Protein AF-0000000077848939 (afdb_homodimer)

Secondary structure (DSSP, 8-state):
-HHHHHHHHHHHHGGGGSSS-HHHHHHHHH--SHHHHHHHHHHHTT-TTTTT-HHHHHHHHHHHHHHHHHHHHT--HHHHHHHHHHHHHHHHHHTT-SS--HHHHHHHHHHHHHHHHS--TTT----S-HHHHHHHHHHHHHTTGGGHHHHHHHHS--------HHHHHHHHTTTT----------------------------/-HHHHHHHHHHHHGGGGSSS-HHHHHHHHH--SHHHHHHHHHHHTT-TTTTT-HHHHHHHHHHHHHHHHHHHHT--HHHHHHHHHHHHHHHHHHTT-SS--HHHHHHHHHHHHHHHHS--TTT----S-HHHHHHHHHHHHHTTGGGHHHHHHHHS--------HHHHHHHHTTS-----------------------------

Radius of gyration: 37.56 Å; Cα contacts (8 Å, |Δi|>4): 303; chains: 2; bounding box: 124×148×64 Å

pLDDT: mean 74.63, std 29.15, range [17.47, 98.62]

Solvent-accessible surface area (backbone atoms only — not comparable to full-atom values): 23945 Å² total; per-residue (Å²): 111,62,63,62,46,44,56,46,38,64,50,40,71,52,27,33,46,62,77,41,39,72,67,52,46,52,52,55,70,65,38,82,45,73,68,52,39,50,54,50,49,19,59,73,65,72,31,74,56,27,89,81,33,69,65,39,34,45,50,50,49,55,52,49,52,50,53,48,50,30,58,76,69,64,51,51,67,61,45,37,23,30,52,49,34,48,54,52,51,37,52,52,59,46,36,72,44,73,60,92,50,66,67,60,33,51,51,50,44,51,50,53,52,46,50,39,29,44,69,37,83,96,70,33,45,58,67,37,53,72,70,53,48,51,53,54,50,51,49,42,47,68,47,54,60,66,42,40,65,46,53,38,59,70,58,23,81,70,90,61,77,75,74,63,60,66,71,58,56,63,63,62,64,60,66,71,71,66,77,77,76,76,78,78,76,73,78,70,82,68,91,78,78,88,84,83,87,79,92,86,86,90,86,134,109,60,64,61,44,46,56,45,38,64,50,40,72,51,27,33,44,62,77,40,39,73,68,53,47,52,53,55,70,65,39,83,44,74,67,52,40,50,53,50,50,19,60,72,67,73,31,74,56,28,90,81,31,68,64,39,35,47,50,48,49,56,53,48,52,50,52,49,49,31,59,75,71,65,50,53,68,62,47,38,23,29,52,49,34,48,53,52,50,35,52,53,59,48,38,72,44,75,60,93,50,66,66,60,34,49,51,50,45,51,50,53,50,46,50,38,30,44,69,36,83,96,71,33,46,58,67,37,52,72,70,53,47,51,50,53,49,52,50,42,47,70,45,54,58,67,42,40,62,47,53,38,58,70,57,23,82,68,88,62,78,74,74,61,61,66,69,58,55,62,61,63,67,57,64,80,70,71,78,76,76,77,78,81,75,72,82,77,78,77,88,80,83,88,71,91,82,82,87,75,88,73,87,131

Structure (mmCIF, N/CA/C/O backbone):
data_AF-0000000077848939-model_v1
#
loop_
_entity.id
_entity.type
_entity.pdbx_description
1 polymer 'Cilia and flagella associated protein 119'
#
loop_
_atom_site.group_PDB
_atom_site.id
_atom_site.type_symbol
_atom_site.label_atom_id
_atom_site.label_alt_id
_atom_site.label_comp_id
_atom_site.label_asym_id
_atom_site.label_entity_id
_atom_site.label_seq_id
_atom_site.pdbx_PDB_ins_code
_atom_site.Cartn_x
_atom_site.Cartn_y
_atom_site.Cartn_z
_atom_site.occupancy
_atom_site.B_iso_or_equiv
_atom_site.auth_seq_id
_atom_site.auth_comp_id
_atom_site.auth_asym_id
_atom_site.auth_atom_id
_atom_site.pdbx_PDB_model_num
ATOM 1 N N . MET A 1 1 ? 1.97 -10.859 -32.031 1 37.5 1 MET A N 1
ATOM 2 C CA . MET A 1 1 ? 1.158 -10.805 -30.828 1 37.5 1 MET A CA 1
ATOM 3 C C . MET A 1 1 ? 0.741 -12.211 -30.391 1 37.5 1 MET A C 1
ATOM 5 O O . MET A 1 1 ? 0.78 -12.531 -29.203 1 37.5 1 MET A O 1
ATOM 9 N N . LYS A 1 2 ? 0.543 -13.008 -31.328 1 42.25 2 LYS A N 1
ATOM 10 C CA . LYS A 1 2 ? 0.109 -14.383 -31.094 1 42.25 2 LYS A CA 1
ATOM 11 C C . LYS A 1 2 ? 1.262 -15.242 -30.578 1 42.25 2 LYS A C 1
ATOM 13 O O . LYS A 1 2 ? 1.075 -16.078 -29.688 1 42.25 2 LYS A O 1
ATOM 18 N N . LEU A 1 3 ? 2.199 -15.125 -31.281 1 40.72 3 LEU A N 1
ATOM 19 C CA . LEU A 1 3 ? 3.338 -15.945 -30.859 1 40.72 3 LEU A CA 1
ATOM 20 C C . LEU A 1 3 ? 3.807 -15.555 -29.469 1 40.72 3 LEU A C 1
ATOM 22 O O . LEU A 1 3 ? 4.203 -16.422 -28.688 1 40.72 3 LEU A O 1
ATOM 26 N N . PHE A 1 4 ? 3.867 -14.273 -29.172 1 46.06 4 PHE A N 1
ATOM 27 C CA . PHE A 1 4 ? 4.219 -13.773 -27.859 1 46.06 4 PHE A CA 1
ATOM 28 C C . PHE A 1 4 ? 3.23 -14.273 -26.812 1 46.06 4 PHE A C 1
ATOM 30 O O . PHE A 1 4 ? 3.629 -14.703 -25.719 1 46.06 4 PHE A O 1
ATOM 37 N N . PHE A 1 5 ? 2.033 -14.359 -27.188 1 45.28 5 PHE A N 1
ATOM 38 C CA . PHE A 1 5 ? 1 -14.867 -26.297 1 45.28 5 PHE A CA 1
ATOM 39 C C . PHE A 1 5 ? 1.146 -16.375 -26.109 1 45.28 5 PHE A C 1
ATOM 41 O O . PHE A 1 5 ? 0.905 -16.891 -25.016 1 45.28 5 PHE A O 1
ATOM 48 N N . ARG A 1 6 ? 1.472 -17.016 -27.219 1 44.75 6 ARG A N 1
ATOM 49 C CA . ARG A 1 6 ? 1.657 -18.453 -27.094 1 44.75 6 ARG A CA 1
ATOM 50 C C . ARG A 1 6 ? 2.867 -18.781 -26.234 1 44.75 6 ARG A C 1
ATOM 52 O O . ARG A 1 6 ? 2.838 -19.734 -25.438 1 44.75 6 ARG A O 1
ATOM 59 N N . LEU A 1 7 ? 3.898 -18.234 -26.5 1 47.12 7 LEU A N 1
ATOM 60 C CA . LEU A 1 7 ? 5.059 -18.375 -25.625 1 47.12 7 LEU A CA 1
ATOM 61 C C . LEU A 1 7 ? 4.723 -17.953 -24.203 1 47.12 7 LEU A C 1
ATOM 63 O O . LEU A 1 7 ? 5.184 -18.578 -23.234 1 47.12 7 LEU A O 1
ATOM 67 N N . LEU A 1 8 ? 3.863 -17 -24.156 1 49.41 8 LEU A N 1
ATOM 68 C CA . LEU A 1 8 ? 3.371 -16.594 -22.844 1 49.41 8 LEU A CA 1
ATOM 69 C C . LEU A 1 8 ? 2.502 -17.672 -22.219 1 49.41 8 LEU A C 1
ATOM 71 O O . LEU A 1 8 ? 2.586 -17.938 -21.016 1 49.41 8 LEU A O 1
ATOM 75 N N . ALA A 1 9 ? 1.713 -18.266 -23.078 1 48.12 9 ALA A N 1
ATOM 76 C CA . ALA A 1 9 ? 0.816 -19.328 -22.641 1 48.12 9 ALA A CA 1
ATOM 77 C C . ALA A 1 9 ? 1.602 -20.562 -22.188 1 48.12 9 ALA A C 1
ATOM 79 O O . ALA A 1 9 ? 1.264 -21.172 -21.172 1 48.12 9 ALA A O 1
ATOM 80 N N . PHE A 1 10 ? 2.412 -21.125 -23.109 1 48.38 10 PHE A N 1
ATOM 81 C CA . PHE A 1 10 ? 3.264 -22.25 -22.719 1 48.38 10 PHE A CA 1
ATOM 82 C C . PHE A 1 10 ? 4.027 -21.922 -21.438 1 48.38 10 PHE A C 1
ATOM 84 O O . PHE A 1 10 ? 4.227 -22.797 -20.594 1 48.38 10 PHE A O 1
ATOM 91 N N . LEU A 1 11 ? 4.414 -20.766 -21.281 1 51.28 11 LEU A N 1
ATOM 92 C CA . LEU A 1 11 ? 5.082 -20.281 -20.078 1 51.28 11 LEU A CA 1
ATOM 93 C C . LEU A 1 11 ? 4.102 -20.172 -18.922 1 51.28 11 LEU A C 1
ATOM 95 O O . LEU A 1 11 ? 4.488 -20.312 -17.75 1 51.28 11 LEU A O 1
ATOM 99 N N . CYS A 1 12 ? 2.891 -20.109 -19.297 1 54.47 12 CYS A N 1
ATOM 100 C CA . CYS A 1 12 ? 1.844 -19.953 -18.281 1 54.47 12 CYS A CA 1
ATOM 101 C C . CYS A 1 12 ? 1.561 -21.281 -17.594 1 54.47 12 CYS A C 1
ATOM 103 O O . CYS A 1 12 ? 1.271 -21.312 -16.391 1 54.47 12 CYS A O 1
ATOM 105 N N . SER A 1 13 ? 1.394 -22.391 -18.453 1 50.03 13 SER A N 1
ATOM 106 C CA . SER A 1 13 ? 1.188 -23.688 -17.797 1 50.03 13 SER A CA 1
ATOM 107 C C . SER A 1 13 ? 2.232 -23.938 -16.719 1 50.03 13 SER A C 1
ATOM 109 O O . SER A 1 13 ? 1.914 -24.469 -15.648 1 50.03 13 SER A O 1
ATOM 111 N N . SER A 1 14 ? 3.426 -23.656 -17.016 1 51.44 14 SER A N 1
ATOM 112 C CA . SER A 1 14 ? 4.543 -23.797 -16.094 1 51.44 14 SER A CA 1
ATOM 113 C C . SER A 1 14 ? 4.488 -22.734 -14.992 1 51.44 14 SER A C 1
ATOM 115 O O . SER A 1 14 ? 5.242 -22.812 -14.023 1 51.44 14 SER A O 1
ATOM 117 N N . CYS A 1 15 ? 3.594 -21.922 -15.141 1 54.56 15 CYS A N 1
ATOM 118 C CA . CYS A 1 15 ? 3.566 -20.75 -14.266 1 54.56 15 CYS A CA 1
ATOM 119 C C . CYS A 1 15 ? 3 -21.109 -12.891 1 54.56 15 CYS A C 1
ATOM 121 O O . CYS A 1 15 ? 3.441 -20.578 -11.875 1 54.56 15 CYS A O 1
ATOM 123 N N . SER A 1 16 ? 2.098 -22.203 -12.828 1 55.38 16 SER A N 1
ATOM 124 C CA . SER A 1 16 ? 1.521 -22.516 -11.523 1 55.38 16 SER A CA 1
ATOM 125 C C . SER A 1 16 ? 2.572 -23.094 -10.578 1 55.38 16 SER A C 1
ATOM 127 O O . SER A 1 16 ? 2.408 -23.047 -9.359 1 55.38 16 SER A O 1
ATOM 129 N N . ARG A 1 17 ? 3.68 -23.391 -11.094 1 71.31 17 ARG A N 1
ATOM 130 C CA . ARG A 1 17 ? 4.688 -23.953 -10.203 1 71.31 17 ARG A CA 1
ATOM 131 C C . ARG A 1 17 ? 6.035 -23.25 -10.391 1 71.31 17 ARG A C 1
ATOM 133 O O . ARG A 1 17 ? 7.082 -23.812 -10.07 1 71.31 17 ARG A O 1
ATOM 140 N N . LYS A 1 18 ? 5.824 -22.172 -10.875 1 82.12 18 LYS A N 1
ATOM 141 C CA . LYS A 1 18 ? 7.035 -21.438 -11.234 1 82.12 18 LYS A CA 1
ATOM 142 C C . LYS A 1 18 ? 7.859 -21.109 -9.992 1 82.12 18 LYS A C 1
ATOM 144 O O . LYS A 1 18 ? 9.078 -21.312 -9.977 1 82.12 18 LYS A O 1
ATOM 149 N N . TYR A 1 19 ? 7.297 -20.641 -8.922 1 90.5 19 TYR A N 1
ATOM 150 C CA . TYR A 1 19 ? 8.039 -20.203 -7.746 1 90.5 19 TYR A CA 1
ATOM 151 C C . TYR A 1 19 ? 7.723 -21.078 -6.539 1 90.5 19 TYR A C 1
ATOM 153 O O . TYR A 1 19 ? 8.562 -21.234 -5.648 1 90.5 19 TYR A O 1
ATOM 161 N N . LEU A 1 20 ? 6.512 -21.547 -6.523 1 94.12 20 LEU A N 1
ATOM 162 C CA . LEU A 1 20 ? 6.074 -22.422 -5.438 1 94.12 20 LEU A CA 1
ATOM 163 C C . LEU A 1 20 ? 5.633 -23.781 -5.977 1 94.12 20 LEU A C 1
ATOM 165 O O . LEU A 1 20 ? 4.539 -23.906 -6.527 1 94.12 20 LEU A O 1
ATOM 169 N N . ASP A 1 21 ? 6.438 -24.812 -5.75 1 91.25 21 ASP A N 1
ATOM 170 C CA . ASP A 1 21 ? 6.117 -26.156 -6.223 1 91.25 21 ASP A CA 1
ATOM 171 C C . ASP A 1 21 ? 5.176 -26.859 -5.258 1 91.25 21 ASP A C 1
ATOM 173 O O . ASP A 1 21 ? 4.742 -26.281 -4.262 1 91.25 21 ASP A O 1
ATOM 177 N N . VAL A 1 22 ? 4.871 -28.078 -5.602 1 91 22 VAL A N 1
ATOM 178 C CA . VAL A 1 22 ? 3.893 -28.859 -4.855 1 91 22 VAL A CA 1
ATOM 179 C C . VAL A 1 22 ? 4.359 -29.031 -3.408 1 91 22 VAL A C 1
ATOM 181 O O . VAL A 1 22 ? 3.564 -28.891 -2.475 1 91 22 VAL A O 1
ATOM 184 N N . HIS A 1 23 ? 5.613 -29.297 -3.256 1 94.19 23 HIS A N 1
ATOM 185 C CA . HIS A 1 23 ? 6.164 -29.469 -1.916 1 94.19 23 HIS A CA 1
ATOM 186 C C . HIS A 1 23 ? 6.074 -28.172 -1.115 1 94.19 23 HIS A C 1
ATOM 188 O O . HIS A 1 23 ? 5.691 -28.188 0.057 1 94.19 23 HIS A O 1
ATOM 194 N N . SER A 1 24 ? 6.453 -27.109 -1.715 1 96 24 SER A N 1
ATOM 195 C CA . SER A 1 24 ? 6.348 -25.797 -1.078 1 96 24 SER A CA 1
ATOM 196 C C . SER A 1 24 ? 4.91 -25.5 -0.668 1 96 24 SER A C 1
ATOM 198 O O . SER A 1 24 ? 4.664 -25.016 0.436 1 96 24 SER A O 1
ATOM 200 N N . MET A 1 25 ? 3.986 -25.812 -1.53 1 95.06 25 MET A N 1
ATOM 201 C CA . MET A 1 25 ? 2.578 -25.531 -1.254 1 95.06 25 MET A CA 1
ATOM 202 C C . MET A 1 25 ? 2.086 -26.359 -0.072 1 95.06 25 MET A C 1
ATOM 204 O O . MET A 1 25 ? 1.258 -25.906 0.714 1 95.06 25 MET A O 1
ATOM 208 N N . ASP A 1 26 ? 2.592 -27.578 0.05 1 95.5 26 ASP A N 1
ATOM 209 C CA . ASP A 1 26 ? 2.252 -28.406 1.196 1 95.5 26 ASP A CA 1
ATOM 210 C C . ASP A 1 26 ? 2.723 -27.781 2.502 1 95.5 26 ASP A C 1
ATOM 212 O O . ASP A 1 26 ? 1.994 -27.766 3.496 1 95.5 26 ASP A O 1
ATOM 216 N N . LEU A 1 27 ? 3.898 -27.312 2.453 1 97.06 27 LEU A N 1
ATOM 217 C CA . LEU A 1 27 ? 4.453 -26.656 3.627 1 97.06 27 LEU A CA 1
ATOM 218 C C . LEU A 1 27 ? 3.658 -25.406 3.973 1 97.06 27 LEU A C 1
ATOM 220 O O . LEU A 1 27 ? 3.361 -25.156 5.145 1 97.06 27 LEU A O 1
ATOM 224 N N . ILE A 1 28 ? 3.291 -24.656 2.998 1 97.69 28 ILE A N 1
ATOM 225 C CA . ILE A 1 28 ? 2.543 -23.422 3.184 1 97.69 28 ILE A CA 1
ATOM 226 C C . ILE A 1 28 ? 1.171 -23.734 3.781 1 97.69 28 ILE A C 1
ATOM 228 O O . ILE A 1 28 ? 0.717 -23.047 4.699 1 97.69 28 ILE A O 1
ATOM 232 N N . ASN A 1 29 ? 0.583 -24.75 3.305 1 95.94 29 ASN A N 1
ATOM 233 C CA . ASN A 1 29 ? -0.738 -25.141 3.793 1 95.94 29 ASN A CA 1
ATOM 234 C C . ASN A 1 29 ? -0.693 -25.562 5.258 1 95.94 29 ASN A C 1
ATOM 236 O O . ASN A 1 29 ? -1.668 -25.375 5.988 1 95.94 29 ASN A O 1
ATOM 240 N N . LYS A 1 30 ? 0.4 -26.047 5.664 1 95.5 30 LYS A N 1
ATOM 241 C CA . LYS A 1 30 ? 0.553 -26.531 7.027 1 95.5 30 LYS A CA 1
ATOM 242 C C . LYS A 1 30 ? 0.926 -25.406 7.98 1 95.5 30 LYS A C 1
ATOM 244 O O . LYS A 1 30 ? 0.775 -25.531 9.195 1 95.5 30 LYS A O 1
ATOM 249 N N . ALA A 1 31 ? 1.462 -24.344 7.449 1 96.44 31 ALA A N 1
ATOM 250 C CA . ALA A 1 31 ? 1.837 -23.203 8.297 1 96.44 31 ALA A CA 1
ATOM 251 C C . ALA A 1 31 ? 0.602 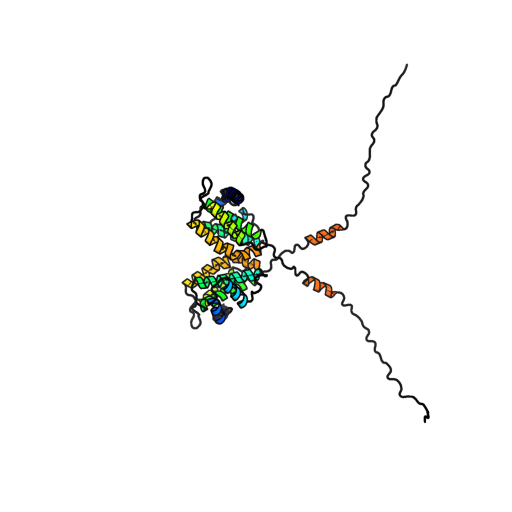-22.516 8.859 1 96.44 31 ALA A C 1
ATOM 253 O O . ALA A 1 31 ? -0.143 -21.859 8.133 1 96.44 31 ALA A O 1
ATOM 254 N N . GLY A 1 32 ? 0.391 -22.562 10.156 1 93.38 32 GLY A N 1
ATOM 255 C CA . GLY A 1 32 ? -0.853 -22.109 10.758 1 93.38 32 GLY A CA 1
ATOM 256 C C . GLY A 1 32 ? -0.743 -20.734 11.383 1 93.38 32 GLY A C 1
ATOM 257 O O . GLY A 1 32 ? -1.756 -20.062 11.617 1 93.38 32 GLY A O 1
ATOM 258 N N . THR A 1 33 ? 0.492 -20.328 11.711 1 95.56 33 THR A N 1
ATOM 259 C CA . THR A 1 33 ? 0.64 -19.016 12.344 1 95.56 33 THR A CA 1
ATOM 260 C C . THR A 1 33 ? 1.297 -18.031 11.383 1 95.56 33 THR A C 1
ATOM 262 O O . THR A 1 33 ? 1.938 -18.422 10.414 1 95.56 33 THR A O 1
ATOM 265 N N . THR A 1 34 ? 1.105 -16.766 11.68 1 95.5 34 THR A N 1
ATOM 266 C CA . THR A 1 34 ? 1.688 -15.68 10.891 1 95.5 34 THR A CA 1
ATOM 267 C C . THR A 1 34 ? 3.209 -15.797 10.852 1 95.5 34 THR A C 1
ATOM 269 O O . THR A 1 34 ? 3.812 -15.734 9.781 1 95.5 34 THR A O 1
ATOM 272 N N . ASP A 1 35 ? 3.826 -16 12 1 96.44 35 ASP A N 1
ATOM 273 C CA . ASP A 1 35 ? 5.281 -16.062 12.094 1 96.44 35 ASP A CA 1
ATOM 274 C C . ASP A 1 35 ? 5.824 -17.281 11.344 1 96.44 35 ASP A C 1
ATOM 276 O O . ASP A 1 35 ? 6.855 -17.188 10.672 1 96.44 35 ASP A O 1
ATOM 280 N N . GLU A 1 36 ? 5.148 -18.375 11.453 1 97.5 36 GLU A N 1
ATOM 281 C CA . GLU A 1 36 ? 5.559 -19.594 10.758 1 97.5 36 GLU A CA 1
ATOM 282 C C . GLU A 1 36 ? 5.496 -19.406 9.242 1 97.5 36 GLU A C 1
ATOM 284 O O . GLU A 1 36 ? 6.422 -19.797 8.531 1 97.5 36 GLU A O 1
ATOM 289 N N . LEU A 1 37 ? 4.41 -18.844 8.82 1 98.19 37 LEU A N 1
ATOM 290 C CA . LEU A 1 37 ? 4.246 -18.625 7.383 1 98.19 37 LEU A CA 1
ATOM 291 C C . LEU A 1 37 ? 5.289 -17.656 6.855 1 98.19 37 LEU A C 1
ATOM 293 O O . LEU A 1 37 ? 5.891 -17.875 5.805 1 98.19 37 LEU A O 1
ATOM 297 N N . LYS A 1 38 ? 5.543 -16.578 7.566 1 97.94 38 LYS A N 1
ATOM 298 C CA . LYS A 1 38 ? 6.531 -15.586 7.145 1 97.94 38 LYS A CA 1
ATOM 299 C C . LYS A 1 38 ? 7.926 -16.203 7.078 1 97.94 38 LYS A C 1
ATOM 301 O O . LYS A 1 38 ? 8.664 -15.969 6.117 1 97.94 38 LYS A O 1
ATOM 306 N N . SER A 1 39 ? 8.289 -16.953 8.086 1 97.69 39 SER A N 1
ATOM 307 C CA . SER A 1 39 ? 9.594 -17.609 8.109 1 97.69 39 SER A CA 1
ATOM 308 C C . SER A 1 39 ? 9.742 -18.594 6.957 1 97.69 39 SER A C 1
ATOM 310 O O . SER A 1 39 ? 10.797 -18.672 6.324 1 97.69 39 SER A O 1
ATOM 312 N N . LEU A 1 40 ? 8.695 -19.375 6.727 1 98.31 40 LEU A N 1
ATOM 313 C CA . LEU A 1 40 ? 8.695 -20.328 5.633 1 98.31 40 LEU A CA 1
ATOM 314 C C . LEU A 1 40 ? 8.859 -19.641 4.289 1 98.31 40 LEU A C 1
ATOM 316 O O . LEU A 1 40 ? 9.695 -20.031 3.473 1 98.31 40 LEU A O 1
ATOM 320 N N . LEU A 1 41 ? 8.102 -18.578 4.055 1 98.44 41 LEU A N 1
ATOM 321 C CA . LEU A 1 41 ? 8.172 -17.844 2.799 1 98.44 41 LEU A CA 1
ATOM 322 C C . LEU A 1 41 ? 9.547 -17.203 2.621 1 98.44 41 LEU A C 1
ATOM 324 O O . LEU A 1 41 ? 10.086 -17.172 1.512 1 98.44 41 LEU A O 1
ATOM 328 N N . ALA A 1 42 ? 10.109 -16.703 3.725 1 98.5 42 ALA A N 1
ATOM 329 C CA . ALA A 1 42 ? 11.445 -16.109 3.678 1 98.5 42 ALA A CA 1
ATOM 330 C C . ALA A 1 42 ? 12.469 -17.125 3.176 1 98.5 42 ALA A C 1
ATOM 332 O O . ALA A 1 42 ? 13.359 -16.797 2.393 1 98.5 42 ALA A O 1
ATOM 333 N N . ARG A 1 43 ? 12.32 -18.312 3.639 1 97.75 43 ARG A N 1
ATOM 334 C CA . ARG A 1 43 ? 13.227 -19.391 3.232 1 97.75 43 ARG A CA 1
ATOM 335 C C . ARG A 1 43 ? 12.984 -19.797 1.783 1 97.75 43 ARG A C 1
ATOM 337 O O . ARG A 1 43 ? 13.922 -19.891 0.993 1 97.75 43 ARG A O 1
ATOM 344 N N . LEU A 1 44 ? 11.766 -20 1.414 1 97.38 44 LEU A N 1
ATOM 345 C CA . LEU A 1 44 ? 11.398 -20.484 0.09 1 97.38 44 LEU A CA 1
ATOM 346 C C . LEU A 1 44 ? 11.766 -19.469 -0.987 1 97.38 44 LEU A C 1
ATOM 348 O O . LEU A 1 44 ? 12.094 -19.844 -2.115 1 97.38 44 LEU A O 1
ATOM 352 N N . LEU A 1 45 ? 11.773 -18.188 -0.622 1 97.5 45 LEU A N 1
ATOM 353 C CA . LEU A 1 45 ? 11.922 -17.141 -1.625 1 97.5 45 LEU A CA 1
ATOM 354 C C . LEU A 1 45 ? 13.242 -16.406 -1.454 1 97.5 45 LEU A C 1
ATOM 356 O O . LEU A 1 45 ? 13.445 -15.328 -2.033 1 97.5 45 LEU A O 1
ATOM 360 N N . ASP A 1 46 ? 14.109 -16.906 -0.672 1 96.75 46 ASP A N 1
ATOM 361 C CA . ASP A 1 46 ? 15.445 -16.391 -0.44 1 96.75 46 ASP A CA 1
ATOM 362 C C . ASP A 1 46 ? 15.398 -14.945 0.073 1 96.75 46 ASP A C 1
ATOM 364 O O . ASP A 1 46 ? 16.047 -14.062 -0.487 1 96.75 46 ASP A O 1
ATOM 368 N N . LEU A 1 47 ? 14.562 -14.75 1.081 1 98.12 47 LEU A N 1
ATOM 369 C CA . LEU A 1 47 ? 14.406 -13.445 1.726 1 98.12 47 LEU A CA 1
ATOM 370 C C . LEU A 1 47 ? 14.758 -13.531 3.207 1 98.12 47 LEU A C 1
ATOM 372 O O . LEU A 1 47 ? 14.109 -12.891 4.039 1 98.12 47 LEU A O 1
ATOM 376 N N . GLN A 1 48 ? 15.695 -14.289 3.553 1 97.19 48 GLN A N 1
ATOM 377 C CA . GLN A 1 48 ? 16.031 -14.547 4.949 1 97.19 48 GLN A CA 1
ATOM 378 C C . GLN A 1 48 ? 16.688 -13.328 5.594 1 97.19 48 GLN A C 1
ATOM 380 O O . GLN A 1 48 ? 16.781 -13.25 6.82 1 97.19 48 GLN A O 1
ATOM 385 N N . ASP A 1 49 ? 17.109 -12.352 4.848 1 96.69 49 ASP A N 1
ATOM 386 C CA . ASP A 1 49 ? 17.719 -11.141 5.395 1 96.69 49 ASP A CA 1
ATOM 387 C C . ASP A 1 49 ? 16.656 -10.086 5.707 1 96.69 49 ASP A C 1
ATOM 389 O O . ASP A 1 49 ? 16.984 -8.914 5.902 1 96.69 49 ASP A O 1
ATOM 393 N N . PHE A 1 50 ? 15.367 -10.445 5.805 1 95.75 50 PHE A N 1
ATOM 394 C CA . PHE A 1 50 ? 14.273 -9.492 5.91 1 95.75 50 PHE A CA 1
ATOM 395 C C . PHE A 1 50 ? 14.352 -8.711 7.215 1 95.75 50 PHE A C 1
ATOM 397 O O . PHE A 1 50 ? 13.812 -7.605 7.32 1 95.75 50 PHE A O 1
ATOM 404 N N . GLU A 1 51 ? 15.047 -9.18 8.164 1 93.81 51 GLU A N 1
ATOM 405 C CA . GLU A 1 51 ? 15.148 -8.461 9.43 1 93.81 51 GLU A CA 1
ATOM 406 C C . GLU A 1 51 ? 16.094 -7.27 9.312 1 93.81 51 GLU A C 1
ATOM 408 O O . GLU A 1 51 ? 15.945 -6.277 10.023 1 93.81 51 GLU A O 1
ATOM 413 N N . THR A 1 52 ? 17.062 -7.281 8.352 1 93 52 THR A N 1
ATOM 414 C CA . THR A 1 52 ? 18.078 -6.234 8.242 1 93 52 THR A CA 1
ATOM 415 C C . THR A 1 52 ? 17.953 -5.488 6.918 1 93 52 THR A C 1
ATOM 417 O O . THR A 1 52 ? 18.562 -4.434 6.734 1 93 52 THR A O 1
ATOM 420 N N . ASN A 1 53 ? 17.25 -6.02 6.059 1 94.56 53 ASN A N 1
ATOM 421 C CA . ASN A 1 53 ? 17.047 -5.438 4.738 1 94.56 53 ASN A CA 1
ATOM 422 C C . ASN A 1 53 ? 15.594 -4.992 4.539 1 94.56 53 ASN A C 1
ATOM 424 O O . ASN A 1 53 ? 14.711 -5.82 4.336 1 94.56 53 ASN A O 1
ATOM 428 N N . PRO A 1 54 ? 15.352 -3.715 4.531 1 95.25 54 PRO A N 1
ATOM 429 C CA . PRO A 1 54 ? 13.977 -3.219 4.445 1 95.25 54 PRO A CA 1
ATOM 430 C C . PRO A 1 54 ? 13.289 -3.625 3.145 1 95.25 54 PRO A C 1
ATOM 432 O O . PRO A 1 54 ? 12.07 -3.83 3.125 1 95.25 54 PRO A O 1
ATOM 435 N N . ARG A 1 55 ? 14.031 -3.707 2.062 1 96.06 55 ARG A N 1
ATOM 436 C CA . ARG A 1 55 ? 13.43 -4.113 0.795 1 96.06 55 ARG A CA 1
ATOM 437 C C . ARG A 1 55 ? 12.938 -5.555 0.862 1 96.06 55 ARG A C 1
ATOM 439 O O . ARG A 1 55 ? 11.844 -5.863 0.387 1 96.06 55 ARG A O 1
ATOM 446 N N . SER A 1 56 ? 13.766 -6.43 1.489 1 97.56 56 SER A N 1
ATOM 447 C CA . SER A 1 56 ? 13.352 -7.816 1.676 1 97.56 56 SER A CA 1
ATOM 448 C C . SER A 1 56 ? 12.133 -7.91 2.584 1 97.56 56 SER A C 1
ATOM 450 O O . SER A 1 56 ? 11.258 -8.75 2.371 1 97.56 56 SER A O 1
ATOM 452 N N . THR A 1 57 ? 12.062 -7.09 3.584 1 97.62 57 THR A N 1
ATOM 453 C CA . THR A 1 57 ? 10.922 -7.07 4.484 1 97.62 57 THR A CA 1
ATOM 454 C C . THR A 1 57 ? 9.648 -6.688 3.734 1 97.62 57 THR A C 1
ATOM 456 O O . THR A 1 57 ? 8.602 -7.305 3.922 1 97.62 57 THR A O 1
ATOM 459 N N . ILE A 1 58 ? 9.719 -5.691 2.914 1 98.12 58 ILE A N 1
ATOM 460 C CA . ILE A 1 58 ? 8.586 -5.223 2.121 1 98.12 58 ILE A CA 1
ATOM 461 C C . ILE A 1 58 ? 8.133 -6.324 1.168 1 98.12 58 ILE A C 1
ATOM 463 O O . ILE A 1 58 ? 6.934 -6.586 1.043 1 98.12 58 ILE A O 1
ATOM 467 N N . LEU A 1 59 ? 9.07 -6.969 0.538 1 98.5 59 LEU A N 1
ATOM 468 C CA . LEU A 1 59 ? 8.742 -8.047 -0.391 1 98.5 59 LEU A CA 1
ATOM 469 C C . LEU A 1 59 ? 8.078 -9.203 0.338 1 98.5 59 LEU A C 1
ATOM 471 O O . LEU A 1 59 ? 7.129 -9.805 -0.174 1 98.5 59 LEU A O 1
ATOM 475 N N . LEU A 1 60 ? 8.625 -9.523 1.445 1 98.56 60 LEU A N 1
ATOM 476 C CA . LEU A 1 60 ? 8.039 -10.602 2.24 1 98.56 60 LEU A CA 1
ATOM 477 C C . LEU A 1 60 ? 6.59 -10.281 2.596 1 98.56 60 LEU A C 1
ATOM 479 O O . LEU A 1 60 ? 5.727 -11.156 2.541 1 98.56 60 LEU A O 1
ATOM 483 N N . ASP A 1 61 ? 6.285 -9.055 2.959 1 98.19 61 ASP A N 1
ATOM 484 C CA . ASP A 1 61 ? 4.91 -8.648 3.229 1 98.19 61 ASP A CA 1
ATOM 485 C C . ASP A 1 61 ? 4.027 -8.836 1.997 1 98.19 61 ASP A C 1
ATOM 487 O O . ASP A 1 61 ? 2.914 -9.352 2.096 1 98.19 61 ASP A O 1
ATOM 491 N N . LEU A 1 62 ? 4.531 -8.406 0.857 1 98.62 62 LEU A N 1
ATOM 492 C CA . LEU A 1 62 ? 3.77 -8.555 -0.378 1 98.62 62 LEU A CA 1
ATOM 493 C C . LEU A 1 62 ? 3.377 -10.016 -0.604 1 98.62 62 LEU A C 1
ATOM 495 O O . LEU A 1 62 ? 2.211 -10.312 -0.871 1 98.62 62 LEU A O 1
ATOM 499 N N . TYR A 1 63 ? 4.285 -10.875 -0.41 1 98.62 63 TYR A N 1
ATOM 500 C CA . TYR A 1 63 ? 4.059 -12.297 -0.669 1 98.62 63 TYR A CA 1
ATOM 501 C C . TYR A 1 63 ? 3.199 -12.914 0.425 1 98.62 63 TYR A C 1
ATOM 503 O O . TYR A 1 63 ? 2.318 -13.734 0.142 1 98.62 63 TYR A O 1
ATOM 511 N N . PHE A 1 64 ? 3.457 -12.531 1.589 1 98.62 64 PHE A N 1
ATOM 512 C CA . PHE A 1 64 ? 2.676 -13.031 2.715 1 98.62 64 PHE A CA 1
ATOM 513 C C . PHE A 1 64 ? 1.198 -12.695 2.537 1 98.62 64 PHE A C 1
ATOM 515 O O . PHE A 1 64 ? 0.34 -13.57 2.656 1 98.62 64 PHE A O 1
ATOM 522 N N . TYR A 1 65 ? 0.916 -11.438 2.24 1 98.19 65 TYR A N 1
ATOM 523 C CA . TYR A 1 65 ? -0.473 -11.016 2.113 1 98.19 65 TYR A CA 1
ATOM 524 C C . TYR A 1 65 ? -1.124 -11.633 0.882 1 98.19 65 TYR A C 1
ATOM 526 O O . TYR A 1 65 ? -2.334 -11.867 0.862 1 98.19 65 TYR A O 1
ATOM 534 N N . THR A 1 66 ? -0.313 -11.938 -0.126 1 98.56 66 THR A N 1
ATOM 535 C CA . THR A 1 66 ? -0.832 -12.656 -1.284 1 98.56 66 THR A CA 1
ATOM 536 C C . THR A 1 66 ? -1.328 -14.039 -0.883 1 98.56 66 THR A C 1
ATOM 538 O O . THR A 1 66 ? -2.436 -14.438 -1.246 1 98.56 66 THR A O 1
ATOM 541 N N . ILE A 1 67 ? -0.529 -14.75 -0.111 1 98.62 67 ILE A N 1
ATOM 542 C CA . ILE A 1 67 ? -0.906 -16.078 0.353 1 98.62 67 ILE A CA 1
ATOM 543 C C . ILE A 1 67 ? -2.125 -15.977 1.268 1 98.62 67 ILE A C 1
ATOM 545 O O . ILE A 1 67 ? -3.049 -16.797 1.17 1 98.62 67 ILE A O 1
ATOM 549 N N . GLN A 1 68 ? -2.123 -14.984 2.084 1 97.94 68 GLN A N 1
ATOM 550 C CA . GLN A 1 68 ? -3.248 -14.797 2.99 1 97.94 68 GLN A CA 1
ATOM 551 C C . GLN A 1 68 ? -4.539 -14.547 2.219 1 97.94 68 GLN A C 1
ATOM 553 O O . GLN A 1 68 ? -5.598 -15.062 2.584 1 97.94 68 GLN A O 1
ATOM 558 N N . PHE A 1 69 ? -4.461 -13.75 1.224 1 98.38 69 PHE A N 1
ATOM 559 C CA . PHE A 1 69 ? -5.617 -13.5 0.376 1 98.38 69 PHE A CA 1
ATOM 560 C C . PHE A 1 69 ? -6.145 -14.797 -0.228 1 98.38 69 PHE A C 1
ATOM 562 O O . PHE A 1 69 ? -7.352 -15.047 -0.215 1 98.38 69 PHE A O 1
ATOM 569 N N . CYS A 1 70 ? -5.25 -15.602 -0.721 1 97.81 70 CYS A N 1
ATOM 570 C CA . CYS A 1 70 ? -5.645 -16.875 -1.328 1 97.81 70 CYS A CA 1
ATOM 571 C C . CYS A 1 70 ? -6.32 -17.781 -0.307 1 97.81 70 CYS A C 1
ATOM 573 O O . CYS A 1 70 ? -7.324 -18.422 -0.615 1 97.81 70 CYS A O 1
ATOM 575 N N . ARG A 1 71 ? -5.754 -17.812 0.882 1 97.75 71 ARG A N 1
ATOM 576 C CA . ARG A 1 71 ? -6.355 -18.609 1.95 1 97.75 71 ARG A CA 1
ATOM 577 C C . ARG A 1 71 ? -7.766 -18.125 2.266 1 97.75 71 ARG A C 1
ATOM 579 O O . ARG A 1 71 ? -8.688 -18.922 2.402 1 97.75 71 ARG A O 1
ATOM 586 N N . GLU A 1 72 ? -7.91 -16.812 2.32 1 97.38 72 GLU A N 1
ATOM 587 C CA . GLU A 1 72 ? -9.203 -16.219 2.629 1 97.38 72 GLU A CA 1
ATOM 588 C C . GLU A 1 72 ? -10.227 -16.531 1.539 1 97.38 72 GLU A C 1
ATOM 590 O O . GLU A 1 72 ? -11.422 -16.672 1.819 1 97.38 72 GLU A O 1
ATOM 595 N N . GLN A 1 73 ? -9.773 -16.672 0.313 1 97.5 73 GLN A N 1
ATOM 596 C CA . GLN A 1 73 ? -10.656 -16.953 -0.815 1 97.5 73 GLN A CA 1
ATOM 597 C C . GLN A 1 73 ? -10.938 -18.438 -0.932 1 97.5 73 GLN A C 1
ATOM 599 O O . GLN A 1 73 ? -11.789 -18.859 -1.722 1 97.5 73 GLN A O 1
ATOM 604 N N . GLY A 1 74 ? -10.266 -19.266 -0.205 1 96.62 74 GLY A N 1
ATOM 605 C CA . GLY A 1 74 ? -10.43 -20.703 -0.279 1 96.62 74 GLY A CA 1
ATOM 606 C C . GLY A 1 74 ? -9.836 -21.312 -1.539 1 96.62 74 GLY A C 1
ATOM 607 O O . GLY A 1 74 ? -10.336 -22.312 -2.047 1 96.62 74 GLY A O 1
ATOM 608 N N . PHE A 1 75 ? -8.859 -20.719 -2.105 1 95.12 75 PHE A N 1
ATOM 609 C CA . PHE A 1 75 ? -8.203 -21.219 -3.309 1 95.12 75 PHE A CA 1
ATOM 610 C C . PHE A 1 75 ? -7.438 -22.5 -3.01 1 95.12 75 PHE A C 1
ATOM 612 O O . PHE A 1 75 ? -6.852 -22.641 -1.935 1 95.12 75 PHE A O 1
ATOM 619 N N . ASN A 1 76 ? -7.457 -23.391 -3.949 1 92.56 76 ASN A N 1
ATOM 620 C CA . ASN A 1 76 ? -6.664 -24.609 -3.799 1 92.56 76 ASN A CA 1
ATOM 621 C C . ASN A 1 76 ? -5.188 -24.344 -4.094 1 92.56 76 ASN A C 1
ATOM 623 O O . ASN A 1 76 ? -4.793 -23.219 -4.375 1 92.56 76 ASN A O 1
ATOM 627 N N . ARG A 1 77 ? -4.402 -25.391 -4.066 1 92.38 77 ARG A N 1
ATOM 628 C CA . ARG A 1 77 ? -2.951 -25.297 -4.195 1 92.38 77 ARG A CA 1
ATOM 629 C C . ARG A 1 77 ? -2.559 -24.734 -5.555 1 92.38 77 ARG A C 1
ATOM 631 O O . ARG A 1 77 ? -1.684 -23.859 -5.648 1 92.38 77 ARG A O 1
ATOM 638 N N . GLU A 1 78 ? -3.215 -25.234 -6.598 1 89.31 78 GLU A N 1
ATOM 639 C CA . GLU A 1 78 ? -2.883 -24.781 -7.949 1 89.31 78 GLU A CA 1
ATOM 640 C C . GLU A 1 78 ? -3.25 -23.328 -8.156 1 89.31 78 GLU A C 1
ATOM 642 O O . GLU A 1 78 ? -2.488 -22.562 -8.758 1 89.31 78 GLU A O 1
ATOM 647 N N . GLN A 1 79 ? -4.402 -22.969 -7.633 1 91.81 79 GLN A N 1
ATOM 648 C CA . GLN A 1 79 ? -4.859 -21.594 -7.711 1 91.81 79 GLN A CA 1
ATOM 649 C C . GLN A 1 79 ? -3.916 -20.656 -6.953 1 91.81 79 GLN A C 1
ATOM 651 O O . GLN A 1 79 ? -3.525 -19.609 -7.469 1 91.81 79 GLN A O 1
ATOM 656 N N . THR A 1 80 ? -3.539 -21.062 -5.793 1 95.44 80 THR A N 1
ATOM 657 C CA . THR A 1 80 ? -2.664 -20.25 -4.949 1 95.44 80 THR A CA 1
ATOM 658 C C . THR A 1 80 ? -1.291 -20.094 -5.594 1 95.44 80 THR A C 1
ATOM 660 O O . THR A 1 80 ? -0.758 -18.984 -5.656 1 95.44 80 THR A O 1
ATOM 663 N N . SER A 1 81 ? -0.771 -21.156 -6.074 1 93.94 81 SER A N 1
ATOM 664 C CA . SER A 1 81 ? 0.538 -21.125 -6.719 1 93.94 81 SER A CA 1
ATOM 665 C C . SER A 1 81 ? 0.517 -20.234 -7.957 1 93.94 81 SER A C 1
ATOM 667 O O . SER A 1 81 ? 1.439 -19.453 -8.18 1 93.94 81 SER A O 1
ATOM 669 N N . ALA A 1 82 ? -0.517 -20.375 -8.719 1 92.25 82 ALA A N 1
ATOM 670 C CA . ALA A 1 82 ? -0.636 -19.594 -9.938 1 92.25 82 ALA A CA 1
ATOM 671 C C . ALA A 1 82 ? -0.746 -18.094 -9.617 1 92.25 82 ALA A C 1
ATOM 673 O O . ALA A 1 82 ? -0.054 -17.281 -10.219 1 92.25 82 ALA A O 1
ATOM 674 N N . PHE A 1 83 ? -1.66 -17.75 -8.703 1 95.75 83 PHE A N 1
ATOM 675 C CA . PHE A 1 83 ? -1.847 -16.344 -8.383 1 95.75 83 PHE A CA 1
ATOM 676 C C . PHE A 1 83 ? -0.585 -15.758 -7.758 1 95.75 83 PHE A C 1
ATOM 678 O O . PHE A 1 83 ? -0.219 -14.617 -8.047 1 95.75 83 PHE A O 1
ATOM 685 N N . PHE A 1 84 ? 0.037 -16.531 -6.938 1 97 84 PHE A N 1
ATOM 686 C CA . PHE A 1 84 ? 1.307 -16.109 -6.359 1 97 84 PHE A CA 1
ATOM 687 C C . PHE A 1 84 ? 2.316 -15.781 -7.449 1 97 84 PHE A C 1
ATOM 689 O O . PHE A 1 84 ? 2.984 -14.742 -7.383 1 97 84 PHE A O 1
ATOM 696 N N . SER A 1 85 ? 2.424 -16.609 -8.398 1 94.94 85 SER A N 1
ATOM 697 C CA . SER A 1 85 ? 3.346 -16.406 -9.508 1 94.94 85 SER A CA 1
ATOM 698 C C . SER A 1 85 ? 2.998 -15.133 -10.281 1 94.94 85 SER A C 1
ATOM 700 O O . SER A 1 85 ? 3.887 -14.383 -10.688 1 94.94 85 SER A O 1
ATOM 702 N N . ILE A 1 86 ? 1.734 -14.945 -10.469 1 95.5 86 ILE A N 1
ATOM 703 C CA . ILE A 1 86 ? 1.275 -13.758 -11.18 1 95.5 86 ILE A CA 1
ATOM 704 C C . ILE A 1 86 ? 1.723 -12.508 -10.43 1 95.5 86 ILE A C 1
ATOM 706 O O . ILE A 1 86 ? 2.293 -11.594 -11.031 1 95.5 86 ILE A O 1
ATOM 710 N N . VAL A 1 87 ? 1.515 -12.453 -9.117 1 97.94 87 VAL A N 1
ATOM 711 C CA . VAL A 1 87 ? 1.873 -11.297 -8.305 1 97.94 87 VAL A CA 1
ATOM 712 C C . VAL A 1 87 ? 3.381 -11.062 -8.375 1 97.94 87 VAL A C 1
ATOM 714 O O . VAL A 1 87 ? 3.836 -9.93 -8.562 1 97.94 87 VAL A O 1
ATOM 717 N N . LYS A 1 88 ? 4.105 -12.102 -8.227 1 97.25 88 LYS A N 1
ATOM 718 C CA . LYS A 1 88 ? 5.562 -12 -8.25 1 97.25 88 LYS A CA 1
ATOM 719 C C . LYS A 1 88 ? 6.055 -11.516 -9.609 1 97.25 88 LYS A C 1
ATOM 721 O O . LYS A 1 88 ? 6.926 -10.648 -9.688 1 97.25 88 LYS A O 1
ATOM 726 N N . ASP A 1 89 ? 5.539 -12.062 -10.641 1 95.56 89 ASP A N 1
ATOM 727 C CA . ASP A 1 89 ? 5.945 -11.672 -11.992 1 95.56 89 ASP A CA 1
ATOM 728 C C . ASP A 1 89 ? 5.586 -10.219 -12.273 1 95.56 89 ASP A C 1
ATOM 730 O O . ASP A 1 89 ? 6.371 -9.484 -12.883 1 95.56 89 ASP A O 1
ATOM 734 N N . VAL A 1 90 ? 4.41 -9.852 -11.883 1 97.38 90 VAL A N 1
ATOM 735 C CA . VAL A 1 90 ? 3.982 -8.469 -12.086 1 97.38 90 VAL A CA 1
ATOM 736 C C . VAL A 1 90 ? 4.914 -7.527 -11.328 1 97.38 90 VAL A C 1
ATOM 738 O O . VAL A 1 90 ? 5.328 -6.492 -11.852 1 97.38 90 VAL A O 1
ATOM 741 N N . HIS A 1 91 ? 5.262 -7.832 -10.094 1 98.25 91 HIS A N 1
ATOM 742 C CA . HIS A 1 91 ? 6.176 -7.004 -9.32 1 98.25 91 HIS A CA 1
ATOM 743 C C . HIS A 1 91 ? 7.535 -6.898 -10.008 1 98.25 91 HIS A C 1
ATOM 745 O O . HIS A 1 91 ? 8.102 -5.805 -10.102 1 98.25 91 HIS A O 1
ATOM 751 N N . GLU A 1 92 ? 8.031 -8.023 -10.461 1 96.88 92 GLU A N 1
ATOM 752 C CA . GLU A 1 92 ? 9.32 -8.039 -11.133 1 96.88 92 GLU A CA 1
ATOM 753 C C . GLU A 1 92 ? 9.297 -7.18 -12.398 1 96.88 92 GLU A C 1
ATOM 755 O O . GLU A 1 92 ? 10.25 -6.457 -12.688 1 96.88 92 GLU A O 1
ATOM 760 N N . ALA A 1 93 ? 8.242 -7.289 -13.117 1 95.81 93 ALA A N 1
ATOM 761 C CA . ALA A 1 93 ? 8.094 -6.438 -14.297 1 95.81 93 ALA A CA 1
ATOM 762 C C . ALA A 1 93 ? 8.031 -4.965 -13.906 1 95.81 93 ALA A C 1
ATOM 764 O O . ALA A 1 93 ? 8.625 -4.113 -14.57 1 95.81 93 ALA A O 1
ATOM 765 N N . CYS A 1 94 ? 7.34 -4.645 -12.891 1 96.56 94 CYS A N 1
ATOM 766 C CA . CYS A 1 94 ? 7.137 -3.285 -12.398 1 96.56 94 CYS A CA 1
ATOM 767 C C . CYS A 1 94 ? 8.469 -2.617 -12.078 1 96.56 94 CYS A C 1
ATOM 769 O O . CYS A 1 94 ? 8.68 -1.453 -12.414 1 96.56 94 CYS A O 1
ATOM 771 N N . VAL A 1 95 ? 9.375 -3.297 -11.508 1 97 95 VAL A N 1
ATOM 772 C CA . VAL A 1 95 ? 10.555 -2.66 -10.93 1 97 95 VAL A CA 1
ATOM 773 C C . VAL A 1 95 ? 11.758 -2.887 -11.844 1 97 95 VAL A C 1
ATOM 775 O O . VAL A 1 95 ? 12.891 -2.553 -11.484 1 97 95 VAL A O 1
ATOM 778 N N . GLU A 1 96 ? 11.531 -3.492 -13.023 1 94.94 96 GLU A N 1
ATOM 779 C CA . GLU A 1 96 ? 12.602 -3.721 -13.992 1 94.94 96 GLU A CA 1
ATOM 780 C C . GLU A 1 96 ? 13.141 -2.404 -14.539 1 94.94 96 GLU A C 1
ATOM 782 O O . GLU A 1 96 ? 14.258 -2.355 -15.055 1 94.94 96 GLU A O 1
ATOM 787 N N . THR A 1 97 ? 12.414 -1.355 -14.461 1 94 97 THR A N 1
ATOM 788 C CA . THR A 1 97 ? 12.797 -0.04 -14.961 1 94 97 THR A CA 1
ATOM 789 C C . THR A 1 97 ? 12.383 1.053 -13.984 1 94 97 THR A C 1
ATOM 791 O O . THR A 1 97 ? 11.328 0.957 -13.352 1 94 97 THR A O 1
ATOM 794 N N . PRO A 1 98 ? 13.211 2.098 -13.836 1 92.75 98 PRO A N 1
ATOM 795 C CA . PRO A 1 98 ? 12.805 3.221 -12.992 1 92.75 98 PRO A CA 1
ATOM 796 C C . PRO A 1 98 ? 11.758 4.113 -13.648 1 92.75 98 PRO A C 1
ATOM 798 O O . PRO A 1 98 ? 11.172 4.977 -12.992 1 92.75 98 PRO A O 1
ATOM 801 N N . LEU A 1 99 ? 11.609 3.902 -14.914 1 93.06 99 LEU A N 1
ATOM 802 C CA . LEU A 1 99 ? 10.633 4.711 -15.641 1 93.06 99 LEU A CA 1
ATOM 803 C C . LEU A 1 99 ? 9.211 4.258 -15.328 1 93.06 99 LEU A C 1
ATOM 805 O O . LEU A 1 99 ? 8.977 3.072 -15.086 1 93.06 99 LEU A O 1
ATOM 809 N N . PRO A 1 100 ? 8.281 5.207 -15.305 1 94.12 100 PRO A N 1
ATOM 810 C CA . PRO A 1 100 ? 6.891 4.801 -15.109 1 94.12 100 PRO A CA 1
ATOM 811 C C . PRO A 1 100 ? 6.422 3.783 -16.156 1 94.12 100 PRO A C 1
ATOM 813 O O . PRO A 1 100 ? 6.664 3.961 -17.344 1 94.12 100 PRO A O 1
ATOM 816 N N . ASN A 1 101 ? 5.754 2.705 -15.68 1 96.44 101 ASN A N 1
ATOM 817 C CA . ASN A 1 101 ? 5.293 1.646 -16.562 1 96.44 101 ASN A CA 1
ATOM 818 C C . ASN A 1 101 ? 4.027 0.981 -16.031 1 96.44 101 ASN A C 1
ATOM 820 O O . ASN A 1 101 ? 3.842 -0.227 -16.188 1 96.44 101 ASN A O 1
ATOM 824 N N . VAL A 1 102 ? 3.129 1.702 -15.336 1 96.69 102 VAL A N 1
ATOM 825 C CA . VAL A 1 102 ? 1.97 1.129 -14.664 1 96.69 102 VAL A CA 1
ATOM 826 C C . VAL A 1 102 ? 1.04 0.483 -15.688 1 96.69 102 VAL A C 1
ATOM 828 O O . VAL A 1 102 ? 0.462 -0.575 -15.43 1 96.69 102 VAL A O 1
ATOM 831 N N . GLU A 1 103 ? 0.822 1.101 -16.797 1 96.38 103 GLU A N 1
ATOM 832 C CA . GLU A 1 103 ? -0.063 0.559 -17.828 1 96.38 103 GLU A CA 1
ATOM 833 C C . GLU A 1 103 ? 0.472 -0.761 -18.375 1 96.38 103 GLU A C 1
ATOM 835 O O . GLU A 1 103 ? -0.283 -1.719 -18.547 1 96.38 103 GLU A O 1
ATOM 840 N N . GLU A 1 104 ? 1.732 -0.766 -18.641 1 96.56 104 GLU A N 1
ATOM 841 C CA . GLU A 1 104 ? 2.369 -1.994 -19.109 1 96.56 104 GLU A CA 1
ATOM 842 C C . GLU A 1 104 ? 2.248 -3.107 -18.078 1 96.56 104 GLU A C 1
ATOM 844 O O . GLU A 1 104 ? 1.984 -4.262 -18.422 1 96.56 104 GLU A O 1
ATOM 849 N N . CYS A 1 105 ? 2.459 -2.721 -16.828 1 96.25 105 CYS A N 1
ATOM 850 C CA . CYS A 1 105 ? 2.357 -3.695 -15.742 1 96.25 105 CYS A CA 1
ATOM 851 C C . CYS A 1 105 ? 0.935 -4.23 -15.625 1 96.25 105 CYS A C 1
ATOM 853 O O . CYS A 1 105 ? 0.731 -5.43 -15.43 1 96.25 105 CYS A O 1
ATOM 855 N N . TYR A 1 106 ? -0.054 -3.367 -15.773 1 97 106 TYR A N 1
ATOM 856 C CA . TYR A 1 106 ? -1.448 -3.789 -15.703 1 97 106 TYR A CA 1
ATOM 857 C C . TYR A 1 106 ? -1.809 -4.695 -16.875 1 97 106 TYR A C 1
ATOM 859 O O . TYR A 1 106 ? -2.521 -5.688 -16.703 1 97 106 TYR A O 1
ATOM 867 N N . ASN A 1 107 ? -1.412 -4.367 -18.047 1 96.31 107 ASN A N 1
ATOM 868 C CA . ASN A 1 107 ? -1.628 -5.219 -19.219 1 96.31 107 ASN A CA 1
ATOM 869 C C . ASN A 1 107 ? -0.991 -6.59 -19.031 1 96.31 107 ASN A C 1
ATOM 871 O O . ASN A 1 107 ? -1.594 -7.609 -19.375 1 96.31 107 ASN A O 1
ATOM 875 N N . TYR A 1 108 ? 0.222 -6.555 -18.562 1 95.12 108 TYR A N 1
ATOM 876 C CA . TYR A 1 108 ? 0.908 -7.812 -18.297 1 95.12 108 TYR A CA 1
ATOM 877 C C . TYR A 1 108 ? 0.125 -8.648 -17.281 1 95.12 108 TYR A C 1
ATOM 879 O O . TYR A 1 108 ? -0.077 -9.852 -17.5 1 95.12 108 TYR A O 1
ATOM 887 N N . PHE A 1 109 ? -0.34 -8.047 -16.25 1 96.5 109 PHE A N 1
ATOM 888 C CA . PHE A 1 109 ? -1.183 -8.695 -15.258 1 96.5 109 PHE A CA 1
ATOM 889 C C . PHE A 1 109 ? -2.414 -9.312 -15.914 1 96.5 109 PHE A C 1
ATOM 891 O O . PHE A 1 109 ? -2.742 -10.477 -15.664 1 96.5 109 PHE A O 1
ATOM 898 N N . SER A 1 110 ? -3.088 -8.508 -16.703 1 93.81 110 SER A N 1
ATOM 899 C CA . SER A 1 110 ? -4.293 -8.969 -17.391 1 93.81 110 SER A CA 1
ATOM 900 C C . SER A 1 110 ? -4.004 -10.164 -18.281 1 93.81 110 SER A C 1
ATOM 902 O O . SER A 1 110 ? -4.789 -11.117 -18.328 1 93.81 110 SER A O 1
ATOM 904 N N . GLU A 1 111 ? -2.93 -10.109 -18.969 1 90.94 111 GLU A N 1
ATOM 905 C CA . GLU A 1 111 ? -2.521 -11.219 -19.812 1 90.94 111 GLU A CA 1
ATOM 906 C C . GLU A 1 111 ? -2.279 -12.484 -19 1 90.94 111 GLU A C 1
ATOM 908 O O . GLU A 1 111 ? -2.719 -13.57 -19.391 1 90.94 111 GLU A O 1
ATOM 913 N N . LEU A 1 112 ? -1.568 -12.359 -17.922 1 90.31 112 LEU A N 1
ATOM 914 C CA . LEU A 1 112 ? -1.276 -13.516 -17.078 1 90.31 112 LEU A CA 1
ATOM 915 C C . LEU A 1 112 ? -2.561 -14.117 -16.516 1 90.31 112 LEU A C 1
ATOM 917 O O . LEU A 1 112 ? -2.721 -15.336 -16.484 1 90.31 112 LEU A O 1
ATOM 921 N N . VAL A 1 113 ? -3.465 -13.25 -16.062 1 90.25 113 VAL A N 1
ATOM 922 C CA . VAL A 1 113 ? -4.734 -13.695 -15.508 1 90.25 113 VAL A CA 1
ATOM 923 C C . VAL A 1 113 ? -5.555 -14.406 -16.578 1 90.25 113 VAL A C 1
ATOM 925 O O . VAL A 1 113 ? -6.184 -15.43 -16.312 1 90.25 113 VAL A O 1
ATOM 928 N N . PHE A 1 114 ? -5.555 -13.883 -17.766 1 84.19 114 PHE A N 1
ATOM 929 C CA . PHE A 1 114 ? -6.293 -14.469 -18.875 1 84.19 114 PHE A CA 1
ATOM 930 C C . PHE A 1 114 ? -5.734 -15.844 -19.234 1 84.19 114 PHE A C 1
ATOM 932 O O . PHE A 1 114 ? -6.496 -16.766 -19.531 1 84.19 114 PHE A O 1
ATOM 939 N N . CYS A 1 115 ? -4.445 -15.93 -19.141 1 80.69 115 CYS A N 1
ATOM 940 C CA . CYS A 1 115 ? -3.783 -17.188 -19.453 1 80.69 115 CYS A CA 1
ATOM 941 C C . CYS A 1 115 ? -4.184 -18.281 -18.469 1 80.69 115 CYS A C 1
ATOM 943 O O . CYS A 1 115 ? -4.297 -19.453 -18.828 1 80.69 115 CYS A O 1
ATOM 945 N N . HIS A 1 116 ? -4.477 -17.891 -17.281 1 81.31 116 HIS A N 1
ATOM 946 C CA . HIS A 1 116 ? -4.801 -18.875 -16.25 1 81.31 116 HIS A CA 1
ATOM 947 C C . HIS A 1 116 ? -6.309 -19.031 -16.078 1 81.31 116 HIS A C 1
ATOM 949 O O . HIS A 1 116 ? -6.773 -19.812 -15.266 1 81.31 116 HIS A O 1
ATOM 955 N N . SER A 1 117 ? -7.164 -18.266 -16.641 1 76.44 117 SER A N 1
ATOM 956 C CA . SER A 1 117 ? -8.609 -18.344 -16.484 1 76.44 117 SER A CA 1
ATOM 957 C C . SER A 1 117 ? -9.273 -18.906 -17.734 1 76.44 117 SER A C 1
ATOM 959 O O . SER A 1 117 ? -10.422 -19.359 -17.688 1 76.44 117 SER A O 1
ATOM 961 N N . ILE A 1 118 ? -9.031 -18.531 -18.906 1 63.56 118 ILE A N 1
ATOM 962 C CA . ILE A 1 118 ? -9.703 -18.906 -20.141 1 63.56 118 ILE A CA 1
ATOM 963 C C . ILE A 1 118 ? -9.336 -20.344 -20.516 1 63.56 118 ILE A C 1
ATOM 965 O O . ILE A 1 118 ? -8.172 -20.75 -20.391 1 63.56 118 ILE A O 1
ATOM 969 N N . ARG A 1 119 ? -10.562 -21.188 -20.562 1 54.31 119 ARG A N 1
ATOM 970 C CA . ARG A 1 119 ? -10.594 -22.547 -21.078 1 54.31 119 ARG A CA 1
ATOM 971 C C . ARG A 1 119 ? -9.992 -22.625 -22.469 1 54.31 119 ARG A C 1
ATOM 973 O O . ARG A 1 119 ? -10.656 -22.281 -23.453 1 54.31 119 ARG A O 1
ATOM 980 N N . ARG A 1 120 ? -8.945 -22.312 -22.75 1 49.66 120 ARG A N 1
ATOM 981 C CA . ARG A 1 120 ? -8.633 -22.688 -24.125 1 49.66 120 ARG A CA 1
ATOM 982 C C . ARG A 1 120 ? -8.227 -24.156 -24.203 1 49.66 120 ARG A C 1
ATOM 984 O O . ARG A 1 120 ? -7.172 -24.547 -23.688 1 49.66 120 ARG A O 1
ATOM 991 N N . PRO A 1 121 ? -9.055 -25.109 -24.75 1 50.94 121 PRO A N 1
ATOM 992 C CA . PRO A 1 121 ? -8.508 -26.422 -25.109 1 50.94 121 PRO A CA 1
ATOM 993 C C . PRO A 1 121 ? -7.168 -26.328 -25.828 1 50.94 121 PRO A C 1
ATOM 995 O O . PRO A 1 121 ? -6.91 -25.359 -26.531 1 50.94 121 PRO A O 1
ATOM 998 N N . PRO A 1 122 ? -6.504 -27.609 -25.844 1 45.19 122 PRO A N 1
ATOM 999 C CA . PRO A 1 122 ? -6.441 -28.609 -24.781 1 45.19 122 PRO A CA 1
ATOM 1000 C C . PRO A 1 122 ? -5.773 -28.094 -23.5 1 45.19 122 PRO A C 1
ATOM 1002 O O . PRO A 1 122 ? -5.805 -28.75 -22.469 1 45.19 122 PRO A O 1
ATOM 1005 N N . PHE A 1 123 ? -5.055 -26.922 -23.672 1 43.81 123 PHE A N 1
ATOM 1006 C CA . PHE A 1 123 ? -4.141 -26.594 -22.578 1 43.81 123 PHE A CA 1
ATOM 1007 C C . PHE A 1 123 ? -4.746 -25.516 -21.672 1 43.81 123 PHE A C 1
ATOM 1009 O O . PHE A 1 123 ? -4.121 -25.109 -20.703 1 43.81 123 PHE A O 1
ATOM 1016 N N . SER A 1 124 ? -5.773 -24.75 -22.031 1 50.16 124 SER A N 1
ATOM 1017 C CA . SER A 1 124 ? -6.23 -23.641 -21.219 1 50.16 124 SER A CA 1
ATOM 1018 C C . SER A 1 124 ? -6.602 -24.094 -19.812 1 50.16 124 SER A C 1
ATOM 1020 O O . SER A 1 124 ? -7.273 -25.109 -19.641 1 50.16 124 SER A O 1
ATOM 1022 N N . ILE A 1 125 ? -5.617 -23.906 -18.828 1 58.94 125 ILE A N 1
ATOM 1023 C CA . ILE A 1 125 ? -5.871 -24.234 -17.438 1 58.94 125 ILE A CA 1
ATOM 1024 C C . ILE A 1 125 ? -7.008 -23.375 -16.891 1 58.94 125 ILE A C 1
ATOM 1026 O O . ILE A 1 125 ? -6.988 -22.141 -17.047 1 58.94 125 ILE A O 1
ATOM 1030 N N . ASP A 1 126 ? -8.188 -23.766 -17.016 1 74.06 126 ASP A N 1
ATOM 1031 C CA . ASP A 1 126 ? -9.344 -23.141 -16.391 1 74.06 126 ASP A CA 1
ATOM 1032 C C . ASP A 1 126 ? -9.211 -23.156 -14.867 1 74.06 126 ASP A C 1
ATOM 1034 O O . ASP A 1 126 ? -10 -23.812 -14.172 1 74.06 126 ASP A O 1
ATOM 1038 N N . LEU A 1 127 ? -8.203 -22.5 -14.398 1 85.44 127 LEU A N 1
ATOM 1039 C CA . LEU A 1 127 ? -7.93 -22.547 -12.969 1 85.44 127 LEU A CA 1
ATOM 1040 C C . LEU A 1 127 ? -8.898 -21.656 -12.195 1 85.44 127 LEU A C 1
ATOM 1042 O O . LEU A 1 127 ? -9.336 -22.031 -11.102 1 85.44 127 LEU A O 1
ATOM 1046 N N . PHE A 1 128 ? -9.219 -20.422 -12.812 1 90.94 128 PHE A N 1
ATOM 1047 C CA . PHE A 1 128 ? -10.086 -19.469 -12.117 1 90.94 128 PHE A CA 1
ATOM 1048 C C . PHE A 1 128 ? -11.383 -19.281 -12.891 1 90.94 128 PHE A C 1
ATOM 1050 O O . PHE A 1 128 ? -11.367 -19.094 -14.109 1 90.94 128 PHE A O 1
ATOM 1057 N N . ASN A 1 129 ? -12.461 -19.312 -12.188 1 89.5 129 ASN A N 1
ATOM 1058 C CA . ASN A 1 129 ? -13.734 -18.969 -12.805 1 89.5 129 ASN A CA 1
ATOM 1059 C C . ASN A 1 129 ? -13.945 -17.453 -12.82 1 89.5 129 ASN A C 1
ATOM 1061 O O . ASN A 1 129 ? -13.109 -16.703 -12.328 1 89.5 129 ASN A O 1
ATOM 1065 N N . GLN A 1 130 ? -15.047 -17.031 -13.398 1 89.75 130 GLN A N 1
ATOM 1066 C CA . GLN A 1 130 ? -15.297 -15.617 -13.609 1 89.75 130 GLN A CA 1
ATOM 1067 C C . GLN A 1 130 ? -15.328 -14.859 -12.281 1 89.75 130 GLN A C 1
ATOM 1069 O O . GLN A 1 130 ? -14.75 -13.781 -12.164 1 89.75 130 GLN A O 1
A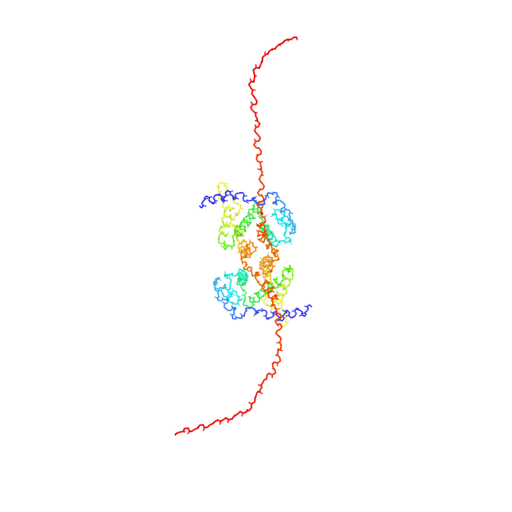TOM 1074 N N . ASN A 1 131 ? -16.031 -15.391 -11.305 1 93.81 131 ASN A N 1
ATOM 1075 C CA . ASN A 1 131 ? -16.109 -14.734 -10 1 93.81 131 ASN A CA 1
ATOM 1076 C C . ASN A 1 131 ? -14.734 -14.633 -9.344 1 93.81 131 ASN A C 1
ATOM 1078 O O . ASN A 1 131 ? -14.414 -13.609 -8.734 1 93.81 131 ASN A O 1
ATOM 1082 N N . GLN A 1 132 ? -13.984 -15.656 -9.469 1 94.31 132 GLN A N 1
ATOM 1083 C CA . GLN A 1 132 ? -12.633 -15.672 -8.914 1 94.31 132 GLN A CA 1
ATOM 1084 C C . GLN A 1 132 ? -11.734 -14.656 -9.625 1 94.31 132 GLN A C 1
ATOM 1086 O O . GLN A 1 132 ? -10.93 -13.984 -8.984 1 94.31 132 GLN A O 1
ATOM 1091 N N . LEU A 1 133 ? -11.922 -14.5 -10.906 1 94 133 LEU A N 1
ATOM 1092 C CA . LEU A 1 133 ? -11.148 -13.523 -11.672 1 94 133 LEU A CA 1
ATOM 1093 C C . LEU A 1 133 ? -11.438 -12.109 -11.188 1 94 133 LEU A C 1
ATOM 1095 O O . LEU A 1 133 ? -10.523 -11.289 -11.07 1 94 133 LEU A O 1
ATOM 1099 N N . VAL A 1 134 ? -12.672 -11.883 -10.953 1 95.81 134 VAL A N 1
ATOM 1100 C CA . VAL A 1 134 ? -13.07 -10.562 -10.453 1 95.81 134 VAL A CA 1
ATOM 1101 C C . VAL A 1 134 ? -12.406 -10.305 -9.109 1 95.81 134 VAL A C 1
ATOM 1103 O O . VAL A 1 134 ? -11.883 -9.211 -8.867 1 95.81 134 VAL A O 1
ATOM 1106 N N . ARG A 1 135 ? -12.336 -11.211 -8.242 1 96.62 135 ARG A N 1
ATOM 1107 C CA . ARG A 1 135 ? -11.766 -11.062 -6.902 1 96.62 135 ARG A CA 1
ATOM 1108 C C . ARG A 1 135 ? -10.258 -10.844 -6.965 1 96.62 135 ARG A C 1
ATOM 1110 O O . ARG A 1 135 ? -9.719 -10 -6.246 1 96.62 135 ARG A O 1
ATOM 1117 N N . LEU A 1 136 ? -9.625 -11.617 -7.859 1 96.81 136 LEU A N 1
ATOM 1118 C CA . LEU A 1 136 ? -8.188 -11.453 -8.023 1 96.81 136 LEU A CA 1
ATOM 1119 C C . LEU A 1 136 ? -7.848 -10.07 -8.547 1 96.81 136 LEU A C 1
ATOM 1121 O O . LEU A 1 136 ? -6.891 -9.438 -8.086 1 96.81 136 LEU A O 1
ATOM 1125 N N . THR A 1 137 ? -8.609 -9.672 -9.477 1 97.12 137 THR A N 1
ATOM 1126 C CA . THR A 1 137 ? -8.367 -8.367 -10.094 1 97.12 137 THR A CA 1
ATOM 1127 C C . THR A 1 137 ? -8.625 -7.242 -9.102 1 97.12 137 THR A C 1
ATOM 1129 O O . THR A 1 137 ? -7.824 -6.312 -8.984 1 97.12 137 THR A O 1
ATOM 1132 N N . ASP A 1 138 ? -9.727 -7.387 -8.383 1 97.38 138 ASP A N 1
ATOM 1133 C CA . ASP A 1 138 ? -10.047 -6.398 -7.363 1 97.38 138 ASP A CA 1
ATOM 1134 C C . ASP A 1 138 ? -8.938 -6.312 -6.316 1 97.38 138 ASP A C 1
ATOM 1136 O O . ASP A 1 138 ? -8.547 -5.219 -5.906 1 97.38 138 ASP A O 1
ATOM 1140 N N . TYR A 1 139 ? -8.484 -7.395 -5.926 1 98.19 139 TYR A N 1
ATOM 1141 C CA . TYR A 1 139 ? -7.41 -7.449 -4.945 1 98.19 139 TYR A CA 1
ATOM 1142 C C . TYR A 1 139 ? -6.172 -6.727 -5.453 1 98.19 139 TYR A C 1
ATOM 1144 O O . TYR A 1 139 ? -5.609 -5.879 -4.754 1 98.19 139 TYR A O 1
ATOM 1152 N N . MET A 1 140 ? -5.766 -7.055 -6.664 1 98.56 140 MET A N 1
ATOM 1153 C CA . MET A 1 140 ? -4.551 -6.477 -7.227 1 98.56 140 MET A CA 1
ATOM 1154 C C . MET A 1 140 ? -4.695 -4.969 -7.402 1 98.56 140 MET A C 1
ATOM 1156 O O . MET A 1 140 ? -3.756 -4.215 -7.137 1 98.56 140 MET A O 1
ATOM 1160 N N . ILE A 1 141 ? -5.812 -4.531 -7.793 1 97.56 141 ILE A N 1
ATOM 1161 C CA . ILE A 1 141 ? -6.062 -3.115 -8.039 1 97.56 141 ILE A CA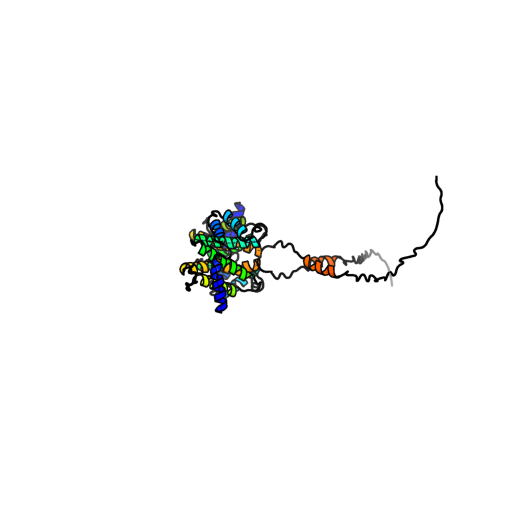 1
ATOM 1162 C C . ILE A 1 141 ? -6.035 -2.348 -6.723 1 97.56 141 ILE A C 1
ATOM 1164 O O . ILE A 1 141 ? -5.418 -1.283 -6.629 1 97.56 141 ILE A O 1
ATOM 1168 N N . ASN A 1 142 ? -6.562 -2.932 -5.695 1 96.12 142 ASN A N 1
ATOM 1169 C CA . ASN A 1 142 ? -6.773 -2.199 -4.453 1 96.12 142 ASN A CA 1
ATOM 1170 C C . ASN A 1 142 ? -5.598 -2.371 -3.496 1 96.12 142 ASN A C 1
ATOM 1172 O O . ASN A 1 142 ? -5.551 -1.735 -2.441 1 96.12 142 ASN A O 1
ATOM 1176 N N . THR A 1 143 ? -4.723 -3.166 -3.818 1 97.81 143 THR A N 1
ATOM 1177 C CA . THR A 1 143 ? -3.551 -3.336 -2.965 1 97.81 143 THR A CA 1
ATOM 1178 C C . THR A 1 143 ? -2.275 -2.965 -3.717 1 97.81 143 THR A C 1
ATOM 1180 O O . THR A 1 143 ? -1.847 -1.811 -3.689 1 97.81 143 THR A O 1
ATOM 1183 N N . TYR A 1 144 ? -1.891 -3.807 -4.719 1 98.62 144 TYR A N 1
ATOM 1184 C CA . TYR A 1 144 ? -0.61 -3.602 -5.387 1 98.62 144 TYR A CA 1
ATOM 1185 C C . TYR A 1 144 ? -0.641 -2.342 -6.246 1 98.62 144 TYR A C 1
ATOM 1187 O O . TYR A 1 144 ? 0.199 -1.453 -6.086 1 98.62 144 TYR A O 1
ATOM 1195 N N . PHE A 1 145 ? -1.633 -2.223 -7.105 1 98.31 145 PHE A N 1
ATOM 1196 C CA . PHE A 1 145 ? -1.637 -1.141 -8.086 1 98.31 145 PHE A CA 1
ATOM 1197 C C . PHE A 1 145 ? -1.956 0.191 -7.418 1 98.31 145 PHE A C 1
ATOM 1199 O O . PHE A 1 145 ? -1.454 1.237 -7.832 1 98.31 145 PHE A O 1
ATOM 1206 N N . ARG A 1 146 ? -2.74 0.124 -6.391 1 97.25 146 ARG A N 1
ATOM 1207 C CA . ARG A 1 146 ? -3.004 1.331 -5.613 1 97.25 146 ARG A CA 1
ATOM 1208 C C . ARG A 1 146 ? -1.719 1.877 -5 1 97.25 146 ARG A C 1
ATOM 1210 O O . ARG A 1 146 ? -1.574 3.088 -4.824 1 97.25 146 ARG A O 1
ATOM 1217 N N . HIS A 1 147 ? -0.803 1.061 -4.699 1 97.94 147 HIS A N 1
ATOM 1218 C CA . HIS A 1 147 ? 0.453 1.448 -4.07 1 97.94 147 HIS A CA 1
ATOM 1219 C C . HIS A 1 147 ? 1.634 1.227 -5.008 1 97.94 147 HIS A C 1
ATOM 1221 O O . HIS A 1 147 ? 2.771 1.074 -4.559 1 97.94 147 HIS A O 1
ATOM 1227 N N . TYR A 1 148 ? 1.376 1.235 -6.289 1 97.75 148 TYR A N 1
ATOM 1228 C CA . TYR A 1 148 ? 2.363 1.013 -7.344 1 97.75 148 TYR A CA 1
ATOM 1229 C C . TYR A 1 148 ? 3.547 1.958 -7.188 1 97.75 148 TYR A C 1
ATOM 1231 O O . TYR A 1 148 ? 4.703 1.543 -7.312 1 97.75 148 TYR A O 1
ATOM 1239 N N . LYS A 1 149 ? 3.328 3.189 -6.938 1 96.81 149 LYS A N 1
ATOM 1240 C CA . LYS A 1 149 ? 4.383 4.195 -6.859 1 96.81 149 LYS A CA 1
ATOM 1241 C C . LYS A 1 149 ? 5.27 3.969 -5.641 1 96.81 149 LYS A C 1
ATOM 1243 O O . LYS A 1 149 ? 6.465 4.27 -5.672 1 96.81 149 LYS A O 1
ATOM 1248 N N . LEU A 1 150 ? 4.688 3.453 -4.555 1 97.5 150 LEU A N 1
ATOM 1249 C CA . LEU A 1 150 ? 5.473 3.096 -3.377 1 97.5 150 LEU A CA 1
ATOM 1250 C C . LEU A 1 150 ? 6.445 1.966 -3.695 1 97.5 150 LEU A C 1
ATOM 1252 O O . LEU A 1 150 ? 7.625 2.037 -3.342 1 97.5 150 LEU A O 1
ATOM 1256 N N . TYR A 1 151 ? 5.91 0.956 -4.391 1 98.06 151 TYR A N 1
ATOM 1257 C CA . TYR A 1 151 ? 6.766 -0.159 -4.781 1 98.06 151 TYR A CA 1
ATOM 1258 C C . TYR A 1 151 ? 7.863 0.303 -5.734 1 98.06 151 TYR A C 1
ATOM 1260 O O . TYR A 1 151 ? 9.023 -0.098 -5.602 1 98.06 151 TYR A O 1
ATOM 1268 N N . LYS A 1 152 ? 7.465 1.102 -6.695 1 95.94 152 LYS A N 1
ATOM 1269 C CA . LYS A 1 152 ? 8.445 1.639 -7.633 1 95.94 152 LYS A CA 1
ATOM 1270 C C . LYS A 1 152 ? 9.547 2.406 -6.902 1 95.94 152 LYS A C 1
ATOM 1272 O O . LYS A 1 152 ? 10.734 2.223 -7.188 1 95.94 152 LYS A O 1
ATOM 1277 N N . TYR A 1 153 ? 9.195 3.219 -6.008 1 95.62 153 TYR A N 1
ATOM 1278 C CA . TYR A 1 153 ? 10.141 4.012 -5.234 1 95.62 153 TYR A CA 1
ATOM 1279 C C . TYR A 1 153 ? 11.109 3.115 -4.469 1 95.62 153 TYR A C 1
ATOM 1281 O O . TYR A 1 153 ? 12.32 3.342 -4.477 1 95.62 153 TYR A O 1
ATOM 1289 N N . ALA A 1 154 ? 10.617 2.133 -3.857 1 96.12 154 ALA A N 1
ATOM 1290 C CA . ALA A 1 154 ? 11.391 1.289 -2.953 1 96.12 154 ALA A CA 1
ATOM 1291 C C . ALA A 1 154 ? 12.344 0.379 -3.73 1 96.12 154 ALA A C 1
ATOM 1293 O O . ALA A 1 154 ? 13.406 0.014 -3.232 1 96.12 154 ALA A O 1
ATOM 1294 N N . PHE A 1 155 ? 11.992 0.041 -5.008 1 97.19 155 PHE A N 1
ATOM 1295 C CA . PHE A 1 155 ? 12.711 -1.068 -5.621 1 97.19 155 PHE A CA 1
ATOM 1296 C C . PHE A 1 155 ? 13.398 -0.625 -6.91 1 97.19 155 PHE A C 1
ATOM 1298 O O . PHE A 1 155 ? 13.906 -1.454 -7.664 1 97.19 155 PHE A O 1
ATOM 1305 N N . THR A 1 156 ? 13.398 0.637 -7.137 1 94.94 156 THR A N 1
ATOM 1306 C CA . THR A 1 156 ? 14.148 1.165 -8.266 1 94.94 156 THR A CA 1
ATOM 1307 C C . THR A 1 156 ? 15.07 2.297 -7.824 1 94.94 156 THR A C 1
ATOM 1309 O O . THR A 1 156 ? 14.82 2.945 -6.805 1 94.94 156 THR A O 1
ATOM 1312 N N . PRO A 1 157 ? 16.25 2.504 -8.531 1 87.06 157 PRO A N 1
ATOM 1313 C CA . PRO A 1 157 ? 17.156 3.582 -8.148 1 87.06 157 PRO A CA 1
ATOM 1314 C C . PRO A 1 157 ? 16.5 4.961 -8.203 1 87.06 157 PRO A C 1
ATOM 1316 O O . PRO A 1 157 ? 15.703 5.23 -9.102 1 87.06 157 PRO A O 1
ATOM 1319 N N . GLN A 1 158 ? 16.719 5.711 -7.141 1 76.69 158 GLN A N 1
ATOM 1320 C CA . GLN A 1 158 ? 16.219 7.082 -7.094 1 76.69 158 GLN A CA 1
ATOM 1321 C C . GLN A 1 158 ? 17.281 8.078 -7.539 1 76.69 158 GLN A C 1
ATOM 1323 O O . GLN A 1 158 ? 18.469 7.883 -7.266 1 76.69 158 GLN A O 1
ATOM 1328 N N . VAL A 1 159 ? 17.094 8.68 -8.656 1 58.81 159 VAL A N 1
ATOM 1329 C CA . VAL A 1 159 ? 18.062 9.688 -9.078 1 58.81 159 VAL A CA 1
ATOM 1330 C C . VAL A 1 159 ? 18.234 10.727 -7.977 1 58.81 159 VAL A C 1
ATOM 1332 O O . VAL A 1 159 ? 17.281 11.445 -7.633 1 58.81 159 VAL A O 1
ATOM 1335 N N . LYS A 1 160 ? 18.922 10.391 -6.922 1 55.03 160 LYS A N 1
ATOM 1336 C CA . LYS A 1 160 ? 19.234 11.43 -5.941 1 55.03 160 LYS A CA 1
ATOM 1337 C C . LYS A 1 160 ? 20.359 12.344 -6.441 1 55.03 160 LYS A C 1
ATOM 1339 O O . LYS A 1 160 ? 21.281 11.883 -7.102 1 55.03 160 LYS A O 1
ATOM 1344 N N . ILE A 1 161 ? 20.094 13.445 -6.895 1 49.22 161 ILE A N 1
ATOM 1345 C CA . ILE A 1 161 ? 21.172 14.398 -7.094 1 49.22 161 ILE A CA 1
ATOM 1346 C C . ILE A 1 161 ? 22.109 14.391 -5.883 1 49.22 161 ILE A C 1
ATOM 1348 O O . ILE A 1 161 ? 21.656 14.633 -4.754 1 49.22 161 ILE A O 1
ATOM 1352 N N . CYS A 1 162 ? 23 13.43 -5.789 1 43.25 162 CYS A N 1
ATOM 1353 C CA . CYS A 1 162 ? 24 13.438 -4.738 1 43.25 162 CYS A CA 1
ATOM 1354 C C . CYS A 1 162 ? 24.406 14.859 -4.367 1 43.25 162 CYS A C 1
ATOM 1356 O O . CYS A 1 162 ? 24.922 15.602 -5.203 1 43.25 162 CYS A O 1
ATOM 1358 N N . GLN A 1 163 ? 23.672 15.602 -3.723 1 42.19 163 GLN A N 1
ATOM 1359 C CA . GLN A 1 163 ? 24.234 16.797 -3.115 1 42.19 163 GLN A CA 1
ATOM 1360 C C . GLN A 1 163 ? 25.484 16.469 -2.309 1 42.19 163 GLN A C 1
ATOM 1362 O O . GLN A 1 163 ? 25.406 16.109 -1.135 1 42.19 163 GLN A O 1
ATOM 1367 N N . GLY A 1 164 ? 26.359 15.539 -2.639 1 40.09 164 GLY A N 1
ATOM 1368 C CA . GLY A 1 164 ? 27.688 15.438 -2.072 1 40.09 164 GLY A CA 1
ATOM 1369 C C . GLY A 1 164 ? 28.328 16.781 -1.802 1 40.09 164 GLY A C 1
ATOM 1370 O O . GLY A 1 164 ? 29.438 16.844 -1.271 1 40.09 164 GLY A O 1
ATOM 1371 N N . LEU A 1 165 ? 28.078 17.797 -2.6 1 37.88 165 LEU A N 1
ATOM 1372 C CA . LEU A 1 165 ? 29.016 18.922 -2.602 1 37.88 165 LEU A CA 1
ATOM 1373 C C . LEU A 1 165 ? 28.938 19.688 -1.287 1 37.88 165 LEU A C 1
ATOM 1375 O O . LEU A 1 165 ? 29.688 20.641 -1.077 1 37.88 165 LEU A O 1
ATOM 1379 N N . GLY A 1 166 ? 27.922 19.547 -0.482 1 38.94 166 GLY A N 1
ATOM 1380 C CA . GLY A 1 166 ? 27.938 20.516 0.598 1 38.94 166 GLY A CA 1
ATOM 1381 C C . GLY A 1 166 ? 28.984 20.234 1.651 1 38.94 166 GLY A C 1
ATOM 1382 O O . GLY A 1 166 ? 29.328 21.109 2.453 1 38.94 166 GLY A O 1
ATOM 1383 N N . PHE A 1 167 ? 29.344 18.953 1.924 1 37.28 167 PHE A N 1
ATOM 1384 C CA . PHE A 1 167 ? 30.375 18.828 2.949 1 37.28 167 PHE A CA 1
ATOM 1385 C C . PHE A 1 167 ? 31.75 19.156 2.383 1 37.28 167 PHE A C 1
ATOM 1387 O O . PHE A 1 167 ? 32.688 19.406 3.135 1 37.28 167 PHE A O 1
ATOM 1394 N N . LEU A 1 168 ? 31.984 19.062 1.072 1 37.12 168 LEU A N 1
ATOM 1395 C CA . LEU A 1 168 ? 33.281 19.469 0.573 1 37.12 168 LEU A CA 1
ATOM 1396 C C . LEU A 1 168 ? 33.469 20.984 0.655 1 37.12 168 LEU A C 1
ATOM 1398 O O . LEU A 1 168 ? 34.594 21.484 0.63 1 37.12 168 LEU A O 1
ATOM 1402 N N . SER A 1 169 ? 32.406 21.734 0.549 1 37.66 169 SER A N 1
ATOM 1403 C CA . SER A 1 169 ? 32.594 23.188 0.561 1 37.66 169 SER A CA 1
ATOM 1404 C C . SER A 1 169 ? 33 23.672 1.946 1 37.66 169 SER A C 1
ATOM 1406 O O . SER A 1 169 ? 33.469 24.812 2.1 1 37.66 169 SER A O 1
ATOM 1408 N N . SER A 1 170 ? 32.656 22.953 3.018 1 37.28 170 SER A N 1
ATOM 1409 C CA . SER A 1 170 ? 33.125 23.5 4.297 1 37.28 170 SER A CA 1
ATOM 1410 C C . SER A 1 170 ? 34.625 23.281 4.496 1 37.28 170 SER A C 1
ATOM 1412 O O . SER A 1 170 ? 35.219 23.828 5.422 1 37.28 170 SER A O 1
ATOM 1414 N N . LEU A 1 171 ? 35.188 22.297 3.801 1 36.25 171 LEU A N 1
ATOM 1415 C CA . LEU A 1 171 ? 36.625 22.156 4.059 1 36.25 171 LEU A CA 1
ATOM 1416 C C . LEU A 1 171 ? 37.406 23.266 3.385 1 36.25 171 LEU A C 1
ATOM 1418 O O . LEU A 1 171 ? 38.562 23.516 3.73 1 36.25 171 LEU A O 1
ATOM 1422 N N . SER A 1 172 ? 36.969 23.641 2.219 1 36.94 172 SER A N 1
ATOM 1423 C CA . SER A 1 172 ? 37.906 24.562 1.552 1 36.94 172 SER A CA 1
ATOM 1424 C C . SER A 1 172 ? 37.938 25.922 2.238 1 36.94 172 SER A C 1
ATOM 1426 O O . SER A 1 172 ? 38.812 26.75 1.956 1 36.94 172 SER A O 1
ATOM 1428 N N . SER A 1 173 ? 36.75 26.25 2.75 1 36.5 173 SER A N 1
ATOM 1429 C CA . SER A 1 173 ? 36.781 27.672 3.078 1 36.5 173 SER A CA 1
ATOM 1430 C C . SER A 1 173 ? 37.656 27.922 4.312 1 36.5 173 SER A C 1
ATOM 1432 O O . SER A 1 173 ? 37.625 29.031 4.871 1 36.5 173 SER A O 1
ATOM 1434 N N . THR A 1 174 ? 38.125 26.828 4.914 1 34.62 174 THR A N 1
ATOM 1435 C CA . THR A 1 174 ? 38.812 27.203 6.133 1 34.62 174 THR A CA 1
ATOM 1436 C C . THR A 1 174 ? 40.094 27.984 5.801 1 34.62 174 THR A C 1
ATOM 1438 O O . THR A 1 174 ? 40.812 28.438 6.699 1 34.62 174 THR A O 1
ATOM 1441 N N . GLU A 1 175 ? 40.656 27.625 4.656 1 32.19 175 GLU A N 1
ATOM 1442 C CA . GLU A 1 175 ? 42.031 28.109 4.785 1 32.19 175 GLU A CA 1
ATOM 1443 C C . GLU A 1 175 ? 42.062 29.609 5.039 1 32.19 175 GLU A C 1
ATOM 1445 O O . GLU A 1 175 ? 42.938 30.094 5.75 1 32.19 175 GLU A O 1
ATOM 1450 N N . ALA A 1 176 ? 41.562 30.344 4.027 1 32.41 176 ALA A N 1
ATOM 1451 C CA . ALA A 1 176 ? 42.312 31.594 3.783 1 32.41 176 ALA A CA 1
ATOM 1452 C C . ALA A 1 176 ? 41.969 32.656 4.836 1 32.41 176 ALA A C 1
ATOM 1454 O O . ALA A 1 176 ? 42.031 33.844 4.566 1 32.41 176 ALA A O 1
ATOM 1455 N N . ALA A 1 177 ? 41.125 32.344 5.805 1 32.53 177 ALA A N 1
ATOM 1456 C CA . ALA A 1 177 ? 40.844 33.562 6.547 1 32.53 177 ALA A CA 1
ATOM 1457 C C . ALA A 1 177 ? 42.125 34.156 7.113 1 32.53 177 ALA A C 1
ATOM 1459 O O . ALA A 1 177 ? 42.688 33.656 8.078 1 32.53 177 ALA A O 1
ATOM 1460 N N . THR A 1 178 ? 43.094 34.375 6.301 1 28.02 178 THR A N 1
ATOM 1461 C CA . THR A 1 178 ? 44.188 35.156 6.828 1 28.02 178 THR A CA 1
ATOM 1462 C C . THR A 1 178 ? 43.656 36.406 7.562 1 28.02 178 THR A C 1
ATOM 1464 O O . THR A 1 178 ? 42.656 37 7.156 1 28.02 178 THR A O 1
ATOM 1467 N N . GLU A 1 179 ? 43.812 36.406 8.883 1 29.38 179 GLU A N 1
ATOM 1468 C CA . GLU A 1 179 ? 43.656 37.375 9.945 1 29.38 179 GLU A CA 1
ATOM 1469 C C . GLU A 1 179 ? 44.125 38.75 9.5 1 29.38 179 GLU A C 1
ATOM 1471 O O . GLU A 1 179 ? 45.312 38.969 9.336 1 29.38 179 GLU A O 1
ATOM 1476 N N . ASP A 1 180 ? 43.75 39.25 8.352 1 26.12 180 ASP A N 1
ATOM 1477 C CA . ASP A 1 180 ? 44.25 40.594 8.094 1 26.12 180 ASP A CA 1
ATOM 1478 C C . ASP A 1 180 ? 43.969 41.531 9.281 1 26.12 180 ASP A C 1
ATOM 1480 O O . ASP A 1 180 ? 42.812 41.719 9.656 1 26.12 180 ASP A O 1
ATOM 1484 N N . SER A 1 181 ? 44.844 41.531 10.32 1 25.84 181 SER A N 1
ATOM 1485 C CA . SER A 1 181 ? 45.031 42.312 11.523 1 25.84 181 SER A CA 1
ATOM 1486 C C . SER A 1 181 ? 44.844 43.812 11.234 1 25.84 181 SER A C 1
ATOM 1488 O O . SER A 1 181 ? 45.812 44.562 11.117 1 25.84 181 SER A O 1
ATOM 1490 N N . GLU A 1 182 ? 44.125 44.25 10.25 1 24.64 182 GLU A N 1
ATOM 1491 C CA . GLU A 1 182 ? 44.281 45.688 10.094 1 24.64 182 GLU A CA 1
ATOM 1492 C C . GLU A 1 182 ? 43.906 46.438 11.359 1 24.64 182 GLU A C 1
ATOM 1494 O O . GLU A 1 182 ? 42.844 46.188 11.922 1 24.64 182 GLU A O 1
ATOM 1499 N N . ALA A 1 183 ? 44.938 47.031 12.07 1 26.64 183 ALA A N 1
ATOM 1500 C CA . ALA A 1 183 ? 45.188 47.938 13.172 1 26.64 183 ALA A CA 1
ATOM 1501 C C . ALA A 1 183 ? 44.281 49.156 13.094 1 26.64 183 ALA A C 1
ATOM 1503 O O . ALA A 1 183 ? 44.469 50.062 12.273 1 26.64 183 ALA A O 1
ATOM 1504 N N . ALA A 1 184 ? 42.969 49 13.023 1 25.34 184 ALA A N 1
ATOM 1505 C CA . ALA A 1 184 ? 42.125 50.188 13.031 1 25.34 184 ALA A CA 1
ATOM 1506 C C . ALA A 1 184 ? 42.469 51.094 14.219 1 25.34 184 ALA A C 1
ATOM 1508 O O . ALA A 1 184 ? 42.344 50.656 15.375 1 25.34 184 ALA A O 1
ATOM 1509 N N . LEU A 1 185 ? 43.438 51.969 14.07 1 23.12 185 LEU A N 1
ATOM 1510 C CA . LEU A 1 185 ? 43.906 53.094 14.883 1 23.12 185 LEU A CA 1
ATOM 1511 C C . LEU A 1 185 ? 42.75 53.906 15.438 1 23.12 185 LEU A C 1
ATOM 1513 O O . LEU A 1 185 ? 41.844 54.312 14.688 1 23.12 185 LEU A O 1
ATOM 1517 N N . SER A 1 186 ? 42.25 53.688 16.656 1 23.34 186 SER A N 1
ATOM 1518 C CA . SER A 1 186 ? 41.25 54.344 17.516 1 23.34 186 SER A CA 1
ATOM 1519 C C . SER A 1 186 ? 41.531 55.844 17.578 1 23.34 186 SER A C 1
ATOM 1521 O O . SER A 1 186 ? 42.562 56.281 18.062 1 23.34 186 SER A O 1
ATOM 1523 N N . PRO A 1 187 ? 41.375 56.656 16.562 1 21.78 187 PRO A N 1
ATOM 1524 C CA . PRO A 1 187 ? 41.781 58 16.875 1 21.78 187 PRO A CA 1
ATOM 1525 C C . PRO A 1 187 ? 41.094 58.562 18.125 1 21.78 187 PRO A C 1
ATOM 1527 O O . PRO A 1 187 ? 39.875 58.469 18.266 1 21.78 187 PRO A O 1
ATOM 1530 N N . LEU A 1 188 ? 41.594 58.469 19.328 1 21.44 188 LEU A N 1
ATOM 1531 C CA . LEU A 1 188 ? 41.312 59.125 20.609 1 21.44 188 LEU A CA 1
ATOM 1532 C C . LEU A 1 188 ? 41.094 60.625 20.438 1 21.44 188 LEU A C 1
ATOM 1534 O O . LEU A 1 188 ? 41.188 61.375 21.406 1 21.44 188 LEU A O 1
ATOM 1538 N N . GLN A 1 189 ? 40.375 61.156 19.391 1 18.59 189 GLN A N 1
ATOM 1539 C CA . GLN A 1 189 ? 40.531 62.594 19.359 1 18.59 189 GLN A CA 1
ATOM 1540 C C . GLN A 1 189 ? 40.094 63.25 20.688 1 18.59 189 GLN A C 1
ATOM 1542 O O . GLN A 1 189 ? 39 62.969 21.188 1 18.59 189 GLN A O 1
ATOM 1547 N N . GLU A 1 190 ? 40.969 63.812 21.5 1 21.16 190 GLU A N 1
ATOM 1548 C CA . GLU A 1 190 ? 41.25 64.625 22.688 1 21.16 190 GLU A CA 1
ATOM 1549 C C . GLU A 1 190 ? 40.438 65.938 22.641 1 21.16 190 GLU A C 1
ATOM 1551 O O . GLU A 1 190 ? 40.688 66.875 23.438 1 21.16 190 GLU A O 1
ATOM 1556 N N . ASP A 1 191 ? 39.344 66.188 21.859 1 21.58 191 ASP A N 1
ATOM 1557 C CA . ASP A 1 191 ? 39.219 67.625 21.797 1 21.58 191 ASP A CA 1
ATOM 1558 C C . ASP A 1 191 ? 39.062 68.188 23.188 1 21.58 191 ASP A C 1
ATOM 1560 O O . ASP A 1 191 ? 38.344 67.688 24.031 1 21.58 191 ASP A O 1
ATOM 1564 N N . MET A 1 192 ? 39.938 69.188 23.547 1 18.67 192 MET A N 1
ATOM 1565 C CA . MET A 1 192 ? 40.5 70.125 24.516 1 18.67 192 MET A CA 1
ATOM 1566 C C . MET A 1 192 ? 39.438 71 25.125 1 18.67 192 MET A C 1
ATOM 1568 O O . MET A 1 192 ? 38.438 71.312 24.469 1 18.67 192 MET A O 1
ATOM 1572 N N . ASP A 1 193 ? 39.5 71.438 26.453 1 20.09 193 ASP A N 1
ATOM 1573 C CA . ASP A 1 193 ? 39.094 72.062 27.703 1 20.09 193 ASP A CA 1
ATOM 1574 C C . ASP A 1 193 ? 38.969 73.562 27.547 1 20.09 193 ASP A C 1
ATOM 1576 O O . ASP A 1 193 ? 38.844 74.312 28.531 1 20.09 193 ASP A O 1
ATOM 1580 N N . GLU A 1 194 ? 38.688 74.125 26.297 1 20.16 194 GLU A N 1
ATOM 1581 C CA . GLU A 1 194 ? 39.156 75.5 26.328 1 20.16 194 GLU A CA 1
ATOM 1582 C C . GLU A 1 194 ? 38.594 76.25 27.547 1 20.16 194 GLU A C 1
ATOM 1584 O O . GLU A 1 194 ? 37.406 76.188 27.844 1 20.16 194 GLU A O 1
ATOM 1589 N N . THR A 1 195 ? 39.469 77 28.312 1 20.97 195 THR A N 1
ATOM 1590 C CA . THR A 1 195 ? 40.031 77.75 29.422 1 20.97 195 THR A CA 1
ATOM 1591 C C . THR 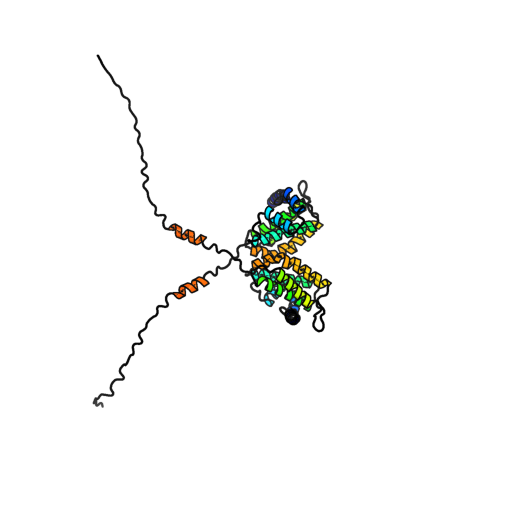A 1 195 ? 39.156 79 29.719 1 20.97 195 THR A C 1
ATOM 1593 O O . THR A 1 195 ? 38.406 79.438 28.844 1 20.97 195 THR A O 1
ATOM 1596 N N . ALA A 1 196 ? 39.438 79.75 30.875 1 20.55 196 ALA A N 1
ATOM 1597 C CA . ALA A 1 196 ? 39.312 80.625 32.031 1 20.55 196 ALA A CA 1
ATOM 1598 C C . ALA A 1 196 ? 39.219 82.125 31.625 1 20.55 196 ALA A C 1
ATOM 1600 O O . ALA A 1 196 ? 38.844 82.938 32.438 1 20.55 196 ALA A O 1
ATOM 1601 N N . ILE A 1 197 ? 40 82.5 30.594 1 20 197 ILE A N 1
ATOM 1602 C CA . ILE A 1 197 ? 40.781 83.75 30.828 1 20 197 ILE A CA 1
ATOM 1603 C C . ILE A 1 197 ? 39.875 84.875 31.141 1 20 197 ILE A C 1
ATOM 1605 O O . ILE A 1 197 ? 38.781 85 30.594 1 20 197 ILE A O 1
ATOM 1609 N N . ALA A 1 198 ? 40.5 85.938 31.812 1 18.88 198 ALA A N 1
ATOM 1610 C CA . ALA A 1 198 ? 40.844 87.125 32.625 1 18.88 198 ALA A CA 1
ATOM 1611 C C . ALA A 1 198 ? 40.375 88.438 31.953 1 18.88 198 ALA A C 1
ATOM 1613 O O . ALA A 1 198 ? 39.906 89.312 32.625 1 18.88 198 ALA A O 1
ATOM 1614 N N . GLU A 1 199 ? 41.031 88.75 30.797 1 18.78 199 GLU A N 1
ATOM 1615 C CA . GLU A 1 199 ? 41.812 90 30.75 1 18.78 199 GLU A CA 1
ATOM 1616 C C . GLU A 1 199 ? 40.906 91.25 30.812 1 18.78 199 GLU A C 1
ATOM 1618 O O . GLU A 1 199 ? 39.719 91.188 30.484 1 18.78 199 GLU A O 1
ATOM 1623 N N . GLU A 1 200 ? 41.625 92.438 30.828 1 19.77 200 GLU A N 1
ATOM 1624 C CA . GLU A 1 200 ? 42.25 93.688 31.203 1 19.77 200 GLU A CA 1
ATOM 1625 C C . GLU A 1 200 ? 41.469 94.875 30.578 1 19.77 200 GLU A C 1
ATOM 1627 O O . GLU A 1 200 ? 41.094 95.812 31.281 1 19.77 200 GLU A O 1
ATOM 1632 N N . SER A 1 201 ? 42.281 95.75 29.781 1 20.02 201 SER A N 1
ATOM 1633 C CA . SER A 1 201 ? 42.844 97.062 29.734 1 20.02 201 SER A CA 1
ATOM 1634 C C . SER A 1 201 ? 41.906 98.062 29.062 1 20.02 201 SER A C 1
ATOM 1636 O O . SER A 1 201 ? 40.844 97.688 28.578 1 20.02 201 SER A O 1
ATOM 1638 N N . LYS A 1 202 ? 42.562 98.812 28.016 1 23.16 202 LYS A N 1
ATOM 1639 C CA . LYS A 1 202 ? 43 100.188 27.734 1 23.16 202 LYS A CA 1
ATOM 1640 C C . LYS A 1 202 ? 41.875 101 27.172 1 23.16 202 LYS A C 1
ATOM 1642 O O . LYS A 1 202 ? 40.938 100.5 26.562 1 23.16 202 LYS A O 1
ATOM 1647 N N . ARG A 1 203 ? 42.312 102.062 26.203 1 20.97 203 ARG A N 1
ATOM 1648 C CA . ARG A 1 203 ? 42.844 103.375 25.812 1 20.97 203 ARG A CA 1
ATOM 1649 C C . ARG A 1 203 ? 41.844 104.125 24.938 1 20.97 203 ARG A C 1
ATOM 1651 O O . ARG A 1 203 ? 41 103.5 24.297 1 20.97 203 ARG A O 1
ATOM 1658 N N . ALA A 1 204 ? 42.5 104.75 23.734 1 21.33 204 ALA A N 1
ATOM 1659 C CA . ALA A 1 204 ? 42.594 106.062 23.016 1 21.33 204 ALA A CA 1
ATOM 1660 C C . ALA A 1 204 ? 41.438 106.188 22.031 1 21.33 204 ALA A C 1
ATOM 1662 O O . ALA A 1 204 ? 41 105.25 21.422 1 21.33 204 ALA A O 1
ATOM 1663 N N . MET B 1 1 ? -0.757 10.844 31.422 1 36.06 1 MET B N 1
ATOM 1664 C CA . MET B 1 1 ? -1.491 10.234 30.312 1 36.06 1 MET B CA 1
ATOM 1665 C C . MET B 1 1 ? -2.785 10.984 30.031 1 36.06 1 MET B C 1
ATOM 1667 O O . MET B 1 1 ? -3.113 11.258 28.875 1 36.06 1 MET B O 1
ATOM 1671 N N . LYS B 1 2 ? -3.324 11.469 31.047 1 45.47 2 LYS B N 1
ATOM 1672 C CA . LYS B 1 2 ? -4.598 12.18 30.953 1 45.47 2 LYS B CA 1
ATOM 1673 C C . LYS B 1 2 ? -4.406 13.578 30.375 1 45.47 2 LYS B C 1
ATOM 1675 O O . LYS B 1 2 ? -5.215 14.039 29.562 1 45.47 2 LYS B O 1
ATOM 1680 N N . LEU B 1 3 ? -3.479 14.172 30.953 1 44 3 LEU B N 1
ATOM 1681 C CA . LEU B 1 3 ? -3.227 15.516 30.438 1 44 3 LEU B CA 1
ATOM 1682 C C . LEU B 1 3 ? -2.818 15.461 28.969 1 44 3 LEU B C 1
ATOM 1684 O O . LEU B 1 3 ? -3.211 16.328 28.172 1 44 3 LEU B O 1
ATOM 1688 N N . PHE B 1 4 ? -1.987 14.516 28.609 1 46.53 4 PHE B N 1
ATOM 1689 C CA . PHE B 1 4 ? -1.607 14.312 27.219 1 46.53 4 PHE B CA 1
ATOM 1690 C C . PHE B 1 4 ? -2.83 14.016 26.359 1 46.53 4 PHE B C 1
ATOM 1692 O O . PHE B 1 4 ? -2.973 14.562 25.266 1 46.53 4 PHE B O 1
ATOM 1699 N N . PHE B 1 5 ? -3.721 13.328 26.922 1 44.91 5 PHE B N 1
ATOM 1700 C CA . PHE B 1 5 ? -4.957 13.016 26.203 1 44.91 5 PHE B CA 1
ATOM 1701 C C . PHE B 1 5 ? -5.844 14.25 26.094 1 44.91 5 PHE B C 1
ATOM 1703 O O . PHE B 1 5 ? -6.52 14.438 25.078 1 44.91 5 PHE B O 1
ATOM 1710 N N . ARG B 1 6 ? -5.875 15 27.219 1 45.31 6 ARG B N 1
ATOM 1711 C CA . ARG B 1 6 ? -6.672 16.219 27.156 1 45.31 6 ARG B CA 1
ATOM 1712 C C . ARG B 1 6 ? -6.086 17.203 26.156 1 45.31 6 ARG B C 1
ATOM 1714 O O . ARG B 1 6 ? -6.832 17.875 25.438 1 45.31 6 ARG B O 1
ATOM 1721 N N . LEU B 1 7 ? -4.887 17.438 26.25 1 47.59 7 LEU B N 1
ATOM 1722 C CA . LEU B 1 7 ? -4.234 18.25 25.234 1 47.59 7 LEU B CA 1
ATOM 1723 C C . LEU B 1 7 ? -4.445 17.656 23.844 1 47.59 7 LEU B C 1
ATOM 1725 O O . LEU B 1 7 ? -4.637 18.391 22.875 1 47.59 7 LEU B O 1
ATOM 1729 N N . LEU B 1 8 ? -4.508 16.391 23.844 1 49.62 8 LEU B N 1
ATOM 1730 C CA . LEU B 1 8 ? -4.824 15.719 22.594 1 49.62 8 LEU B CA 1
ATOM 1731 C C . LEU B 1 8 ? -6.27 15.984 22.188 1 49.62 8 LEU B C 1
ATOM 1733 O O . LEU B 1 8 ? -6.555 16.188 21.016 1 49.62 8 LEU B O 1
ATOM 1737 N N . ALA B 1 9 ? -7.113 15.93 23.188 1 48.28 9 ALA B N 1
ATOM 1738 C CA . ALA B 1 9 ? -8.539 16.172 22.969 1 48.28 9 ALA B CA 1
ATOM 1739 C C . ALA B 1 9 ? -8.781 17.594 22.484 1 48.28 9 ALA B C 1
ATOM 1741 O O . ALA B 1 9 ? -9.586 17.828 21.578 1 48.28 9 ALA B O 1
ATOM 1742 N N . PHE B 1 10 ? -8.359 18.562 23.312 1 48.72 10 PHE B N 1
ATOM 1743 C CA . PHE B 1 10 ? -8.477 19.953 22.891 1 48.72 10 PHE B CA 1
ATOM 1744 C C . PHE B 1 10 ? -7.891 20.141 21.484 1 48.72 10 PHE B C 1
ATOM 1746 O O . PHE B 1 10 ? -8.43 20.906 20.688 1 48.72 10 PHE B O 1
ATOM 1753 N N . LEU B 1 11 ? -6.879 19.5 21.188 1 51.34 11 LEU B N 1
ATOM 1754 C CA . LEU B 1 11 ? -6.262 19.5 19.859 1 51.34 11 LEU B CA 1
ATOM 1755 C C . LEU B 1 11 ? -7.125 18.75 18.859 1 51.34 11 LEU B C 1
ATOM 1757 O O . LEU B 1 11 ? -7.09 19.047 17.656 1 51.34 11 LEU B O 1
ATOM 1761 N N . CYS B 1 12 ? -7.945 17.969 19.406 1 54.94 12 CYS B N 1
ATOM 1762 C CA . CYS B 1 12 ? -8.797 17.141 18.562 1 54.94 12 CYS B CA 1
ATOM 1763 C C . CYS B 1 12 ? -9.953 17.969 17.984 1 54.94 12 CYS B C 1
ATOM 1765 O O . CYS B 1 12 ? -10.375 17.75 16.859 1 54.94 12 CYS B O 1
ATOM 1767 N N . SER B 1 13 ? -10.664 18.766 18.922 1 50.09 13 SER B N 1
ATOM 1768 C CA . SER B 1 13 ? -11.719 19.609 18.375 1 50.09 13 SER B CA 1
ATOM 1769 C C . SER B 1 13 ? -11.219 20.406 17.172 1 50.09 13 SER B C 1
ATOM 1771 O O . SER B 1 13 ? -11.945 20.562 16.188 1 50.09 13 SER B O 1
ATOM 1773 N N . SER B 1 14 ? -10.07 20.922 17.297 1 51.53 14 SER B N 1
ATOM 1774 C CA . SER B 1 14 ? -9.422 21.688 16.234 1 51.53 14 SER B CA 1
ATOM 1775 C C . SER B 1 14 ? -8.938 20.797 15.109 1 51.53 14 SER B C 1
ATOM 1777 O O . SER B 1 14 ? -8.523 21.281 14.055 1 51.53 14 SER B O 1
ATOM 1779 N N . CYS B 1 15 ? -9.102 19.594 15.312 1 54.94 15 CYS B N 1
ATOM 1780 C CA . CYS B 1 15 ? -8.5 18.625 14.398 1 54.94 15 CYS B CA 1
ATOM 1781 C C . CYS B 1 15 ? -9.336 18.5 13.125 1 54.94 15 CYS B C 1
ATOM 1783 O O . CYS B 1 15 ? -8.789 18.328 12.031 1 54.94 15 CYS B O 1
ATOM 1785 N N . SER B 1 16 ? -10.711 18.781 13.234 1 55.41 16 SER B N 1
ATOM 1786 C CA . SER B 1 16 ? -11.523 18.609 12.031 1 55.41 16 SER B CA 1
ATOM 1787 C C . SER B 1 16 ? -11.195 19.688 11 1 55.41 16 SER B C 1
ATOM 1789 O O . SER B 1 16 ? -11.461 19.5 9.805 1 55.41 16 SER B O 1
ATOM 1791 N N . ARG B 1 17 ? -10.453 20.625 11.383 1 70.62 17 ARG B N 1
ATOM 1792 C CA . ARG B 1 17 ? -10.148 21.656 10.406 1 70.62 17 ARG B CA 1
ATOM 1793 C C . ARG B 1 17 ? -8.656 21.969 10.391 1 70.62 17 ARG B C 1
ATOM 1795 O O . ARG B 1 17 ? -8.258 23.062 9.969 1 70.62 17 ARG B O 1
ATOM 1802 N N . LYS B 1 18 ? -8.078 21.016 10.836 1 81.94 18 LYS B N 1
ATOM 1803 C CA . LYS B 1 18 ? -6.645 21.234 11 1 81.94 18 LYS B CA 1
ATOM 1804 C C . LYS B 1 18 ? -5.957 21.438 9.648 1 81.94 18 LYS B C 1
ATOM 1806 O O . LYS B 1 18 ? -5.16 22.375 9.492 1 81.94 18 LYS B O 1
ATOM 1811 N N . TYR B 1 19 ? -6.238 20.688 8.633 1 90.31 19 TYR B N 1
ATOM 1812 C CA . TYR B 1 19 ? -5.539 20.75 7.359 1 90.31 19 TYR B CA 1
ATOM 1813 C C . TYR B 1 19 ? -6.488 21.188 6.242 1 90.31 19 TYR B C 1
ATOM 1815 O O . TYR B 1 19 ? -6.066 21.797 5.262 1 90.31 19 TYR B O 1
ATOM 1823 N N . LEU B 1 20 ? -7.699 20.781 6.406 1 94 20 LEU B N 1
ATOM 1824 C CA . LEU B 1 20 ? -8.727 21.125 5.43 1 94 20 LEU B CA 1
ATOM 1825 C C . LEU B 1 20 ? -9.844 21.938 6.082 1 94 20 LEU B C 1
ATOM 1827 O O . LEU B 1 20 ? -10.695 21.375 6.777 1 94 20 LEU B O 1
ATOM 1831 N N . ASP B 1 21 ? -9.906 23.219 5.797 1 91.06 21 ASP B N 1
ATOM 1832 C CA . ASP B 1 21 ? -10.938 24.078 6.371 1 91.06 21 ASP B CA 1
ATOM 1833 C C . ASP B 1 21 ? -12.234 24 5.566 1 91.06 21 ASP B C 1
ATOM 1835 O O . ASP B 1 21 ? -12.328 23.234 4.609 1 91.06 21 ASP B O 1
ATOM 1839 N N . VAL B 1 22 ? -13.195 24.766 6.004 1 90.69 22 VAL B N 1
ATOM 1840 C CA . VAL B 1 22 ? -14.531 24.719 5.426 1 90.69 22 VAL B CA 1
ATOM 1841 C C . VAL B 1 22 ? -14.469 25.078 3.941 1 90.69 22 VAL B C 1
ATOM 1843 O O . VAL B 1 22 ? -15.109 24.422 3.111 1 90.69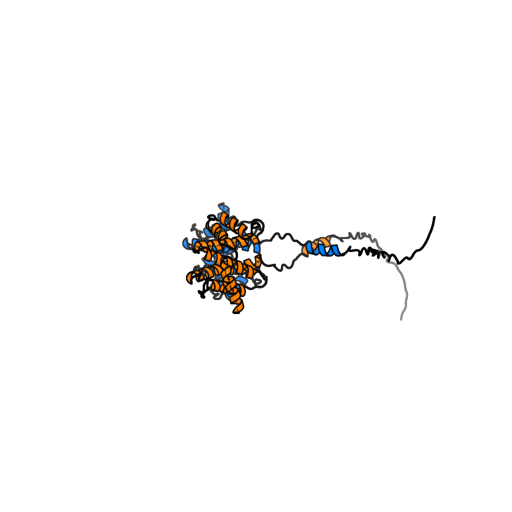 22 VAL B O 1
ATOM 1846 N N . HIS B 1 23 ? -13.711 26.078 3.643 1 94 23 HIS B N 1
ATOM 1847 C CA . HIS B 1 23 ? -13.57 26.5 2.252 1 94 23 HIS B CA 1
ATOM 1848 C C . HIS B 1 23 ? -12.922 25.406 1.409 1 94 23 HIS B C 1
ATOM 1850 O O . HIS B 1 23 ? -13.383 25.109 0.301 1 94 23 HIS B O 1
ATOM 1856 N N . SER B 1 24 ? -11.875 24.844 1.901 1 96 24 SER B N 1
ATOM 1857 C CA . SER B 1 24 ? -11.211 23.734 1.223 1 96 24 SER B CA 1
ATOM 1858 C C . SER B 1 24 ? -12.172 22.578 0.986 1 96 24 SER B C 1
ATOM 1860 O O . SER B 1 24 ? -12.195 21.984 -0.099 1 96 24 SER B O 1
ATOM 1862 N N . MET B 1 25 ? -12.961 22.266 1.979 1 94.94 25 MET B N 1
ATOM 1863 C CA . MET B 1 25 ? -13.898 21.141 1.871 1 94.94 25 MET B CA 1
ATOM 1864 C C . MET B 1 25 ? -14.945 21.422 0.8 1 94.94 25 MET B C 1
ATOM 1866 O O . MET B 1 25 ? -15.391 20.5 0.104 1 94.94 25 MET B O 1
ATOM 1870 N N . ASP B 1 26 ? -15.344 22.672 0.681 1 95.31 26 ASP B N 1
ATOM 1871 C CA . ASP B 1 26 ? -16.281 23.047 -0.371 1 95.31 26 ASP B CA 1
ATOM 1872 C C . ASP B 1 26 ? -15.688 22.797 -1.755 1 95.31 26 ASP B C 1
ATOM 1874 O O . ASP B 1 26 ? -16.359 22.281 -2.646 1 95.31 26 ASP B O 1
ATOM 1878 N N . LEU B 1 27 ? -14.5 23.203 -1.893 1 97 27 LEU B N 1
ATOM 1879 C CA . LEU B 1 27 ? -13.805 22.984 -3.158 1 97 27 LEU B CA 1
ATOM 1880 C C . LEU B 1 27 ? -13.664 21.5 -3.457 1 97 27 LEU B C 1
ATOM 1882 O O . LEU B 1 27 ? -13.883 21.062 -4.59 1 97 27 LEU B O 1
ATOM 1886 N N . ILE B 1 28 ? -13.352 20.719 -2.48 1 97.69 28 ILE B N 1
ATOM 1887 C CA . ILE B 1 28 ? -13.164 19.281 -2.627 1 97.69 28 ILE B CA 1
ATOM 1888 C C . ILE B 1 28 ? -14.484 18.625 -3.029 1 97.69 28 ILE B C 1
ATOM 1890 O O . ILE B 1 28 ? -14.516 17.766 -3.912 1 97.69 28 ILE B O 1
ATOM 1894 N N . ASN B 1 29 ? -15.523 19.062 -2.438 1 95.75 29 ASN B N 1
ATOM 1895 C CA . ASN B 1 29 ? -16.828 18.516 -2.734 1 95.75 29 ASN B CA 1
ATOM 1896 C C . ASN B 1 29 ? -17.25 18.797 -4.172 1 95.75 29 ASN B C 1
ATOM 1898 O O . ASN B 1 29 ? -17.984 18.016 -4.781 1 95.75 29 ASN B O 1
ATOM 1902 N N . LYS B 1 30 ? -16.766 19.859 -4.684 1 95.38 30 LYS B N 1
ATOM 1903 C CA . LYS B 1 30 ? -17.141 20.266 -6.031 1 95.38 30 LYS B CA 1
ATOM 1904 C C . LYS B 1 30 ? -16.25 19.578 -7.078 1 95.38 30 LYS B C 1
ATOM 1906 O O . LYS B 1 30 ? -16.609 19.531 -8.258 1 95.38 30 LYS B O 1
ATOM 1911 N N . ALA B 1 31 ? -15.109 19.125 -6.68 1 96.38 31 ALA B N 1
ATOM 1912 C CA . ALA B 1 31 ? -14.219 18.453 -7.617 1 96.38 31 ALA B CA 1
ATOM 1913 C C . ALA B 1 31 ? -14.797 17.109 -8.055 1 96.38 31 ALA B C 1
ATOM 1915 O O . ALA B 1 31 ? -14.875 16.172 -7.266 1 96.38 31 ALA B O 1
ATOM 1916 N N . GLY B 1 32 ? -15.156 16.953 -9.312 1 93.25 32 GLY B N 1
ATOM 1917 C CA . GLY B 1 32 ? -15.891 15.789 -9.773 1 93.25 32 GLY B CA 1
ATOM 1918 C C . GLY B 1 32 ? -15.023 14.766 -10.477 1 93.25 32 GLY B C 1
ATOM 1919 O O . GLY B 1 32 ? -15.406 13.602 -10.617 1 93.25 32 GLY B O 1
ATOM 1920 N N . THR B 1 33 ? -13.859 15.227 -10.953 1 95.5 33 THR B N 1
ATOM 1921 C CA . THR B 1 33 ? -13 14.281 -11.664 1 95.5 33 THR B CA 1
ATOM 1922 C C . THR B 1 33 ? -11.75 13.969 -10.844 1 95.5 33 THR B C 1
ATOM 1924 O O . THR B 1 33 ? -11.391 14.727 -9.945 1 95.5 33 THR B O 1
ATOM 1927 N N . THR B 1 34 ? -11.133 12.852 -11.188 1 95.5 34 THR B N 1
ATOM 1928 C CA . THR B 1 34 ? -9.906 12.406 -10.539 1 95.5 34 THR B CA 1
ATOM 1929 C C . THR B 1 34 ? -8.812 13.461 -10.68 1 95.5 34 THR B C 1
ATOM 1931 O O . THR B 1 34 ? -8.172 13.844 -9.695 1 95.5 34 THR B O 1
ATOM 1934 N N . ASP B 1 35 ? -8.617 13.961 -11.891 1 96.44 35 ASP B N 1
ATOM 1935 C CA . ASP B 1 35 ? -7.559 14.922 -12.164 1 96.44 35 ASP B CA 1
ATOM 1936 C C . ASP B 1 35 ? -7.812 16.234 -11.43 1 96.44 35 ASP B C 1
ATOM 1938 O O . ASP B 1 35 ? -6.883 16.859 -10.898 1 96.44 35 ASP B O 1
ATOM 1942 N N . GLU B 1 36 ? -9.031 16.641 -11.406 1 97.44 36 GLU B N 1
ATOM 1943 C CA . GLU B 1 36 ? -9.398 17.875 -10.711 1 97.44 36 GLU B CA 1
ATOM 1944 C C . GLU B 1 36 ? -9.141 17.766 -9.211 1 97.44 36 GLU B C 1
ATOM 1946 O O . GLU B 1 36 ? -8.586 18.688 -8.602 1 97.44 36 GLU B O 1
ATOM 1951 N N . LEU B 1 37 ? -9.562 16.672 -8.672 1 98.12 37 LEU B N 1
ATOM 1952 C CA . LEU B 1 37 ? -9.375 16.469 -7.238 1 98.12 37 LEU B CA 1
ATOM 1953 C C . LEU B 1 37 ? -7.891 16.375 -6.895 1 98.12 37 LEU B C 1
ATOM 1955 O O . LEU B 1 37 ? -7.441 16.984 -5.918 1 98.12 37 LEU B O 1
ATOM 1959 N N . LYS B 1 38 ? -7.098 15.688 -7.684 1 97.94 38 LYS B N 1
ATOM 1960 C CA . LYS B 1 38 ? -5.66 15.57 -7.441 1 97.94 38 LYS B CA 1
ATOM 1961 C C . LYS B 1 38 ? -4.973 16.922 -7.523 1 97.94 38 LYS B C 1
ATOM 1963 O O . LYS B 1 38 ? -4.145 17.266 -6.672 1 97.94 38 LYS B O 1
ATOM 1968 N N . SER B 1 39 ? -5.297 17.688 -8.531 1 97.69 39 SER B N 1
ATOM 1969 C CA . SER B 1 39 ? -4.719 19.031 -8.688 1 97.69 39 SER B CA 1
ATOM 1970 C C . SER B 1 39 ? -5.082 19.922 -7.52 1 97.69 39 SER B C 1
ATOM 1972 O O . SER B 1 39 ? -4.242 20.688 -7.023 1 97.69 39 SER B O 1
ATOM 1974 N N . LEU B 1 40 ? -6.344 19.875 -7.117 1 98.31 40 LEU B N 1
ATOM 1975 C CA . LEU B 1 40 ? -6.812 20.672 -5.988 1 98.31 40 LEU B CA 1
ATOM 1976 C C . LEU B 1 40 ? -6.074 20.297 -4.711 1 98.31 40 LEU B C 1
ATOM 1978 O O . LEU B 1 40 ? -5.582 21.156 -3.99 1 98.31 40 LEU B O 1
ATOM 1982 N N . LEU B 1 41 ? -5.965 19.016 -4.43 1 98.44 41 LEU B N 1
ATOM 1983 C CA . LEU B 1 41 ? -5.277 18.531 -3.232 1 98.44 41 LEU B CA 1
ATOM 1984 C C . LEU B 1 41 ? -3.803 18.922 -3.266 1 98.44 41 LEU B C 1
ATOM 1986 O O . LEU B 1 41 ? -3.227 19.281 -2.236 1 98.44 41 LEU B O 1
ATOM 1990 N N . ALA B 1 42 ? -3.203 18.828 -4.453 1 98.5 42 ALA B N 1
ATOM 1991 C CA . ALA B 1 42 ? -1.806 19.234 -4.605 1 98.5 42 ALA B CA 1
ATOM 1992 C C . ALA B 1 42 ? -1.6 20.688 -4.188 1 98.5 42 ALA B C 1
ATOM 1994 O O . ALA B 1 42 ? -0.602 21.016 -3.545 1 98.5 42 ALA B O 1
ATOM 1995 N N . ARG B 1 43 ? -2.518 21.484 -4.562 1 97.75 43 ARG B N 1
ATOM 1996 C CA . ARG B 1 43 ? -2.445 22.906 -4.227 1 97.75 43 ARG B CA 1
ATOM 1997 C C . ARG B 1 43 ? -2.703 23.125 -2.738 1 97.75 43 ARG B C 1
ATOM 1999 O O . ARG B 1 43 ? -1.945 23.828 -2.07 1 97.75 43 ARG B O 1
ATOM 2006 N N . LEU B 1 44 ? -3.715 22.531 -2.213 1 97.25 44 LEU B N 1
ATOM 2007 C CA . LEU B 1 44 ? -4.137 22.734 -0.832 1 97.25 44 LEU B CA 1
ATOM 2008 C C . LEU B 1 44 ? -3.076 22.234 0.14 1 97.25 44 LEU B C 1
ATOM 2010 O O . LEU B 1 44 ? -2.92 22.781 1.233 1 97.25 44 LEU B O 1
ATOM 2014 N N . LEU B 1 45 ? -2.305 21.234 -0.28 1 97.44 45 LEU B N 1
ATOM 2015 C CA . LEU B 1 45 ? -1.402 20.562 0.645 1 97.44 45 LEU B CA 1
ATOM 2016 C C . LEU B 1 45 ? 0.053 20.812 0.269 1 97.44 45 LEU B C 1
ATOM 2018 O O . LEU B 1 45 ? 0.956 20.141 0.764 1 97.44 45 LEU B O 1
ATOM 2022 N N . ASP B 1 46 ? 0.303 21.719 -0.592 1 96.69 46 ASP B N 1
ATOM 2023 C CA . ASP B 1 46 ? 1.631 22.156 -1.02 1 96.69 46 ASP B CA 1
ATOM 2024 C C . ASP B 1 46 ? 2.43 20.984 -1.591 1 96.69 46 ASP B C 1
ATOM 2026 O O . ASP B 1 46 ? 3.559 20.734 -1.164 1 96.69 46 ASP B O 1
ATOM 2030 N N . LEU B 1 47 ? 1.783 20.25 -2.488 1 98.12 47 LEU B N 1
ATOM 2031 C CA . LEU B 1 47 ? 2.398 19.109 -3.17 1 98.12 47 LEU B CA 1
ATOM 2032 C C . LEU B 1 47 ? 2.424 19.344 -4.68 1 98.12 47 LEU B C 1
ATOM 2034 O O . LEU B 1 47 ? 2.219 18.406 -5.449 1 98.12 47 LEU B O 1
ATOM 2038 N N . GLN B 1 48 ? 2.623 20.5 -5.094 1 97.12 48 GLN B N 1
ATOM 2039 C CA . GLN B 1 48 ? 2.531 20.859 -6.508 1 97.12 48 GLN B CA 1
ATOM 2040 C C . GLN B 1 48 ? 3.715 20.297 -7.293 1 97.12 48 GLN B C 1
ATOM 2042 O O . GLN B 1 48 ? 3.688 20.25 -8.523 1 97.12 48 GLN B O 1
ATOM 2047 N N . ASP B 1 49 ? 4.766 19.844 -6.66 1 96.69 49 ASP B N 1
ATOM 2048 C CA . ASP B 1 49 ? 5.922 19.266 -7.34 1 96.69 49 ASP B CA 1
ATOM 2049 C C . ASP B 1 49 ? 5.734 17.766 -7.566 1 96.69 49 ASP B C 1
ATOM 2051 O O . ASP B 1 49 ? 6.695 17.047 -7.855 1 96.69 49 ASP B O 1
ATOM 2055 N N . PHE B 1 50 ? 4.512 17.219 -7.473 1 95.81 50 PHE B N 1
ATOM 2056 C CA . PHE B 1 50 ? 4.258 15.781 -7.48 1 95.81 50 PHE B CA 1
ATOM 2057 C C . PHE B 1 50 ? 4.641 15.164 -8.82 1 95.81 50 PHE B C 1
ATOM 2059 O O . PHE B 1 50 ? 4.898 13.961 -8.914 1 95.81 50 PHE B O 1
ATOM 2066 N N . GLU B 1 51 ? 4.754 15.93 -9.828 1 93.81 51 GLU B N 1
ATOM 2067 C CA . GLU B 1 51 ? 5.121 15.375 -11.133 1 93.81 51 GLU B CA 1
ATOM 2068 C C . GLU B 1 51 ? 6.609 15.055 -11.195 1 93.81 51 GLU B C 1
ATOM 2070 O O . GLU B 1 51 ? 7.023 14.156 -11.938 1 93.81 51 GLU B O 1
ATOM 2075 N N . THR B 1 52 ? 7.465 15.719 -10.367 1 93 52 THR B N 1
ATOM 2076 C CA . THR B 1 52 ? 8.914 15.547 -10.445 1 93 52 THR B CA 1
ATOM 2077 C C . THR B 1 52 ? 9.453 14.953 -9.148 1 93 52 THR B C 1
ATOM 2079 O O . THR B 1 52 ? 10.609 14.516 -9.094 1 93 52 THR B O 1
ATOM 2082 N N . ASN B 1 53 ? 8.719 14.969 -8.188 1 94.5 53 ASN B N 1
ATOM 2083 C CA . ASN B 1 53 ? 9.102 14.453 -6.883 1 94.5 53 ASN B CA 1
ATOM 2084 C C . ASN B 1 53 ? 8.305 13.203 -6.52 1 94.5 53 ASN B C 1
ATOM 2086 O O . ASN B 1 53 ? 7.125 13.289 -6.172 1 94.5 53 ASN B O 1
ATOM 2090 N N . PRO B 1 54 ? 8.914 12.055 -6.527 1 95.19 54 PRO B N 1
ATOM 2091 C CA . PRO B 1 54 ? 8.195 10.805 -6.289 1 95.19 54 PRO B CA 1
ATOM 2092 C C . PRO B 1 54 ? 7.574 10.742 -4.895 1 95.19 54 PRO B C 1
ATOM 2094 O O . PRO B 1 54 ? 6.516 10.133 -4.711 1 95.19 54 PRO B O 1
ATOM 2097 N N . ARG B 1 55 ? 8.219 11.328 -3.914 1 96 55 ARG B N 1
ATOM 2098 C CA . ARG B 1 55 ? 7.664 11.32 -2.564 1 96 55 ARG B CA 1
ATOM 2099 C C . ARG B 1 55 ? 6.367 12.117 -2.5 1 96 55 ARG B C 1
ATOM 2101 O O . ARG B 1 55 ? 5.395 11.688 -1.872 1 96 55 ARG B O 1
ATOM 2108 N N . SER B 1 56 ? 6.371 13.289 -3.184 1 97.5 56 SER B N 1
ATOM 2109 C CA . SER B 1 56 ? 5.156 14.094 -3.25 1 97.5 56 SER B CA 1
ATOM 2110 C C . SER B 1 56 ? 4.047 13.359 -3.988 1 97.5 56 SER B C 1
ATOM 2112 O O . SER B 1 56 ? 2.873 13.469 -3.625 1 97.5 56 SER B O 1
ATOM 2114 N N . THR B 1 57 ? 4.395 12.633 -5.016 1 97.56 57 THR B N 1
ATOM 2115 C CA . THR B 1 57 ? 3.414 11.844 -5.762 1 97.56 57 THR B CA 1
ATOM 2116 C C . THR B 1 57 ? 2.779 10.781 -4.867 1 97.56 57 THR B C 1
ATOM 2118 O O . THR B 1 57 ? 1.562 10.594 -4.891 1 97.56 57 THR B O 1
ATOM 2121 N N . ILE B 1 58 ? 3.553 10.094 -4.109 1 98.06 58 ILE B N 1
ATOM 2122 C CA . ILE B 1 58 ? 3.092 9.055 -3.197 1 98.06 58 ILE B CA 1
ATOM 2123 C C . ILE B 1 58 ? 2.166 9.656 -2.145 1 98.06 58 ILE B C 1
ATOM 2125 O O . ILE B 1 58 ? 1.1 9.109 -1.856 1 98.06 58 ILE B O 1
ATOM 2129 N N . LEU B 1 59 ? 2.562 10.789 -1.62 1 98.5 59 LEU B N 1
ATOM 2130 C CA . LEU B 1 59 ? 1.749 11.461 -0.61 1 98.5 59 LEU B CA 1
ATOM 2131 C C . LEU B 1 59 ? 0.412 11.898 -1.195 1 98.5 59 LEU B C 1
ATOM 2133 O O . LEU B 1 59 ? -0.626 11.781 -0.541 1 98.5 59 LEU B O 1
ATOM 2137 N N . LEU B 1 60 ? 0.485 12.438 -2.342 1 98.56 60 LEU B N 1
ATOM 2138 C CA . LEU B 1 60 ? -0.742 12.867 -3.006 1 98.56 60 LEU B CA 1
ATOM 2139 C C . LEU B 1 60 ? -1.696 11.688 -3.189 1 98.56 60 LEU B C 1
ATOM 2141 O O . LEU B 1 60 ? -2.904 11.828 -2.984 1 98.56 60 LEU B O 1
ATOM 2145 N N . ASP B 1 61 ? -1.194 10.531 -3.566 1 98.12 61 ASP B N 1
ATOM 2146 C CA . ASP B 1 61 ? -2.021 9.328 -3.682 1 98.12 61 ASP B CA 1
ATOM 2147 C C . ASP B 1 61 ? -2.654 8.969 -2.34 1 98.12 61 ASP B C 1
ATOM 2149 O O . ASP B 1 61 ? -3.846 8.656 -2.273 1 98.12 61 ASP B O 1
ATOM 2153 N N . LEU B 1 62 ? -1.872 9.016 -1.291 1 98.62 62 LEU B N 1
ATOM 2154 C CA . LEU B 1 62 ? -2.391 8.703 0.037 1 98.62 62 LEU B CA 1
ATOM 2155 C C . LEU B 1 62 ? -3.58 9.594 0.379 1 98.62 62 LEU B C 1
ATOM 2157 O O . LEU B 1 62 ? -4.629 9.102 0.803 1 98.62 62 LEU B O 1
ATOM 2161 N N . TYR B 1 63 ? -3.447 10.828 0.118 1 98.56 63 TYR B N 1
ATOM 2162 C CA . TYR B 1 63 ? -4.48 11.797 0.47 1 98.56 63 TYR B CA 1
ATOM 2163 C C . TYR B 1 63 ? -5.676 11.688 -0.473 1 98.56 63 TYR B C 1
ATOM 2165 O O . TYR B 1 63 ? -6.824 11.773 -0.042 1 98.56 63 TYR B O 1
ATOM 2173 N N . PHE B 1 64 ? -5.383 11.5 -1.69 1 98.56 64 PHE B N 1
ATOM 2174 C CA . PHE B 1 64 ? -6.438 11.336 -2.684 1 98.56 64 PHE B CA 1
ATOM 2175 C C . PHE B 1 64 ? -7.332 10.156 -2.334 1 98.56 64 PHE B C 1
ATOM 2177 O O . PHE B 1 64 ? -8.555 10.281 -2.303 1 98.56 64 PHE B O 1
ATOM 2184 N N . TYR B 1 65 ? -6.73 9.016 -2.064 1 98.19 65 TYR B N 1
ATOM 2185 C CA . TYR B 1 65 ? -7.508 7.816 -1.782 1 98.19 65 TYR B CA 1
ATOM 2186 C C . TYR B 1 65 ? -8.242 7.938 -0.451 1 98.19 65 TYR B C 1
ATOM 2188 O O . TYR B 1 65 ? -9.312 7.352 -0.267 1 98.19 65 TYR B O 1
ATOM 2196 N N . THR B 1 66 ? -7.68 8.734 0.466 1 98.56 66 THR B N 1
ATOM 2197 C CA . THR B 1 66 ? -8.383 9.016 1.714 1 98.56 66 THR B CA 1
ATOM 2198 C C . THR B 1 66 ? -9.688 9.758 1.445 1 98.56 66 THR B C 1
ATOM 2200 O O . THR B 1 66 ? -10.742 9.383 1.967 1 98.56 66 THR B O 1
ATOM 2203 N N . ILE B 1 67 ? -9.617 10.773 0.613 1 98.56 67 ILE B N 1
ATOM 2204 C CA . ILE B 1 67 ? -10.812 11.547 0.266 1 98.56 67 ILE B CA 1
ATOM 2205 C C . ILE B 1 67 ? -11.797 10.656 -0.491 1 98.56 67 ILE B C 1
ATOM 2207 O O . ILE B 1 67 ? -13 10.711 -0.24 1 98.56 67 ILE B O 1
ATOM 2211 N N . GLN B 1 68 ? -11.266 9.859 -1.348 1 97.94 68 GLN B N 1
ATOM 2212 C CA . GLN B 1 68 ? -12.125 8.953 -2.111 1 97.94 68 GLN B CA 1
ATOM 2213 C C . GLN B 1 68 ? -12.852 7.98 -1.193 1 97.94 68 GLN B C 1
ATOM 2215 O O . GLN B 1 68 ? -14.039 7.695 -1.396 1 97.94 68 GLN B O 1
ATOM 2220 N N . PHE B 1 69 ? -12.172 7.465 -0.256 1 98.31 69 PHE B N 1
ATOM 2221 C CA . PHE B 1 69 ? -12.781 6.574 0.72 1 98.31 69 PHE B CA 1
ATOM 2222 C C . PHE B 1 69 ? -13.93 7.27 1.443 1 98.31 69 PHE B C 1
ATOM 2224 O O . PHE B 1 69 ? -15.016 6.703 1.593 1 98.31 69 PHE B O 1
ATOM 2231 N N . CYS B 1 70 ? -13.68 8.484 1.867 1 97.81 70 CYS B N 1
ATOM 2232 C CA . CYS B 1 70 ? -14.703 9.242 2.578 1 97.81 70 CYS B CA 1
ATOM 2233 C C . CYS B 1 70 ? -15.922 9.469 1.696 1 97.81 70 CYS B C 1
ATOM 2235 O O . CYS B 1 70 ? -17.062 9.352 2.16 1 97.81 70 CYS B O 1
ATOM 2237 N N . ARG B 1 71 ? -15.672 9.812 0.439 1 97.75 71 ARG B N 1
ATOM 2238 C CA . ARG B 1 71 ? -16.766 9.992 -0.506 1 97.75 71 ARG B CA 1
ATOM 2239 C C . ARG B 1 71 ? -17.578 8.711 -0.663 1 97.75 71 ARG B C 1
ATOM 2241 O O . ARG B 1 71 ? -18.812 8.75 -0.64 1 97.75 71 ARG B O 1
ATOM 2248 N N . GLU B 1 72 ? -16.891 7.617 -0.761 1 97.38 72 GLU B N 1
ATOM 2249 C CA . GLU B 1 72 ? -17.531 6.32 -0.932 1 97.38 72 GLU B CA 1
ATOM 2250 C C . GLU B 1 72 ? -18.375 5.961 0.293 1 97.38 72 GLU B C 1
ATOM 2252 O O . GLU B 1 72 ? -19.406 5.301 0.172 1 97.38 72 GLU B O 1
ATOM 2257 N N . GLN B 1 73 ? -17.938 6.398 1.46 1 97.5 73 GLN B N 1
ATOM 2258 C CA . GLN B 1 73 ? -18.641 6.109 2.703 1 97.5 73 GLN B CA 1
ATOM 2259 C C . GLN B 1 73 ? -19.797 7.09 2.93 1 97.5 73 GLN B C 1
ATOM 2261 O O . GLN B 1 73 ? -20.594 6.91 3.846 1 97.5 73 GLN B O 1
ATOM 2266 N N . GLY B 1 74 ? -19.891 8.117 2.164 1 96.56 74 GLY B N 1
ATOM 2267 C CA . GLY B 1 74 ? -20.922 9.133 2.324 1 96.56 74 GLY B CA 1
ATOM 2268 C C . GLY B 1 74 ? -20.688 10.031 3.525 1 96.56 74 GLY B C 1
ATOM 2269 O O . GLY B 1 74 ? -21.641 10.516 4.137 1 96.56 74 GLY B O 1
ATOM 2270 N N . PHE B 1 75 ? -19.5 10.211 3.936 1 95.06 75 PHE B N 1
ATOM 2271 C CA . PHE B 1 75 ? -19.172 11.07 5.07 1 95.06 75 PHE B CA 1
ATOM 2272 C C . PHE B 1 75 ? -19.422 12.531 4.734 1 95.06 75 PHE B C 1
ATOM 2274 O O . PHE B 1 75 ? -19.203 12.969 3.604 1 95.06 75 PHE B O 1
ATOM 2281 N N . ASN B 1 76 ? -19.891 13.25 5.727 1 92.38 76 ASN B N 1
ATOM 2282 C CA . ASN B 1 76 ? -20.062 14.688 5.531 1 92.38 76 ASN B CA 1
ATOM 2283 C C . ASN B 1 76 ? -18.734 15.438 5.625 1 92.38 76 ASN B C 1
ATOM 2285 O O . ASN B 1 76 ? -17.688 14.828 5.797 1 92.38 76 ASN B O 1
ATOM 2289 N N . ARG B 1 77 ? -18.797 16.75 5.547 1 92.31 77 ARG B N 1
ATOM 2290 C CA . ARG B 1 77 ? -17.609 17.578 5.48 1 92.31 77 ARG B CA 1
ATOM 2291 C C . ARG B 1 77 ? -16.766 17.453 6.754 1 92.31 77 ARG B C 1
ATOM 2293 O O . ARG B 1 77 ? -15.547 17.344 6.691 1 92.31 77 ARG B O 1
ATOM 2300 N N . GLU B 1 78 ? -17.453 17.469 7.883 1 89.19 78 GLU B N 1
ATOM 2301 C CA . GLU B 1 78 ? -16.75 17.391 9.156 1 89.19 78 GLU B CA 1
ATOM 2302 C C . GLU B 1 78 ? -16.078 16.031 9.344 1 89.19 78 GLU B C 1
ATOM 2304 O O . GLU B 1 78 ? -14.938 15.961 9.805 1 89.19 78 GLU B O 1
ATOM 2309 N N . GLN B 1 79 ? -16.812 15.023 8.953 1 91.81 79 GLN B N 1
ATOM 2310 C CA . GLN B 1 79 ? -16.266 13.672 9.023 1 91.81 79 GLN B CA 1
ATOM 2311 C C . GLN B 1 79 ? -15.062 13.508 8.109 1 91.81 79 GLN B C 1
ATOM 2313 O O . GLN B 1 79 ? -14.039 12.961 8.516 1 91.81 79 GLN B O 1
ATOM 2318 N N . THR B 1 80 ? -15.172 14.008 6.926 1 95.44 80 THR B N 1
ATOM 2319 C CA . THR B 1 80 ? -14.102 13.898 5.938 1 95.44 80 THR B CA 1
ATOM 2320 C C . THR B 1 80 ? -12.859 14.664 6.395 1 95.44 80 THR B C 1
ATOM 2322 O O . THR B 1 80 ? -11.75 14.148 6.34 1 95.44 80 THR B O 1
ATOM 2325 N N . SER B 1 81 ? -13.086 15.859 6.855 1 93.88 81 SER B N 1
ATOM 2326 C CA . SER B 1 81 ? -11.984 16.688 7.328 1 93.88 81 SER B CA 1
ATOM 2327 C C . SER B 1 81 ? -11.273 16.031 8.516 1 93.88 81 SER B C 1
ATOM 2329 O O . SER B 1 81 ? -10.047 16.016 8.578 1 93.88 81 SER B O 1
ATOM 2331 N N . ALA B 1 82 ? -12.062 15.523 9.406 1 92.31 82 ALA B N 1
ATOM 2332 C CA . ALA B 1 82 ? -11.492 14.883 10.594 1 92.31 82 ALA B CA 1
ATOM 2333 C C . ALA B 1 82 ? -10.68 13.648 10.211 1 92.31 82 ALA B C 1
ATOM 2335 O O . ALA B 1 82 ? -9.555 13.477 10.68 1 92.31 82 ALA B O 1
ATOM 2336 N N . PHE B 1 83 ? -11.273 12.766 9.406 1 95.62 83 PHE B N 1
ATOM 2337 C CA . PHE B 1 83 ? -10.562 11.539 9.047 1 95.62 83 PHE B CA 1
ATOM 2338 C C . PHE B 1 83 ? -9.312 11.859 8.242 1 95.62 83 PHE B C 1
ATOM 2340 O O . PHE B 1 83 ? -8.273 11.227 8.43 1 95.62 83 PHE B O 1
ATOM 2347 N N . PHE B 1 84 ? -9.43 12.82 7.391 1 96.88 84 PHE B N 1
ATOM 2348 C CA . PHE B 1 84 ? -8.266 13.273 6.637 1 96.88 84 PHE B CA 1
ATOM 2349 C C . PHE B 1 84 ? -7.141 13.695 7.574 1 96.88 84 PHE B C 1
ATOM 2351 O O . PHE B 1 84 ? -5.984 13.312 7.379 1 96.88 84 PHE B O 1
ATOM 2358 N N . SER B 1 85 ? -7.477 14.453 8.539 1 95 85 SER B N 1
ATOM 2359 C CA . SER B 1 85 ? -6.492 14.914 9.508 1 95 85 SER B CA 1
ATOM 2360 C C . SER B 1 85 ? -5.859 13.75 10.258 1 95 85 SER B C 1
ATOM 2362 O O . SER B 1 85 ? -4.652 13.75 10.508 1 95 85 SER B O 1
ATOM 2364 N N . ILE B 1 86 ? -6.684 12.82 10.594 1 95.5 86 ILE B N 1
ATOM 2365 C CA . ILE B 1 86 ? -6.195 11.641 11.305 1 95.5 86 ILE B CA 1
ATOM 2366 C C . ILE B 1 86 ? -5.156 10.922 10.445 1 95.5 86 ILE B C 1
ATOM 2368 O O . ILE B 1 86 ? -4.062 10.602 10.914 1 95.5 86 ILE B O 1
ATOM 2372 N N . VAL B 1 87 ? -5.449 10.688 9.172 1 97.94 87 VAL B N 1
ATOM 2373 C CA . VAL B 1 87 ? -4.547 9.984 8.273 1 97.94 87 VAL B CA 1
ATOM 2374 C C . VAL B 1 87 ? -3.238 10.758 8.133 1 97.94 87 VAL B C 1
ATOM 2376 O O . VAL B 1 87 ? -2.154 10.172 8.211 1 97.94 87 VAL B O 1
ATOM 2379 N N . LYS B 1 88 ? -3.365 12.023 7.934 1 97.25 88 LYS B N 1
ATOM 2380 C CA . LYS B 1 88 ? -2.18 12.859 7.766 1 97.25 88 LYS B CA 1
ATOM 2381 C C . LYS B 1 88 ? -1.325 12.859 9.031 1 97.25 88 LYS B C 1
ATOM 2383 O O . LYS B 1 88 ? -0.101 12.734 8.961 1 97.25 88 LYS B O 1
ATOM 2388 N N . ASP B 1 89 ? -1.93 13 10.141 1 95.5 89 ASP B N 1
ATOM 2389 C CA . ASP B 1 89 ? -1.201 13.016 11.406 1 95.5 89 ASP B CA 1
ATOM 2390 C C . ASP B 1 89 ? -0.52 11.672 11.664 1 95.5 89 ASP B C 1
ATOM 2392 O O . ASP B 1 89 ? 0.617 11.633 12.133 1 95.5 89 ASP B O 1
ATOM 2396 N N . VAL B 1 90 ? -1.236 10.625 11.414 1 97.44 90 VAL B N 1
ATOM 2397 C CA . VAL B 1 90 ? -0.667 9.297 11.602 1 97.44 90 VAL B CA 1
ATOM 2398 C C . VAL B 1 90 ? 0.543 9.117 10.688 1 97.44 90 VAL B C 1
ATOM 2400 O O . VAL B 1 90 ? 1.579 8.602 11.109 1 97.44 90 VAL B O 1
ATOM 2403 N N . HIS B 1 91 ? 0.46 9.516 9.445 1 98.31 91 HIS B N 1
ATOM 2404 C CA . HIS B 1 91 ? 1.584 9.414 8.523 1 98.31 91 HIS B CA 1
ATOM 2405 C C . HIS B 1 91 ? 2.781 10.219 9.023 1 98.31 91 HIS B C 1
ATOM 2407 O O . HIS B 1 91 ? 3.914 9.734 8.992 1 98.31 91 HIS B O 1
ATOM 2413 N N . GLU B 1 92 ? 2.498 11.43 9.453 1 96.88 92 GLU B N 1
ATOM 2414 C CA . GLU B 1 92 ? 3.572 12.289 9.961 1 96.88 92 GLU B CA 1
ATOM 2415 C C . GLU B 1 92 ? 4.25 11.656 11.172 1 96.88 92 GLU B C 1
ATOM 2417 O O . GLU B 1 92 ? 5.477 11.719 11.305 1 96.88 92 GLU B O 1
ATOM 2422 N N . ALA B 1 93 ? 3.469 11.125 12.039 1 95.81 93 ALA B N 1
ATOM 2423 C CA . ALA B 1 93 ? 4.043 10.422 13.18 1 95.81 93 ALA B CA 1
ATOM 2424 C C . ALA B 1 93 ? 4.871 9.219 12.734 1 95.81 93 ALA B C 1
ATOM 2426 O O . ALA B 1 93 ? 5.949 8.969 13.273 1 95.81 93 ALA B O 1
ATOM 2427 N N . CYS B 1 94 ? 4.418 8.492 11.805 1 96.69 94 CYS B N 1
ATOM 2428 C CA . CYS B 1 94 ? 5.059 7.293 11.281 1 96.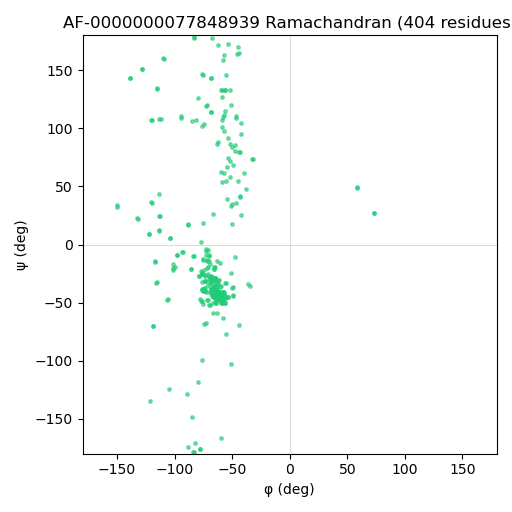69 94 CYS B CA 1
ATOM 2429 C C . CYS B 1 94 ? 6.457 7.598 10.758 1 96.69 94 CYS B C 1
ATOM 2431 O O . CYS B 1 94 ? 7.398 6.848 11.016 1 96.69 94 CYS B O 1
ATOM 2433 N N . VAL B 1 95 ? 6.645 8.664 10.109 1 97.06 95 VAL B N 1
ATOM 2434 C CA . VAL B 1 95 ? 7.879 8.891 9.359 1 97.06 95 VAL B CA 1
ATOM 2435 C C . VAL B 1 95 ? 8.773 9.867 10.125 1 97.06 95 VAL B C 1
ATOM 2437 O O . VAL B 1 95 ? 9.805 10.305 9.609 1 97.06 95 VAL B O 1
ATOM 2440 N N . GLU B 1 96 ? 8.359 10.242 11.344 1 94.88 96 GLU B N 1
ATOM 2441 C CA . GLU B 1 96 ? 9.156 11.141 12.172 1 94.88 96 GLU B CA 1
ATOM 2442 C C . GLU B 1 96 ? 10.477 10.484 12.586 1 94.88 96 GLU B C 1
ATOM 2444 O O . GLU B 1 96 ? 11.422 11.18 12.961 1 94.88 96 GLU B O 1
ATOM 2449 N N . THR B 1 97 ? 10.578 9.211 12.555 1 94 97 THR B N 1
ATOM 2450 C CA . THR B 1 97 ? 11.773 8.461 12.938 1 94 97 THR B CA 1
ATOM 2451 C C . THR B 1 97 ? 12.016 7.309 11.969 1 94 97 THR B C 1
ATOM 2453 O O . THR B 1 97 ? 11.07 6.688 11.484 1 94 97 THR B O 1
ATOM 2456 N N . PRO B 1 98 ? 13.289 7.023 11.68 1 92.88 98 PRO B N 1
ATOM 2457 C CA . PRO B 1 98 ? 13.586 5.859 10.836 1 92.88 98 PRO B CA 1
ATOM 2458 C C . PRO B 1 98 ? 13.438 4.539 11.586 1 92.88 98 PRO B C 1
ATOM 2460 O O . PRO B 1 98 ? 13.445 3.471 10.969 1 92.88 98 PRO B O 1
ATOM 2463 N N . LEU B 1 99 ? 13.336 4.66 12.859 1 93.12 99 LEU B N 1
ATOM 2464 C CA . LEU B 1 99 ? 13.195 3.453 13.664 1 93.12 99 LEU B CA 1
ATOM 2465 C C . LEU B 1 99 ? 11.773 2.893 13.555 1 93.12 99 LEU B C 1
ATOM 2467 O O . LEU B 1 99 ? 10.812 3.65 13.406 1 93.12 99 LEU B O 1
ATOM 2471 N N . PRO B 1 100 ? 11.672 1.562 13.609 1 94.12 100 PRO B N 1
ATOM 2472 C CA . PRO B 1 100 ? 10.32 0.99 13.609 1 94.12 100 PRO B CA 1
ATOM 2473 C C . PRO B 1 100 ? 9.453 1.523 14.75 1 94.12 100 PRO B C 1
ATOM 2475 O O . PRO B 1 100 ? 9.906 1.581 15.898 1 94.12 100 PRO B O 1
ATOM 2478 N N . ASN B 1 101 ? 8.203 1.922 14.414 1 96.38 101 ASN B N 1
ATOM 2479 C CA . ASN B 1 101 ? 7.293 2.488 15.406 1 96.38 101 ASN B CA 1
ATOM 2480 C C . ASN B 1 101 ? 5.836 2.182 15.07 1 96.38 101 ASN B C 1
ATOM 2482 O O . ASN B 1 101 ? 4.953 3.008 15.305 1 96.38 101 ASN B O 1
ATOM 2486 N N . VAL B 1 102 ? 5.516 1.025 14.477 1 96.75 102 VAL B N 1
ATOM 2487 C CA . VAL B 1 102 ? 4.184 0.706 13.977 1 96.75 102 VAL B CA 1
ATOM 2488 C C . VAL B 1 102 ? 3.195 0.663 15.141 1 96.75 102 VAL B C 1
ATOM 2490 O O . VAL B 1 102 ? 2.051 1.104 15.008 1 96.75 102 VAL B O 1
ATOM 2493 N N . GLU B 1 103 ? 3.564 0.099 16.234 1 96.44 103 GLU B N 1
ATOM 2494 C CA . GLU B 1 103 ? 2.678 0.006 17.391 1 96.44 103 GLU B CA 1
ATOM 2495 C C . GLU B 1 103 ? 2.322 1.391 17.922 1 96.44 103 GLU B C 1
ATOM 2497 O O . GLU B 1 103 ? 1.161 1.662 18.234 1 96.44 103 GLU B O 1
ATOM 2502 N N . GLU B 1 104 ? 3.312 2.209 18.031 1 96.56 104 GLU B N 1
ATOM 2503 C CA . GLU B 1 104 ? 3.084 3.582 18.469 1 96.56 104 GLU B CA 1
ATOM 2504 C C . GLU B 1 104 ? 2.154 4.32 17.516 1 96.56 104 GLU B C 1
ATOM 2506 O O . GLU B 1 104 ? 1.27 5.062 17.938 1 96.56 104 GLU B O 1
ATOM 2511 N N . CYS B 1 105 ? 2.402 4.094 16.219 1 96.44 105 CYS B N 1
ATOM 2512 C CA . CYS B 1 105 ? 1.57 4.738 15.211 1 96.44 105 CYS B CA 1
ATOM 2513 C C . CYS B 1 105 ? 0.13 4.246 15.305 1 96.44 105 CYS B C 1
ATOM 2515 O O . CYS B 1 105 ? -0.808 5.039 15.195 1 96.44 105 CYS B O 1
ATOM 2517 N N . TYR B 1 106 ? -0.066 2.965 15.539 1 97.06 106 TYR B N 1
ATOM 2518 C CA . TYR B 1 106 ? -1.408 2.408 15.664 1 97.06 106 TYR B CA 1
ATOM 2519 C C . TYR B 1 106 ? -2.102 2.936 16.922 1 97.06 106 TYR B C 1
ATOM 2521 O O . TYR B 1 106 ? -3.295 3.248 16.891 1 97.06 106 TYR B O 1
ATOM 2529 N N . ASN B 1 107 ? -1.441 2.979 18.016 1 96.38 107 ASN B N 1
ATOM 2530 C CA . ASN B 1 107 ? -1.993 3.551 19.234 1 96.38 107 ASN B CA 1
ATOM 2531 C C . ASN B 1 107 ? -2.396 5.012 19.047 1 96.38 107 ASN B C 1
ATOM 2533 O O . ASN B 1 107 ? -3.457 5.434 19.5 1 96.38 107 ASN B O 1
ATOM 2537 N N . TYR B 1 108 ? -1.504 5.727 18.406 1 95.19 108 TYR B N 1
ATOM 2538 C CA . TYR B 1 108 ? -1.808 7.121 18.109 1 95.19 108 TYR B CA 1
ATOM 2539 C C . TYR B 1 108 ? -3.064 7.23 17.25 1 95.19 108 TYR B C 1
ATOM 2541 O O . TYR B 1 108 ? -3.947 8.039 17.531 1 95.19 108 TYR B O 1
ATOM 2549 N N . PHE B 1 109 ? -3.178 6.422 16.266 1 96.44 109 PHE B N 1
ATOM 2550 C CA . PHE B 1 109 ? -4.363 6.348 15.422 1 96.44 109 PHE B CA 1
ATOM 2551 C C . PHE B 1 109 ? -5.609 6.074 16.25 1 96.44 109 PHE B C 1
ATOM 2553 O O . PHE B 1 109 ? -6.625 6.758 16.109 1 96.44 109 PHE B O 1
ATOM 2560 N N . SER B 1 110 ? -5.508 5.074 17.078 1 93.88 110 SER B N 1
ATOM 2561 C CA . SER B 1 110 ? -6.629 4.695 17.938 1 93.88 110 SER B CA 1
ATOM 2562 C C . SER B 1 110 ? -7.051 5.848 18.844 1 93.88 110 SER B C 1
ATOM 2564 O O . SER B 1 110 ? -8.242 6.094 19.031 1 93.88 110 SER B O 1
ATOM 2566 N N . GLU B 1 111 ? -6.109 6.508 19.375 1 91.06 111 GLU B N 1
ATOM 2567 C CA . GLU B 1 111 ? -6.387 7.66 20.234 1 91.06 111 GLU B CA 1
ATOM 2568 C C . GLU B 1 111 ? -7.105 8.758 19.453 1 91.06 111 GLU B C 1
ATOM 2570 O O . GLU B 1 111 ? -8.078 9.336 19.938 1 91.06 111 GLU B O 1
ATOM 2575 N N . LEU B 1 112 ? -6.605 9.07 18.281 1 90.5 112 LEU B N 1
ATOM 2576 C CA . LEU B 1 112 ? -7.219 10.109 17.469 1 90.5 112 LEU B CA 1
ATOM 2577 C C . LEU B 1 112 ? -8.648 9.742 17.094 1 90.5 112 LEU B C 1
ATOM 2579 O O . LEU B 1 112 ? -9.547 10.586 17.156 1 90.5 112 LEU B O 1
ATOM 2583 N N . VAL B 1 113 ? -8.859 8.477 16.734 1 90.31 113 VAL B N 1
ATOM 2584 C CA . VAL B 1 113 ? -10.188 8 16.359 1 90.31 113 VAL B CA 1
ATOM 2585 C C . VAL B 1 113 ? -11.125 8.07 17.562 1 90.31 113 VAL B C 1
ATOM 2587 O O . VAL B 1 113 ? -12.289 8.469 17.438 1 90.31 113 VAL B O 1
ATOM 2590 N N . PHE B 1 114 ? -10.648 7.73 18.703 1 84.31 114 PHE B N 1
ATOM 2591 C CA . PHE B 1 114 ? -11.438 7.762 19.922 1 84.31 114 PHE B CA 1
ATOM 2592 C C . PHE B 1 114 ? -11.836 9.188 20.281 1 84.31 114 PHE B C 1
ATOM 2594 O O . PHE B 1 114 ? -12.969 9.438 20.703 1 84.31 114 PHE B O 1
ATOM 2601 N N . CYS B 1 115 ? -10.914 10.062 20.031 1 80.75 115 CYS B N 1
ATOM 2602 C CA . CYS B 1 115 ? -11.164 11.469 20.328 1 80.75 115 CYS B CA 1
ATOM 2603 C C . CYS B 1 115 ? -12.289 12.016 19.438 1 80.75 115 CYS B C 1
ATOM 2605 O O . CYS B 1 115 ? -13.07 12.867 19.875 1 80.75 115 CYS B O 1
ATOM 2607 N N . HIS B 1 116 ? -12.414 11.484 18.297 1 81.06 116 HIS B N 1
ATOM 2608 C CA . HIS B 1 116 ? -13.422 11.992 17.375 1 81.06 116 HIS B CA 1
ATOM 2609 C C . HIS B 1 116 ? -14.688 11.141 17.406 1 81.06 116 HIS B C 1
ATOM 2611 O O . HIS B 1 116 ? -15.656 11.438 16.703 1 81.06 116 HIS B O 1
ATOM 2617 N N . SER B 1 117 ? -14.766 10.031 18.016 1 76.38 117 SER B N 1
ATOM 2618 C CA . SER B 1 117 ? -15.938 9.172 18.047 1 76.38 117 SER B CA 1
ATOM 2619 C C . SER B 1 117 ? -16.641 9.25 19.406 1 76.38 117 SER B C 1
ATOM 2621 O O . SER B 1 117 ? -17.797 8.867 19.531 1 76.38 117 SER B O 1
ATOM 2623 N N . ILE B 1 118 ? -16.062 9.172 20.5 1 63.53 118 ILE B N 1
ATOM 2624 C CA . ILE B 1 118 ? -16.656 9.117 21.828 1 63.53 118 ILE B CA 1
ATOM 2625 C C . ILE B 1 118 ? -17.234 10.477 22.203 1 63.53 118 ILE B C 1
ATOM 2627 O O . ILE B 1 118 ? -16.609 11.508 21.953 1 63.53 118 ILE B O 1
ATOM 2631 N N . ARG B 1 119 ? -18.703 10.359 22.453 1 54.62 119 ARG B N 1
ATOM 2632 C CA . ARG B 1 119 ? -19.516 11.438 23.016 1 54.62 119 ARG B CA 1
ATOM 2633 C C . ARG B 1 119 ? -18.922 11.922 24.344 1 54.62 119 ARG B C 1
ATOM 2635 O O . ARG B 1 119 ? -19.062 11.266 25.375 1 54.62 119 ARG B O 1
ATOM 2642 N N . ARG B 1 120 ? -17.922 12.453 24.422 1 50.19 120 ARG B N 1
ATOM 2643 C CA . ARG B 1 120 ? -17.734 13.031 25.766 1 50.19 120 ARG B CA 1
ATOM 2644 C C . ARG B 1 120 ? -18.391 14.406 25.844 1 50.19 120 ARG B C 1
ATOM 2646 O O . ARG B 1 120 ? -17.922 15.359 25.219 1 50.19 120 ARG B O 1
ATOM 2653 N N . PRO B 1 121 ? -19.562 14.578 26.547 1 50.97 121 PRO B N 1
ATOM 2654 C CA . PRO B 1 121 ? -19.953 15.945 26.891 1 50.97 121 PRO B CA 1
ATOM 2655 C C . PRO B 1 121 ? -18.812 16.781 27.453 1 50.97 121 PRO B C 1
ATOM 2657 O O . PRO B 1 121 ? -17.906 16.219 28.094 1 50.97 121 PRO B O 1
ATOM 2660 N N . PRO B 1 122 ? -19.125 18.172 27.438 1 45.09 122 PRO B N 1
ATOM 2661 C CA . PRO B 1 122 ? -19.875 18.906 26.406 1 45.09 122 PRO B CA 1
ATOM 2662 C C . PRO B 1 122 ? -19.172 18.891 25.047 1 45.09 122 PRO B C 1
ATOM 2664 O O . PRO B 1 122 ? -19.75 19.312 24.047 1 45.09 122 PRO B O 1
ATOM 2667 N N . PHE B 1 123 ? -17.875 18.484 25.078 1 43.56 123 PHE B N 1
ATOM 2668 C CA . PHE B 1 123 ? -17.078 18.766 23.891 1 43.56 123 PHE B CA 1
ATOM 2669 C C . PHE B 1 123 ? -16.953 17.531 23 1 43.56 123 PHE B C 1
ATOM 2671 O O . PHE B 1 123 ? -16.344 17.578 21.938 1 43.56 123 PHE B O 1
ATOM 2678 N N . SER B 1 124 ? -17.172 16.297 23.453 1 50.06 124 SER B N 1
ATOM 2679 C CA . SER B 1 124 ? -16.859 15.109 22.656 1 50.06 124 SER B CA 1
ATOM 2680 C C . SER B 1 124 ? -17.625 15.125 21.344 1 50.06 124 SER B C 1
ATOM 2682 O O . SER B 1 124 ? -18.828 15.445 21.312 1 50.06 124 SER B O 1
ATOM 2684 N N . ILE B 1 125 ? -16.906 15.531 20.219 1 58.47 125 ILE B N 1
ATOM 2685 C CA . ILE B 1 125 ? -17.5 15.547 18.891 1 58.47 125 ILE B CA 1
ATOM 2686 C C . ILE B 1 125 ? -17.875 14.125 18.469 1 58.47 125 ILE B C 1
ATOM 2688 O O . ILE B 1 125 ? -17.062 13.203 18.578 1 58.47 125 ILE B O 1
ATOM 2692 N N . ASP B 1 126 ? -19 13.648 18.797 1 74 126 ASP B N 1
ATOM 2693 C CA . ASP B 1 126 ? -19.562 12.406 18.281 1 74 126 ASP B CA 1
ATOM 2694 C C . ASP B 1 126 ? -19.672 12.43 16.766 1 74 126 ASP B C 1
ATOM 2696 O O . ASP B 1 126 ? -20.766 12.414 16.203 1 74 126 ASP B O 1
ATOM 2700 N N . LEU B 1 127 ? -18.547 12.562 16.141 1 85.44 127 LEU B N 1
ATOM 2701 C CA . LEU B 1 127 ? -18.562 12.719 14.695 1 85.44 127 LEU B CA 1
ATOM 2702 C C . LEU B 1 127 ? -18.828 11.391 14 1 85.44 127 LEU B C 1
ATOM 2704 O O . LEU B 1 127 ? -19.531 11.336 12.992 1 85.44 127 LEU B O 1
ATOM 2708 N N . PHE B 1 128 ? -18.219 10.242 14.586 1 91 128 PHE B N 1
ATOM 2709 C CA . PHE B 1 128 ? -18.359 8.93 13.969 1 91 128 PHE B CA 1
ATOM 2710 C C . PHE B 1 128 ? -19.141 7.992 14.891 1 91 128 PHE B C 1
ATOM 2712 O O . PHE B 1 128 ? -18.859 7.922 16.094 1 91 128 PHE B O 1
ATOM 2719 N N . ASN B 1 129 ? -20.078 7.309 14.328 1 89.31 129 ASN B N 1
ATOM 2720 C CA . ASN B 1 129 ? -20.75 6.258 15.086 1 89.31 129 ASN B CA 1
ATOM 2721 C C . ASN B 1 129 ? -19.953 4.953 15.062 1 89.31 129 ASN B C 1
ATOM 2723 O O . ASN B 1 129 ? -18.906 4.875 14.43 1 89.31 129 ASN B O 1
ATOM 2727 N N . GLN B 1 130 ? -20.469 3.957 15.75 1 89.88 130 GLN B N 1
ATOM 2728 C CA . GLN B 1 130 ? -19.719 2.711 15.922 1 89.88 130 GLN B CA 1
ATOM 2729 C C . GLN B 1 130 ? -19.453 2.043 14.578 1 89.88 130 GLN B C 1
ATOM 2731 O O . GLN B 1 130 ? -18.344 1.566 14.336 1 89.88 130 GLN B O 1
ATOM 2736 N N . ASN B 1 131 ? -20.438 1.967 13.727 1 93.88 131 ASN B N 1
ATOM 2737 C CA . ASN B 1 131 ? -20.25 1.353 12.414 1 93.88 131 ASN B CA 1
ATOM 2738 C C . ASN B 1 131 ? -19.234 2.109 11.586 1 93.88 131 ASN B C 1
ATOM 2740 O O . ASN B 1 131 ? -18.406 1.499 10.891 1 93.88 131 ASN B O 1
ATOM 2744 N N . GLN B 1 132 ? -19.281 3.393 11.664 1 94.19 132 GLN B N 1
ATOM 2745 C CA . GLN B 1 132 ? -18.328 4.234 10.938 1 94.19 132 GLN B CA 1
ATOM 2746 C C . GLN B 1 132 ? -16.906 4.047 11.477 1 94.19 132 GLN B C 1
ATOM 2748 O O . GLN B 1 132 ? -15.953 4.008 10.703 1 94.19 132 GLN B O 1
ATOM 2753 N N . LEU B 1 133 ? -16.797 3.863 12.758 1 94.06 133 LEU B N 1
ATOM 2754 C CA . LEU B 1 133 ? -15.492 3.635 13.367 1 94.06 133 LEU B CA 1
ATOM 2755 C C . LEU B 1 133 ? -14.875 2.334 12.867 1 94.06 133 LEU B C 1
ATOM 2757 O O . LEU B 1 133 ? -13.672 2.277 12.594 1 94.06 133 LEU B O 1
ATOM 2761 N N . VAL B 1 134 ? -15.703 1.367 12.781 1 95.88 134 VAL B N 1
ATOM 2762 C CA . VAL B 1 134 ? -15.242 0.079 12.273 1 95.88 134 VAL B CA 1
ATOM 2763 C C . VAL B 1 134 ? -14.734 0.235 10.844 1 95.88 134 VAL B C 1
ATOM 2765 O O . VAL B 1 134 ? -13.68 -0.289 10.492 1 95.88 134 VAL B O 1
ATOM 2768 N N . ARG B 1 135 ? -15.375 0.934 10.016 1 96.62 135 ARG B N 1
ATOM 2769 C CA . ARG B 1 135 ? -15.016 1.115 8.609 1 96.62 135 ARG B CA 1
ATOM 2770 C C . ARG B 1 135 ? -13.719 1.905 8.469 1 96.62 135 ARG B C 1
ATOM 2772 O O . ARG B 1 135 ? -12.867 1.566 7.648 1 96.62 135 ARG B O 1
ATOM 2779 N N . LEU B 1 136 ? -13.602 2.939 9.32 1 96.81 136 LEU B N 1
ATOM 2780 C CA . LEU B 1 136 ? -12.375 3.736 9.289 1 96.81 136 LEU B CA 1
ATOM 2781 C C . LEU B 1 136 ? -11.172 2.898 9.695 1 96.81 136 LEU B C 1
ATOM 2783 O O . LEU B 1 136 ? -10.102 2.994 9.086 1 96.81 136 LEU B O 1
ATOM 2787 N N . THR B 1 137 ? -11.391 2.154 10.688 1 97.12 137 THR B N 1
ATOM 2788 C CA . THR B 1 137 ? -10.305 1.33 11.211 1 97.12 137 THR B CA 1
ATOM 2789 C C . THR B 1 137 ? -9.914 0.25 10.203 1 97.12 137 THR B C 1
ATOM 2791 O O . THR B 1 137 ? -8.734 0.033 9.945 1 97.12 137 THR B O 1
ATOM 2794 N N . ASP B 1 138 ? -10.945 -0.38 9.648 1 97.44 138 ASP B N 1
ATOM 2795 C CA . ASP B 1 138 ? -10.695 -1.396 8.633 1 97.44 138 ASP B CA 1
ATOM 2796 C C . ASP B 1 138 ? -9.93 -0.809 7.449 1 97.44 138 ASP B C 1
ATOM 2798 O O . ASP B 1 138 ? -8.984 -1.427 6.945 1 97.44 138 ASP B O 1
ATOM 2802 N N . TYR B 1 139 ? -10.32 0.297 7.047 1 98.19 139 TYR B N 1
ATOM 2803 C CA . TYR B 1 139 ? -9.656 0.975 5.938 1 98.19 139 TYR B CA 1
ATOM 2804 C C . TYR B 1 139 ? -8.188 1.222 6.246 1 98.19 139 TYR B C 1
ATOM 2806 O O . TYR B 1 139 ? -7.312 0.889 5.441 1 98.19 139 TYR B O 1
ATOM 2814 N N . MET B 1 140 ? -7.926 1.796 7.406 1 98.62 140 MET B N 1
ATOM 2815 C CA . MET B 1 140 ? -6.555 2.143 7.777 1 98.62 140 MET B CA 1
ATOM 2816 C C . MET B 1 140 ? -5.691 0.893 7.902 1 98.62 140 MET B C 1
ATOM 2818 O O . MET B 1 140 ? -4.531 0.889 7.48 1 98.62 140 MET B O 1
ATOM 2822 N N . ILE B 1 141 ? -6.219 -0.132 8.414 1 97.56 141 ILE B N 1
ATOM 2823 C CA . ILE B 1 141 ? -5.484 -1.373 8.633 1 97.56 141 ILE B CA 1
ATOM 2824 C C . ILE B 1 141 ? -5.148 -2.014 7.285 1 97.56 141 ILE B C 1
ATOM 2826 O O . ILE B 1 141 ? -4.02 -2.455 7.062 1 97.56 141 ILE B O 1
ATOM 2830 N N . ASN B 1 142 ? -6.059 -1.949 6.363 1 96.25 142 ASN B N 1
ATOM 2831 C CA . ASN B 1 142 ? -5.918 -2.705 5.125 1 96.25 142 ASN B CA 1
ATOM 2832 C C . ASN B 1 142 ? -5.25 -1.873 4.035 1 96.25 142 ASN B C 1
ATOM 2834 O O . ASN B 1 142 ? -4.949 -2.383 2.953 1 96.25 142 ASN B O 1
ATOM 2838 N N . THR B 1 143 ? -5.039 -0.685 4.281 1 97.88 143 THR B N 1
ATOM 2839 C CA . THR B 1 143 ? -4.363 0.149 3.295 1 97.88 143 THR B CA 1
ATOM 2840 C C . THR B 1 143 ? -3.057 0.701 3.859 1 97.88 143 THR B C 1
ATOM 2842 O O . THR B 1 143 ? -2 0.08 3.719 1 97.88 143 THR B O 1
ATOM 2845 N N . TYR B 1 144 ? -3.166 1.646 4.836 1 98.62 144 TYR B N 1
ATOM 2846 C CA . TYR B 1 144 ? -1.971 2.326 5.324 1 98.62 144 TYR B CA 1
ATOM 2847 C C . TYR B 1 144 ? -1.088 1.374 6.121 1 98.62 144 TYR B C 1
ATOM 2849 O O . TYR B 1 144 ? 0.095 1.208 5.812 1 98.62 144 TYR B O 1
ATOM 2857 N N . PHE B 1 145 ? -1.663 0.688 7.102 1 98.31 145 PHE B N 1
ATOM 2858 C CA . PHE B 1 145 ? -0.855 -0.106 8.016 1 98.31 145 PHE B CA 1
ATOM 2859 C C . PHE B 1 145 ? -0.343 -1.368 7.336 1 98.31 145 PHE B C 1
ATOM 2861 O O . PHE B 1 145 ? 0.754 -1.842 7.641 1 98.31 145 PHE B O 1
ATOM 2868 N N . ARG B 1 146 ? -1.101 -1.861 6.43 1 97.31 146 ARG B N 1
ATOM 2869 C CA . ARG B 1 146 ? -0.638 -2.996 5.641 1 97.31 146 ARG B CA 1
ATOM 2870 C C . ARG B 1 146 ? 0.609 -2.635 4.84 1 97.31 146 ARG B C 1
ATOM 2872 O O . ARG B 1 146 ? 1.463 -3.49 4.59 1 97.31 146 ARG B O 1
ATOM 2879 N N . HIS B 1 147 ? 0.753 -1.44 4.457 1 98 147 HIS B N 1
ATOM 2880 C CA . HIS B 1 147 ? 1.877 -0.974 3.652 1 98 147 HIS B CA 1
ATOM 2881 C C . HIS B 1 147 ? 2.76 -0.014 4.445 1 98 147 HIS B C 1
ATOM 2883 O O . HIS B 1 147 ? 3.479 0.8 3.859 1 98 147 HIS B O 1
ATOM 2889 N N . TYR B 1 148 ? 2.73 -0.126 5.742 1 97.69 148 TYR B N 1
ATOM 2890 C CA . TYR B 1 148 ? 3.477 0.719 6.668 1 97.69 148 TYR B CA 1
ATOM 2891 C C . TYR B 1 148 ? 4.961 0.728 6.324 1 97.69 148 TYR B C 1
ATOM 2893 O O . TYR B 1 148 ? 5.598 1.784 6.316 1 97.69 148 TYR B O 1
ATOM 2901 N N . LYS B 1 149 ? 5.535 -0.365 6.055 1 96.88 149 LYS B N 1
ATOM 2902 C CA . LYS B 1 149 ? 6.969 -0.482 5.801 1 96.88 149 LYS B CA 1
ATOM 2903 C C . LYS B 1 149 ? 7.348 0.2 4.488 1 96.88 149 LYS B C 1
ATOM 2905 O O . LYS B 1 149 ? 8.453 0.727 4.355 1 96.88 149 LYS B O 1
ATOM 2910 N N . LEU B 1 150 ? 6.445 0.167 3.508 1 97.5 150 LEU B N 1
ATOM 2911 C CA . LEU B 1 150 ? 6.668 0.888 2.26 1 97.5 150 LEU B CA 1
ATOM 2912 C C . LEU B 1 150 ? 6.742 2.391 2.506 1 97.5 150 LEU B C 1
ATOM 2914 O O . LEU B 1 150 ? 7.641 3.064 2 1 97.5 150 LEU B O 1
ATOM 2918 N N . TYR B 1 151 ? 5.785 2.875 3.311 1 98 151 TYR B N 1
ATOM 2919 C CA . TYR B 1 151 ? 5.785 4.297 3.641 1 98 151 TYR B CA 1
ATOM 2920 C C . TYR B 1 151 ? 7.035 4.676 4.426 1 98 151 TYR B C 1
ATOM 2922 O O . TYR B 1 151 ? 7.648 5.711 4.164 1 98 151 TYR B O 1
ATOM 2930 N N . LYS B 1 152 ? 7.363 3.846 5.383 1 95.94 152 LYS B N 1
ATOM 2931 C CA . LYS B 1 152 ? 8.57 4.094 6.16 1 95.94 152 LYS B CA 1
ATOM 2932 C C . LYS B 1 152 ? 9.805 4.16 5.262 1 95.94 152 LYS B C 1
ATOM 2934 O O . LYS B 1 152 ? 10.625 5.062 5.395 1 95.94 152 LYS B O 1
ATOM 2939 N N . TYR B 1 153 ? 9.93 3.275 4.379 1 95.69 153 TYR B N 1
ATOM 2940 C CA . TYR B 1 153 ? 11.055 3.227 3.455 1 95.69 153 TYR B CA 1
ATOM 2941 C C . TYR B 1 153 ? 11.133 4.496 2.617 1 95.69 153 TYR B C 1
ATOM 2943 O O . TYR B 1 153 ? 12.203 5.086 2.459 1 95.69 153 TYR B O 1
ATOM 2951 N N . ALA B 1 154 ? 10.062 4.914 2.129 1 96.19 154 ALA B N 1
ATOM 2952 C CA . ALA B 1 154 ? 10.008 6.016 1.173 1 96.19 154 ALA B CA 1
ATOM 2953 C C . ALA B 1 154 ? 10.258 7.355 1.863 1 96.19 154 ALA B C 1
ATOM 2955 O O . ALA B 1 154 ? 10.781 8.289 1.251 1 96.19 154 ALA B O 1
ATOM 2956 N N . PHE B 1 155 ? 9.945 7.449 3.189 1 97.12 155 PHE B N 1
ATOM 2957 C CA . PHE B 1 155 ? 9.875 8.789 3.754 1 97.12 155 PHE B CA 1
ATOM 2958 C C . PHE B 1 155 ? 10.844 8.938 4.922 1 97.12 155 PHE B C 1
ATOM 2960 O O . PHE B 1 155 ? 10.805 9.938 5.645 1 97.12 155 PHE B O 1
ATOM 2967 N N . THR B 1 156 ? 11.656 7.977 5.086 1 94.88 156 THR B N 1
ATOM 2968 C CA . THR B 1 156 ? 12.703 8.094 6.09 1 94.88 156 THR B CA 1
ATOM 2969 C C . THR B 1 156 ? 14.07 7.781 5.477 1 94.88 156 THR B C 1
ATOM 2971 O O . THR B 1 156 ? 14.156 7.082 4.465 1 94.88 156 THR B O 1
ATOM 2974 N N . PRO B 1 157 ? 15.188 8.398 6.027 1 87.12 157 PRO B N 1
ATOM 2975 C CA . PRO B 1 157 ? 16.516 8.125 5.484 1 87.12 157 PRO B CA 1
ATOM 2976 C C . PRO B 1 157 ? 16.891 6.645 5.559 1 87.12 157 PRO B C 1
ATOM 2978 O O . PRO B 1 157 ? 16.562 5.965 6.535 1 87.12 157 PRO B O 1
ATOM 2981 N N . GLN B 1 158 ? 17.391 6.145 4.441 1 76.56 158 GLN B N 1
ATOM 2982 C CA . GLN B 1 158 ? 17.859 4.766 4.387 1 76.56 158 GLN B CA 1
ATOM 2983 C C . GLN B 1 158 ? 19.359 4.691 4.648 1 76.56 158 GLN B C 1
ATOM 2985 O O . GLN B 1 158 ? 20.109 5.57 4.23 1 76.56 158 GLN B O 1
ATOM 2990 N N . VAL B 1 159 ? 19.734 4.184 5.77 1 58.62 159 VAL B N 1
ATOM 2991 C CA . VAL B 1 159 ? 21.172 4.035 6.016 1 58.62 159 VAL B CA 1
ATOM 2992 C C . VAL B 1 159 ? 21.828 3.287 4.852 1 58.62 159 VAL B C 1
ATOM 2994 O O . VAL B 1 159 ? 21.516 2.121 4.605 1 58.62 159 VAL B O 1
ATOM 2997 N N . LYS B 1 160 ? 21.953 3.918 3.73 1 55.09 160 LYS B N 1
ATOM 2998 C CA . LYS B 1 160 ? 22.719 3.26 2.676 1 55.09 160 LYS B CA 1
ATOM 2999 C C . LYS B 1 160 ? 24.219 3.301 2.975 1 55.09 160 LYS B C 1
ATOM 3001 O O . LYS B 1 160 ? 24.719 4.289 3.518 1 55.09 160 LYS B O 1
ATOM 3006 N N . ILE B 1 161 ? 24.781 2.326 3.381 1 49.09 161 ILE B N 1
ATOM 3007 C CA . ILE B 1 161 ? 26.234 2.295 3.383 1 49.09 161 ILE B CA 1
ATOM 3008 C C . ILE B 1 161 ? 26.766 2.842 2.059 1 49.09 161 ILE B C 1
ATOM 3010 O O . ILE B 1 161 ? 26.438 2.322 0.99 1 49.09 161 ILE B O 1
ATOM 3014 N N . CYS B 1 162 ? 26.812 4.152 1.889 1 43.31 162 CYS B N 1
ATOM 3015 C CA . CYS B 1 162 ? 27.438 4.742 0.71 1 43.31 162 CYS B CA 1
ATOM 3016 C C . CYS B 1 162 ? 28.594 3.877 0.214 1 43.31 162 CYS B C 1
ATOM 3018 O O . CYS B 1 162 ? 29.578 3.684 0.926 1 43.31 162 CYS B O 1
ATOM 3020 N N . GLN B 1 163 ? 28.406 2.807 -0.371 1 42.5 163 GLN B N 1
ATOM 3021 C CA . GLN B 1 163 ? 29.516 2.209 -1.113 1 42.5 163 GLN B CA 1
ATOM 3022 C C . GLN B 1 163 ? 30.141 3.217 -2.068 1 42.5 163 GLN B C 1
ATOM 3024 O O . GLN B 1 163 ? 29.688 3.383 -3.199 1 42.5 163 GLN B O 1
ATOM 3029 N N . GLY B 1 164 ? 30.219 4.508 -1.828 1 40.5 164 GLY B N 1
ATOM 3030 C CA . GLY B 1 164 ? 31.062 5.434 -2.574 1 40.5 164 GLY B CA 1
ATOM 3031 C C . GLY B 1 164 ? 32.375 4.812 -3.029 1 40.5 164 GLY B C 1
ATOM 3032 O O . GLY B 1 164 ? 33.156 5.445 -3.748 1 40.5 164 GLY B O 1
ATOM 3033 N N . LEU B 1 165 ? 32.969 3.957 -2.256 1 37.59 165 LEU B N 1
ATOM 3034 C CA . LEU B 1 165 ? 34.406 3.75 -2.451 1 37.59 165 LEU B CA 1
ATOM 3035 C C . LEU B 1 165 ? 34.688 3.012 -3.758 1 37.59 165 LEU B C 1
ATOM 3037 O O . LEU B 1 165 ? 35.844 2.777 -4.117 1 37.59 165 LEU B O 1
ATOM 3041 N N . GLY B 1 166 ? 33.688 2.402 -4.391 1 39.22 166 GLY B N 1
ATOM 3042 C CA . GLY B 1 166 ? 34.188 1.574 -5.48 1 39.22 166 GLY B CA 1
ATOM 3043 C C . GLY B 1 166 ? 34.594 2.375 -6.699 1 39.22 166 GLY B C 1
ATOM 3044 O O . GLY B 1 166 ? 35.312 1.866 -7.578 1 39.22 166 GLY B O 1
ATOM 3045 N N . PHE B 1 167 ? 33.938 3.512 -7 1 37.84 167 PHE B N 1
ATOM 3046 C CA . PHE B 1 167 ? 34.438 4.184 -8.195 1 37.84 167 PHE B CA 1
ATOM 3047 C C . PHE B 1 167 ? 35.75 4.91 -7.902 1 37.84 167 PHE B C 1
ATOM 3049 O O . PHE B 1 167 ? 36.469 5.297 -8.828 1 37.84 167 PHE B O 1
ATOM 3056 N N . LEU B 1 168 ? 36.031 5.312 -6.66 1 37.09 168 LEU B N 1
ATOM 3057 C CA . LEU B 1 168 ? 37.312 5.93 -6.41 1 37.09 168 LEU B CA 1
ATOM 3058 C C . LEU B 1 168 ? 38.438 4.918 -6.582 1 37.09 168 LEU B C 1
ATOM 3060 O O . LEU B 1 168 ? 39.625 5.301 -6.734 1 37.09 168 LEU B O 1
ATOM 3064 N N . SER B 1 169 ? 38.188 3.65 -6.367 1 37.75 169 SER B N 1
ATOM 3065 C CA . SER B 1 169 ? 39.281 2.703 -6.484 1 37.75 169 SER B CA 1
ATOM 3066 C C . SER B 1 169 ? 39.719 2.541 -7.938 1 37.75 169 SER B C 1
ATOM 3068 O O . SER B 1 169 ? 40.781 1.972 -8.211 1 37.75 169 SER B O 1
ATOM 3070 N N . SER B 1 170 ? 38.812 2.771 -8.906 1 37.44 170 SER B N 1
ATOM 3071 C CA . SER B 1 170 ? 39.344 2.594 -10.258 1 37.44 170 SER B CA 1
ATOM 3072 C C . SER B 1 170 ? 40.219 3.775 -10.68 1 37.44 170 SER B C 1
ATOM 3074 O O . SER B 1 170 ? 40.875 3.723 -11.711 1 37.44 170 SER B O 1
ATOM 3076 N N . LEU B 1 171 ? 39.969 4.934 -10.078 1 35.88 171 LEU B N 1
ATOM 3077 C CA . LEU B 1 171 ? 40.844 6.004 -10.562 1 35.88 171 LEU B CA 1
ATOM 3078 C C . LEU B 1 171 ? 42.281 5.816 -10.055 1 35.88 171 LEU B C 1
ATOM 3080 O O . LEU B 1 171 ? 43.219 6.434 -10.578 1 35.88 171 LEU B O 1
ATOM 3084 N N . SER B 1 172 ? 42.375 5.324 -8.844 1 36.62 172 SER B N 1
ATOM 3085 C CA . SER B 1 172 ? 43.75 5.375 -8.352 1 36.62 172 SER B CA 1
ATOM 3086 C C . SER B 1 172 ? 44.625 4.398 -9.102 1 36.62 172 SER B C 1
ATOM 3088 O O . SER B 1 172 ? 45.844 4.387 -8.906 1 36.62 172 SER B O 1
ATOM 3090 N N . SER B 1 173 ? 43.938 3.324 -9.539 1 37.06 173 SER B N 1
ATOM 3091 C CA . SER B 1 173 ? 44.906 2.352 -10.008 1 37.06 173 SER B CA 1
ATOM 3092 C C . SER B 1 173 ? 45.531 2.787 -11.328 1 37.06 173 SER B C 1
ATOM 3094 O O . SER B 1 173 ? 46.25 2.016 -11.969 1 37.06 173 SER B O 1
ATOM 3096 N N . THR B 1 174 ? 44.969 3.82 -11.891 1 32.56 174 THR B N 1
ATOM 3097 C CA . THR B 1 174 ? 45.594 4 -13.203 1 32.56 174 THR B CA 1
ATOM 3098 C C . THR B 1 174 ? 47.031 4.434 -13.047 1 32.56 174 THR B C 1
ATOM 3100 O O . THR B 1 174 ? 47.781 4.531 -14.039 1 32.56 174 THR B O 1
ATOM 3103 N N . GLU B 1 175 ? 47.25 5.254 -12.039 1 30.97 175 GLU B N 1
ATOM 3104 C CA . GLU B 1 175 ? 48.438 6.02 -12.391 1 30.97 175 GLU B CA 1
ATOM 3105 C C . GLU B 1 175 ? 49.625 5.094 -12.727 1 30.97 175 GLU B C 1
ATOM 3107 O O . GLU B 1 175 ? 50.344 5.348 -13.672 1 30.97 175 GLU B O 1
ATOM 3112 N N . ALA B 1 176 ? 50.219 4.559 -11.578 1 29.62 176 ALA B N 1
ATOM 3113 C CA . ALA B 1 176 ? 51.656 4.5 -11.547 1 29.62 176 ALA B CA 1
ATOM 3114 C C . ALA B 1 176 ? 52.188 3.371 -12.43 1 29.62 176 ALA B C 1
ATOM 3116 O O . ALA B 1 176 ? 52.438 2.264 -11.945 1 29.62 176 ALA B O 1
ATOM 3117 N N . ALA B 1 177 ? 51.438 2.846 -13.352 1 30.41 177 ALA B N 1
ATOM 3118 C CA . ALA B 1 177 ? 52.125 1.812 -14.125 1 30.41 177 ALA B CA 1
ATOM 3119 C C . ALA B 1 177 ? 53.406 2.34 -14.719 1 30.41 177 ALA B C 1
ATOM 3121 O O . ALA B 1 177 ? 53.406 3.115 -15.68 1 30.41 177 ALA B O 1
ATOM 3122 N N 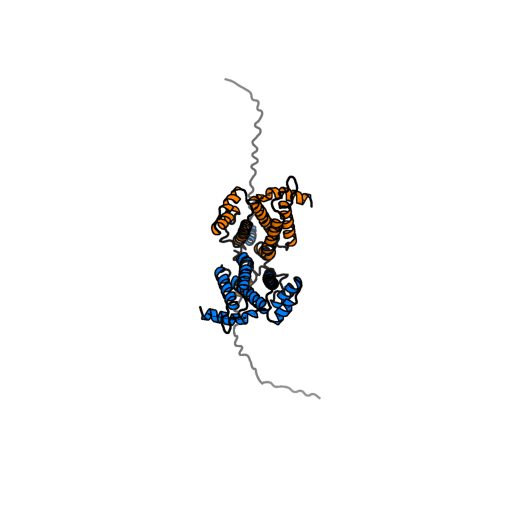. THR B 1 178 ? 54.312 2.904 -13.891 1 28.67 178 THR B N 1
ATOM 3123 C CA . THR B 1 178 ? 55.625 3.219 -14.422 1 28.67 178 THR B CA 1
ATOM 3124 C C . THR B 1 178 ? 56.188 2.041 -15.211 1 28.67 178 THR B C 1
ATOM 3126 O O . THR B 1 178 ? 56 0.884 -14.836 1 28.67 178 THR B O 1
ATOM 3129 N N . GLU B 1 179 ? 56.25 2.172 -16.5 1 28.17 179 GLU B N 1
ATOM 3130 C CA . GLU B 1 179 ? 56.969 1.439 -17.531 1 28.17 179 GLU B CA 1
ATOM 3131 C C . GLU B 1 179 ? 58.375 1.06 -17.062 1 28.17 179 GLU B C 1
ATOM 3133 O O . GLU B 1 179 ? 59.219 1.932 -16.828 1 28.17 179 GLU B O 1
ATOM 3138 N N . ASP B 1 180 ? 58.5 0.262 -16 1 26.38 180 ASP B N 1
ATOM 3139 C CA . ASP B 1 180 ? 59.844 -0.228 -15.703 1 26.38 180 ASP B CA 1
ATOM 3140 C C . ASP B 1 180 ? 60.5 -0.774 -16.969 1 26.38 180 ASP B C 1
ATOM 3142 O O . ASP B 1 180 ? 60 -1.72 -17.578 1 26.38 180 ASP B O 1
ATOM 3146 N N . SER B 1 181 ? 61.156 0.033 -17.828 1 24.58 181 SER B N 1
ATOM 3147 C CA . SER B 1 181 ? 62.062 -0.218 -18.953 1 24.58 181 SER B CA 1
ATOM 3148 C C . SER B 1 181 ? 63.125 -1.23 -18.594 1 24.58 181 SER B C 1
ATOM 3150 O O . SER B 1 181 ? 64.25 -0.853 -18.25 1 24.58 181 SER B O 1
ATOM 3152 N N . GLU B 1 182 ? 62.906 -2.223 -17.828 1 24.84 182 GLU B N 1
ATOM 3153 C CA . GLU B 1 182 ? 64.125 -3 -17.656 1 24.84 182 GLU B CA 1
ATOM 3154 C C . GLU B 1 182 ? 64.688 -3.443 -19 1 24.84 182 GLU B C 1
ATOM 3156 O O . GLU B 1 182 ? 63.969 -3.953 -19.859 1 24.84 182 GLU B O 1
ATOM 3161 N N . ALA B 1 183 ? 65.938 -2.951 -19.422 1 23.36 183 ALA B N 1
ATOM 3162 C CA . ALA B 1 183 ? 67 -3.256 -20.344 1 23.36 183 ALA B CA 1
ATOM 3163 C C . ALA B 1 183 ? 67.312 -4.75 -20.344 1 23.36 183 ALA B C 1
ATOM 3165 O O . ALA B 1 183 ? 67.5 -5.348 -19.281 1 23.36 183 ALA B O 1
ATOM 3166 N N . ALA B 1 184 ? 66.938 -5.566 -21.328 1 26.02 184 ALA B N 1
ATOM 3167 C CA . ALA B 1 184 ? 67.312 -6.91 -21.766 1 26.02 184 ALA B CA 1
ATOM 3168 C C . ALA B 1 184 ? 68.812 -7.117 -21.734 1 26.02 184 ALA B C 1
ATOM 3170 O O . ALA B 1 184 ? 69.5 -6.672 -22.641 1 26.02 184 ALA B O 1
ATOM 3171 N N . LEU B 1 185 ? 69.562 -6.68 -20.75 1 21.95 185 LEU B N 1
ATOM 3172 C CA . LEU B 1 185 ? 71 -6.949 -20.938 1 21.95 185 LEU B CA 1
ATOM 3173 C C . LEU B 1 185 ? 71.25 -8.414 -21.281 1 21.95 185 LEU B C 1
ATOM 3175 O O . LEU B 1 185 ? 70.562 -9.297 -20.766 1 21.95 185 LEU B O 1
ATOM 3179 N N . SER B 1 186 ? 71.875 -8.758 -22.5 1 24.56 186 SER B N 1
ATOM 3180 C CA . SER B 1 186 ? 72.375 -9.836 -23.312 1 24.56 186 SER B CA 1
ATOM 3181 C C . SER B 1 186 ? 73.375 -10.672 -22.516 1 24.56 186 SER B C 1
ATOM 3183 O O . SER B 1 186 ? 74 -11.594 -23.047 1 24.56 186 SER B O 1
ATOM 3185 N N . PRO B 1 187 ? 73.25 -10.977 -21.25 1 22.12 187 PRO B N 1
ATOM 3186 C CA . PRO B 1 187 ? 74.562 -11.414 -20.797 1 22.12 187 PRO B CA 1
ATOM 3187 C C . PRO B 1 187 ? 75.125 -12.617 -21.562 1 22.12 187 PRO B C 1
ATOM 3189 O O . PRO B 1 187 ? 74.375 -13.562 -21.828 1 22.12 187 PRO B O 1
ATOM 3192 N N . LEU B 1 188 ? 76.125 -12.57 -22.453 1 21.95 188 LEU B N 1
ATOM 3193 C CA . LEU B 1 188 ? 77.062 -13.406 -23.172 1 21.95 188 LEU B CA 1
ATOM 3194 C C . LEU B 1 188 ? 77.75 -14.406 -22.25 1 21.95 188 LEU B C 1
ATOM 3196 O O . LEU B 1 188 ? 78.562 -15.211 -22.672 1 21.95 188 LEU B O 1
ATOM 3200 N N . GLN B 1 189 ? 77.625 -14.312 -20.906 1 18.31 189 GLN B N 1
ATOM 3201 C CA . GLN B 1 189 ? 78.938 -14.656 -20.297 1 18.31 189 GLN B CA 1
ATOM 3202 C C . GLN B 1 189 ? 79.375 -16.078 -20.672 1 18.31 189 GLN B C 1
ATOM 3204 O O . GLN B 1 189 ? 78.5 -16.891 -21.062 1 18.31 189 GLN B O 1
ATOM 3209 N N . GLU B 1 190 ? 80.438 -16.641 -19.938 1 20.06 190 GLU B N 1
ATOM 3210 C CA . GLU B 1 190 ? 81.812 -17.109 -19.828 1 20.06 190 GLU B CA 1
ATOM 3211 C C . GLU B 1 190 ? 81.875 -18.625 -19.609 1 20.06 190 GLU B C 1
ATOM 3213 O O . GLU B 1 190 ? 81.625 -19.109 -18.5 1 20.06 190 GLU B O 1
ATOM 3218 N N . ASP B 1 191 ? 81.125 -19.578 -20.281 1 21.72 191 ASP B N 1
ATOM 3219 C CA . ASP B 1 191 ? 81.688 -20.922 -20.047 1 21.72 191 ASP B CA 1
ATOM 3220 C C . ASP B 1 191 ? 83.188 -20.938 -20.25 1 21.72 191 ASP B C 1
ATOM 3222 O O . ASP B 1 191 ? 83.688 -20.812 -21.375 1 21.72 191 ASP B O 1
ATOM 3226 N N . MET B 1 192 ? 84.062 -20.531 -19.375 1 18.5 192 MET B N 1
ATOM 3227 C CA . MET B 1 192 ? 85.5 -20.703 -19.125 1 18.5 192 MET B CA 1
ATOM 3228 C C . MET B 1 192 ? 85.938 -22.156 -19.266 1 18.5 192 MET B C 1
ATOM 3230 O O . MET B 1 192 ? 85.062 -23.062 -19.094 1 18.5 192 MET B O 1
ATOM 3234 N N . ASP B 1 193 ? 87.375 -22.5 -19.281 1 19.33 193 ASP B N 1
ATOM 3235 C CA . ASP B 1 193 ? 88.625 -23.188 -19.562 1 19.33 193 ASP B CA 1
ATOM 3236 C C . ASP B 1 193 ? 88.812 -24.422 -18.672 1 19.33 193 ASP B C 1
ATOM 3238 O O . ASP B 1 193 ? 88.438 -24.406 -17.5 1 19.33 193 ASP B O 1
ATOM 3242 N N . GLU B 1 194 ? 89.062 -25.641 -19.312 1 20.08 194 GLU B N 1
ATOM 3243 C CA . GLU B 1 194 ? 89.375 -27.031 -19.016 1 20.08 194 GLU B CA 1
ATOM 3244 C C . GLU B 1 194 ? 90.562 -27.141 -18.047 1 20.08 194 GLU B C 1
ATOM 3246 O O . GLU B 1 194 ? 90.938 -28.234 -17.703 1 20.08 194 GLU B O 1
ATOM 3251 N N . THR B 1 195 ? 91.438 -26.109 -18 1 18.12 195 THR B N 1
ATOM 3252 C CA . THR B 1 195 ? 92.812 -26.453 -17.906 1 18.12 195 THR B CA 1
ATOM 3253 C C . THR B 1 195 ? 93.062 -27.453 -16.766 1 18.12 195 THR B C 1
ATOM 3255 O O . THR B 1 195 ? 93.812 -28.438 -16.938 1 18.12 195 THR B O 1
ATOM 3258 N N . ALA B 1 196 ? 93.625 -26.906 -15.57 1 17.78 196 ALA B N 1
ATOM 3259 C CA . ALA B 1 196 ? 95.062 -27.031 -15.156 1 17.78 196 ALA B CA 1
ATOM 3260 C C . ALA B 1 196 ? 95.312 -28.375 -14.484 1 17.78 196 ALA B C 1
ATOM 3262 O O . ALA B 1 196 ? 94.375 -29.016 -14.008 1 17.78 196 ALA B O 1
ATOM 3263 N N . ILE B 1 197 ? 96.562 -28.469 -13.906 1 17.47 197 ILE B N 1
ATOM 3264 C CA . ILE B 1 197 ? 97.812 -29.188 -13.602 1 17.47 197 ILE B CA 1
ATOM 3265 C C . ILE B 1 197 ? 97.562 -30.219 -12.508 1 17.47 197 ILE B C 1
ATOM 3267 O O . ILE B 1 197 ? 97.875 -31.391 -12.656 1 17.47 197 ILE B O 1
ATOM 3271 N N . ALA B 1 198 ? 98 -29.688 -11.242 1 17.69 198 ALA B N 1
ATOM 3272 C CA . ALA B 1 198 ? 99.25 -30.109 -10.578 1 17.69 198 ALA B CA 1
ATOM 3273 C C . ALA B 1 198 ? 99.062 -31.438 -9.859 1 17.69 198 ALA B C 1
ATOM 3275 O O . ALA B 1 198 ? 99.812 -32.375 -10.047 1 17.69 198 ALA B O 1
ATOM 3276 N N . GLU B 1 199 ? 99.25 -31.312 -8.586 1 18.81 199 GLU B N 1
ATOM 3277 C CA . GLU B 1 199 ? 100.375 -31.75 -7.809 1 18.81 199 GLU B CA 1
ATOM 3278 C C . GLU B 1 199 ? 100.188 -33.188 -7.324 1 18.81 199 GLU B C 1
ATOM 3280 O O . GLU B 1 199 ? 99.062 -33.688 -7.297 1 18.81 199 GLU B O 1
ATOM 3285 N N . GLU B 1 200 ? 101.25 -33.438 -6.5 1 19.23 200 GLU B N 1
ATOM 3286 C CA . GLU B 1 200 ? 102.312 -34.281 -5.957 1 19.23 200 GLU B CA 1
ATOM 3287 C C . GLU B 1 200 ? 101.75 -35.344 -5.016 1 19.23 200 GLU B C 1
ATOM 3289 O O . GLU B 1 200 ? 102.25 -36.469 -4.992 1 19.23 200 GLU B O 1
ATOM 3294 N N . SER B 1 201 ? 101.312 -34.625 -3.969 1 19.72 201 SER B N 1
ATOM 3295 C CA . SER B 1 201 ? 101.875 -35.25 -2.785 1 19.72 201 SER B CA 1
ATOM 3296 C C . SER B 1 201 ? 101.5 -36.719 -2.654 1 19.72 201 SER B C 1
ATOM 3298 O O . SER B 1 201 ? 100.438 -37.125 -3.16 1 19.72 201 SER B O 1
ATOM 3300 N N . LYS B 1 202 ? 102.312 -37.312 -1.797 1 20.12 202 LYS B N 1
ATOM 3301 C CA . LYS B 1 202 ? 103 -38.312 -0.956 1 20.12 202 LYS B CA 1
ATOM 3302 C C . LYS B 1 202 ? 102 -39.25 -0.289 1 20.12 202 LYS B C 1
ATOM 3304 O O . LYS B 1 202 ? 102.312 -40.406 0.005 1 20.12 202 LYS B O 1
ATOM 3309 N N . ARG B 1 203 ? 101.25 -38.531 0.711 1 20.09 203 ARG B N 1
ATOM 3310 C CA . ARG B 1 203 ? 101.5 -39.25 1.956 1 20.09 203 ARG B CA 1
ATOM 3311 C C . ARG B 1 203 ? 101.188 -40.719 1.825 1 20.09 203 ARG B C 1
ATOM 3313 O O . ARG B 1 203 ? 100.312 -41.094 1.087 1 20.09 203 ARG B O 1
ATOM 3320 N N . ALA B 1 204 ? 101.625 -41.344 3.02 1 18.52 204 ALA B N 1
ATOM 3321 C CA . ALA B 1 204 ? 102.062 -42.281 4.035 1 18.52 204 ALA B CA 1
ATOM 3322 C C . ALA B 1 204 ? 101.125 -43.469 4.164 1 18.52 204 ALA B C 1
ATOM 3324 O O . ALA B 1 204 ? 99.875 -43.281 4.074 1 18.52 204 ALA B O 1
#

Nearest PDB structures (foldseek):
  7sqc-assembly1_3P  TM=8.984E-01  e=1.177E-08  Chlamydomonas reinhardtii
  7sqc-assembly1_3L  TM=8.923E-01  e=4.535E-08  Chlamydomonas reinhardtii
  7n6g-assembly1_5I  TM=8.738E-01  e=5.723E-08  Chlamydomonas reinhardtii
  7sqc-assembly1_2P  TM=8.685E-01  e=5.219E-06  Chlamydomonas reinhardtii
  7sqc-assembly1_2L  TM=7.529E-01  e=5.468E-06  Chlamydomonas reinhardtii

Foldseek 3Di:
DVVVLVVVLVVLLVLLPVQPHPVNLVLCVPQDDLVSNLCSCCVSVVLNCVVPDVLSVVVSVQLSVLLVLCVVVVADSSRSSSLSSLSVVLLCVLQVDLDDDLVVSVVSSVSSLCSCCDPDPPRRNNRDYPVRSVSSSVVCVVPCSVCSVVSSVSRYDDPDPPPVVPVVVVVPVPPDPPPPVPPPPPPPPPPDDDDDDDDDYYDD/DVVVLVVVLVVLLVLLPVQPHPVNLVLCVPQDDLVSNLCSCCVSVVLNCVVPDVLSVVVSVQLSVLLVLCVVVVADSSRSSLLSSLSVVLLCVLQVDLDDDLVVSVVSSVSSLCSQCDPDPPRRNNRDYPVRSVSSSVVCVVPCSVCSVVSSVSRYDDPDPPPVVPVVVVVVVPPDPPPPPPDPPPPPDDPDDPDDDDDDDDDD

Organism: Podarcis muralis (NCBI:txid64176)

InterPro domains:
  IPR032727 Flagellar C1a complex subunit C1a-32 [PF14769] (66-161)
  IPR032727 Flagellar C1a complex s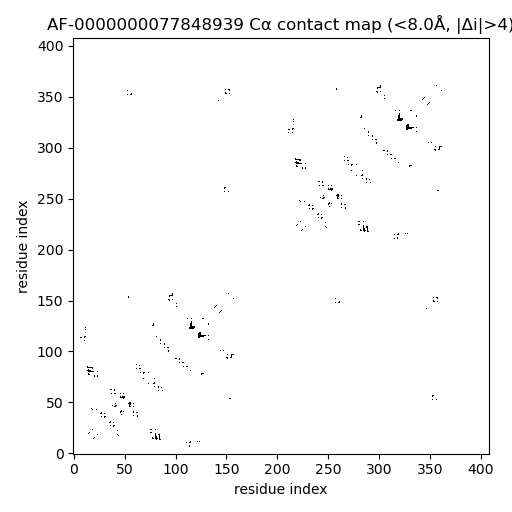ubunit C1a-32 [PTHR28457] (12-161)

Sequence (408 aa):
MKLFFRLLAFLCSSCSRKYLDVHSMDLINKAGTTDELKSLLARLLDLQDFETNPRSTILLDLYFYTIQFCREQGFNREQTSAFFSIVKDVHEACVETPLPNVEECYNYFSELVFCHSIRRPPFSIDLFNQNQLVRLTDYMINTYFRHYKLYKYAFTPQVKICQGLGFLSSLSSTEAATEDSEAALSPLQEDMDETAIAEESKRAMKLFFRLLAFLCSSCSRKYLDVHSMDLINKAGTTDELKSLLARLLDLQDFETNPRSTILLDLYFYTIQFCREQGFNREQTSAFFSIVKDVHEACVETPLPNVEECYNYFSELVFCHSIRRPPFSIDLFNQNQLVRLTDYMINTYFRHYKLYKYAFTPQVKICQGLGFLSSLSSTEAATEDSEAALSPLQEDMDETAIAEESKRA